Protein AF-A0AA35W2V2-F1 (afdb_monomer)

Mean predicted aligned error: 16.86 Å

Sequence (571 aa):
MLVAKVINKIAVVEIHGGIGGKIKSPDMEKLVNRILEDKRLRAVVLDIDSPGGDAAASDYIYRALKRVARRRPVVASIRGVGASGGYMIACAAHRIVAAPGSIVGSIGVISVRPVLQELLERAGIGVNVNKSGEFKDMGAPWRETTPEEEAKMQELIDDLYSSFVNIVSESRGIEDERVREIATGEVYLATRAVELGLVDELGDLERALDLAAKAAGISKRTVYLRPQRNLMEKLLGPLADSMIQMHYRTLGRTGLRVSLLSQGTGGPSMFGQNSGATQAEQDRLIHSCLDLGINLFDTHEGYRDSEEILGHALSSVPRDRYVLVTKWTYPRDGDPTADPEDLTRSVEGSLRRLNTDHIDVMLLHGLLAEHNDMAVEKYGPVFDRLREQGKIGHRGFSLRYITDPEQNGALAGLKRASEFWDVIMLKFGILNQWVAREVLPLALRHNVGILNMAAVRIRLPKPDLLEETIAEWKSRGLLSRDSIPDRDPLGWLVHDDVDSVISAAYKFAADHPAISSVITARRIWHTWSPTSERWNDPTSPTPTASAWNASSATSRSMRDVAENWTKFVKF

Nearest PDB structures (foldseek):
  3rst-assembly1_C  TM=9.252E-01  e=2.625E-21  Bacillus subtilis
  3rst-assembly1_A  TM=9.337E-01  e=3.460E-21  Bacillus subtilis
  4kwb-assembly1_C  TM=9.318E-01  e=3.274E-21  Bacillus subtilis subsp. subtilis str. 168
  3rst-assembly1_B  TM=9.155E-01  e=4.084E-21  Bacillus subtilis
  3rst-assembly1_H  TM=9.307E-01  e=1.816E-20  Bacillus subtilis

pLDDT: mean 84.63, std 17.86, range [25.94, 98.81]

Radius of gyration: 28.68 Å; Cα contacts (8 Å, |Δi|>4): 1054; chains: 1; bounding box: 78×64×75 Å

Organism: Geodia barretti (NCBI:txid519541)

Foldseek 3Di:
DPPPDLAAAEEEEEAAEEFPPPNALVLLLVLLVVCVPDPSHAFYEYEFHYQYYDLVRLVSSLVSLLVVVVRHAYEYEAEAECEASSLLNRLSHLAYAYAQQHKHALLFDDDDAAACQVVCVVVVHDDDDDDPDDCPCLRPNNDDHDPVSVVVVVVVRVVSSLVSLVSQCVSQVNDSVLSVVRNPSDIDRVVVCCVSSSHVYYDGPVVRLVVRCVRRVHDSHYDYDYRDQDPVCVVCVCVVVLLQAFDWFQQFPLRDTFGQAAAECDDPCNLVVVLVDDLVNSLVQVVVCLVSLGAEYEYEPPSPLSLLSQLVSCVPPPPSSHAAEYEDADDPPLPVPDDLCVLVVRLVSSCVSSVHQEHAEYEHEAADLVNQVVCCVSNVVVVVVCVVVRSYRFYAYEHDCVVCVLPNNLVSCLVPPLVRHQEYEYADWLVRHNCVPRRLVSCVVSRHGYEHECLDDDQQLAQVSVLVVVVVCCVVVQFPPPLADSHPRPCVLPDDLRPGSSLSSSLLQSLRSSHRYYYDHDDDDDDDDDDDPSPDDPRDDHDDSSSSSNVVSVPPSSVCSVVSVVVTGDD

Solvent-accessible surface area (backbone atoms only — not comparable to full-atom values): 30497 Å² total; per-residue (Å²): 132,85,76,78,75,83,73,57,26,31,37,35,36,64,43,63,46,38,30,58,67,77,40,45,53,72,34,49,50,54,48,47,50,52,52,71,68,39,83,43,48,47,18,31,32,38,45,28,35,7,76,9,55,38,64,67,38,22,52,52,47,18,56,53,42,36,62,47,38,78,77,29,43,28,18,15,17,26,62,49,26,20,16,26,31,32,30,53,36,39,44,28,26,83,39,33,24,23,17,66,88,10,39,32,39,21,42,56,66,85,87,89,79,71,72,41,33,72,60,33,56,76,69,72,53,85,86,86,84,90,71,98,49,92,68,74,62,60,87,42,38,69,40,82,79,50,76,68,46,48,52,53,50,48,51,55,39,52,55,54,32,51,54,49,42,49,49,48,17,73,51,56,75,40,58,60,73,62,36,56,74,68,38,74,41,52,72,32,48,26,64,57,26,35,78,72,50,77,27,74,43,78,34,46,62,67,51,25,45,51,52,21,18,61,71,50,74,50,67,87,37,77,45,83,45,64,66,65,67,46,75,65,38,65,67,39,35,60,58,58,47,43,53,74,43,63,52,67,29,56,31,34,71,70,70,47,77,28,19,39,47,22,48,34,33,40,68,93,38,39,60,31,60,75,71,69,56,52,69,70,60,47,29,51,49,52,51,52,37,48,75,58,50,34,25,31,38,38,49,35,70,85,48,66,64,39,39,41,55,49,15,60,48,44,68,87,52,65,72,90,68,49,43,42,32,40,32,41,78,58,67,74,92,59,51,84,83,60,63,59,62,53,58,55,55,45,52,56,51,44,31,60,38,32,68,43,74,62,34,47,32,42,24,40,48,42,48,48,43,88,40,42,66,58,47,50,68,61,40,39,67,52,52,52,52,38,35,77,68,52,41,31,68,41,45,31,35,27,56,41,54,91,86,37,75,68,40,51,26,57,43,38,36,57,74,76,37,42,91,70,41,37,33,43,35,43,69,40,22,84,94,43,57,62,40,64,77,52,39,37,58,45,28,50,76,59,35,28,11,25,40,29,38,61,31,71,52,84,32,73,65,30,65,69,54,36,34,53,48,53,51,51,33,32,75,70,62,32,25,52,82,85,62,52,54,73,68,69,56,56,52,87,58,47,50,94,70,24,86,31,64,62,28,38,18,49,38,52,36,54,47,44,85,43,44,17,24,38,41,43,52,72,72,86,80,82,91,85,81,97,81,64,78,90,74,70,66,95,72,65,85,66,73,55,76,59,47,55,34,64,86,50,47,82,38,70,64,49,55,48,45,62,61,47,47,64,74,32,42,69,125

InterPro domains:
  IPR002142 Peptidase S49 [PF01343] (69-218)
  IPR004635 Peptidase S49, SppA [TIGR00706] (9-216)
  IPR023210 NADP-dependent oxidoreductase domain [PF00248] (266-456)
  IPR029045 ClpP/crotonase-like domain superfamily [SSF52096] (5-205)
  IPR036812 NAD(P)-dependent oxidoreductase domain superfamily [G3DSA:3.20.20.100] (244-524)
  IPR036812 NAD(P)-dependent oxidoreductase domain superfamily [SSF51430] (248-520)
  IPR047272 Signal peptide peptidase A-like, C-terminal [cd07023] (9-213)

Structure (mmCIF, N/CA/C/O backbone):
data_AF-A0AA35W2V2-F1
#
_entry.id   AF-A0AA35W2V2-F1
#
loop_
_atom_site.group_PDB
_atom_site.id
_atom_site.type_symbol
_atom_site.label_atom_id
_atom_site.label_alt_id
_atom_site.label_comp_id
_atom_site.label_asym_id
_atom_site.label_entity_id
_atom_site.label_seq_id
_atom_site.pdbx_PDB_ins_code
_atom_site.Cartn_x
_atom_site.Cartn_y
_atom_site.Cartn_z
_atom_site.occupancy
_atom_site.B_iso_or_equiv
_atom_site.auth_seq_id
_atom_site.auth_comp_id
_atom_site.auth_asym_id
_atom_site.auth_atom_id
_atom_site.pdbx_PDB_model_num
ATOM 1 N N . MET A 1 1 ? -39.192 -28.892 31.840 1.00 36.09 1 MET A N 1
ATOM 2 C CA . MET A 1 1 ? -39.332 -27.730 30.935 1.00 36.09 1 MET A CA 1
ATOM 3 C C . MET A 1 1 ? -38.078 -26.871 31.084 1.00 36.09 1 MET A C 1
ATOM 5 O O . MET A 1 1 ? -37.975 -26.125 32.049 1.00 36.09 1 MET A O 1
ATOM 9 N N . LEU A 1 2 ? -37.062 -27.060 30.232 1.00 40.38 2 LEU A N 1
ATOM 10 C CA . LEU A 1 2 ? -35.851 -26.230 30.272 1.00 40.38 2 LEU A CA 1
ATOM 11 C C . LEU A 1 2 ? -36.208 -24.864 29.669 1.00 40.38 2 LEU A C 1
ATOM 13 O O . LEU A 1 2 ? -36.336 -24.736 28.454 1.00 40.38 2 LEU A O 1
ATOM 17 N N . VAL A 1 3 ? -36.418 -23.850 30.507 1.00 42.00 3 VAL A N 1
ATOM 18 C CA . VAL A 1 3 ? -36.522 -22.467 30.030 1.00 42.00 3 VAL A CA 1
ATOM 19 C C . VAL A 1 3 ? -35.132 -22.078 29.536 1.00 42.00 3 VAL A C 1
ATOM 21 O O . VAL A 1 3 ? -34.207 -21.929 30.334 1.00 42.00 3 VAL A O 1
ATOM 24 N N . ALA A 1 4 ? -34.956 -21.973 28.218 1.00 45.56 4 ALA A N 1
ATOM 25 C CA . ALA A 1 4 ? -33.714 -21.490 27.630 1.00 45.56 4 ALA A CA 1
ATOM 26 C C . ALA A 1 4 ? -33.410 -20.098 28.206 1.00 45.56 4 ALA A C 1
ATOM 28 O O . ALA A 1 4 ? -34.128 -19.132 27.946 1.00 45.56 4 ALA A O 1
ATOM 29 N N . LYS A 1 5 ? -32.369 -20.000 29.040 1.00 58.31 5 LYS A N 1
ATOM 30 C CA . LYS A 1 5 ? -31.945 -18.741 29.659 1.00 58.31 5 LYS A CA 1
ATOM 31 C C . LYS A 1 5 ? -31.580 -17.773 28.533 1.00 58.31 5 LYS A C 1
ATOM 33 O O . LYS A 1 5 ? -30.651 -18.042 27.774 1.00 58.31 5 LYS A O 1
ATOM 38 N N . VAL A 1 6 ? -32.324 -16.677 28.387 1.00 67.50 6 VAL A N 1
ATOM 39 C CA . VAL A 1 6 ? -32.047 -15.665 27.358 1.00 67.50 6 VAL A CA 1
ATOM 40 C C . VAL A 1 6 ? -30.667 -15.065 27.639 1.00 67.50 6 VAL A C 1
ATOM 42 O O . VAL A 1 6 ? -30.454 -14.416 28.660 1.00 67.50 6 VAL A O 1
ATOM 45 N N . ILE A 1 7 ? -29.706 -15.332 26.753 1.00 81.19 7 ILE A N 1
ATOM 46 C CA . ILE A 1 7 ? -28.331 -14.842 26.884 1.00 81.19 7 ILE A CA 1
ATOM 47 C C . ILE A 1 7 ? -28.278 -13.415 26.335 1.00 81.19 7 ILE A C 1
ATOM 49 O O . ILE A 1 7 ? -28.347 -13.218 25.120 1.00 81.19 7 ILE A O 1
ATOM 53 N N . ASN A 1 8 ? -28.131 -12.437 27.230 1.00 92.75 8 ASN A N 1
ATOM 54 C CA . ASN A 1 8 ? -27.897 -11.040 26.866 1.00 92.75 8 ASN A CA 1
ATOM 55 C C . ASN A 1 8 ? -26.474 -10.842 26.328 1.00 92.75 8 ASN A C 1
ATOM 57 O O . ASN A 1 8 ? -25.538 -11.517 26.767 1.00 92.75 8 ASN A O 1
ATOM 61 N N . LYS A 1 9 ? -26.320 -9.918 25.378 1.00 93.44 9 LYS A N 1
ATOM 62 C CA . LYS A 1 9 ? -25.060 -9.640 24.682 1.00 93.44 9 LYS A CA 1
ATOM 63 C C . LYS A 1 9 ? -24.833 -8.141 24.472 1.00 93.44 9 LYS A C 1
ATOM 65 O O . LYS A 1 9 ? -25.769 -7.339 24.523 1.00 93.44 9 LYS A O 1
ATOM 70 N N . ILE A 1 10 ? -23.585 -7.802 24.185 1.00 95.81 10 ILE A N 1
ATOM 71 C CA . ILE A 1 10 ? -23.107 -6.503 23.716 1.00 95.81 10 ILE A CA 1
ATOM 72 C C . ILE A 1 10 ? -22.934 -6.598 22.199 1.00 95.81 10 ILE A C 1
ATOM 74 O O . ILE A 1 10 ? -22.310 -7.541 21.711 1.00 95.81 10 ILE A O 1
ATOM 78 N N . ALA A 1 11 ? -23.497 -5.658 21.447 1.00 96.00 11 ALA A N 1
ATOM 79 C CA . ALA A 1 11 ? -23.237 -5.553 20.016 1.00 96.00 11 ALA A CA 1
ATOM 80 C C . ALA A 1 11 ? -21.952 -4.754 19.786 1.00 96.00 11 ALA A C 1
ATOM 82 O O . ALA A 1 11 ? -21.872 -3.618 20.234 1.00 96.00 11 ALA A O 1
ATOM 83 N N . VAL A 1 12 ? -20.975 -5.323 19.088 1.00 96.00 12 VAL A N 1
ATOM 84 C CA . VAL A 1 12 ? -19.782 -4.591 18.640 1.00 96.00 12 VAL A CA 1
ATOM 85 C C . VAL A 1 12 ? -20.007 -4.187 17.191 1.00 96.00 12 VAL A C 1
ATOM 87 O O . VAL A 1 12 ? -20.168 -5.060 16.340 1.00 96.00 12 VAL A O 1
ATOM 90 N N . VAL A 1 13 ? -20.095 -2.888 16.922 1.00 95.12 13 VAL A N 1
ATOM 91 C CA . VAL A 1 13 ? -20.311 -2.328 15.583 1.00 95.12 13 VAL A CA 1
ATOM 92 C C . VAL A 1 13 ? -18.977 -1.827 15.057 1.00 95.12 13 VAL A C 1
ATOM 94 O O . VAL A 1 13 ? -18.424 -0.878 15.604 1.00 95.12 13 VAL A O 1
ATOM 97 N N . GLU A 1 14 ? -18.471 -2.470 14.009 1.00 92.12 14 GLU A N 1
ATOM 98 C CA . GLU A 1 14 ? -17.208 -2.086 13.369 1.00 92.12 14 GLU A CA 1
ATOM 99 C C . GLU A 1 14 ? -17.425 -0.874 12.447 1.00 92.12 14 GLU A C 1
ATOM 101 O O . GLU A 1 14 ? -18.287 -0.892 11.562 1.00 92.12 14 GLU A O 1
ATOM 106 N N . ILE A 1 15 ? -16.630 0.177 12.657 1.00 92.50 15 ILE A N 1
ATOM 107 C CA . ILE A 1 15 ? -16.646 1.441 11.909 1.00 92.50 15 ILE A CA 1
ATOM 108 C C . ILE A 1 15 ? -15.218 1.703 11.423 1.00 92.50 15 ILE A C 1
ATOM 110 O O . ILE A 1 15 ? -14.500 2.560 11.940 1.00 92.50 15 ILE A O 1
ATOM 114 N N . HIS A 1 16 ? -14.781 0.891 10.457 1.00 90.50 16 HIS A N 1
ATOM 115 C CA . HIS A 1 16 ? -13.410 0.901 9.939 1.00 90.50 16 HIS A CA 1
ATOM 116 C C . HIS A 1 16 ? -13.345 1.452 8.508 1.00 90.50 16 HIS A C 1
ATOM 118 O O . HIS A 1 16 ? -14.051 0.987 7.608 1.00 90.50 16 HIS A O 1
ATOM 124 N N . GLY A 1 17 ? -12.455 2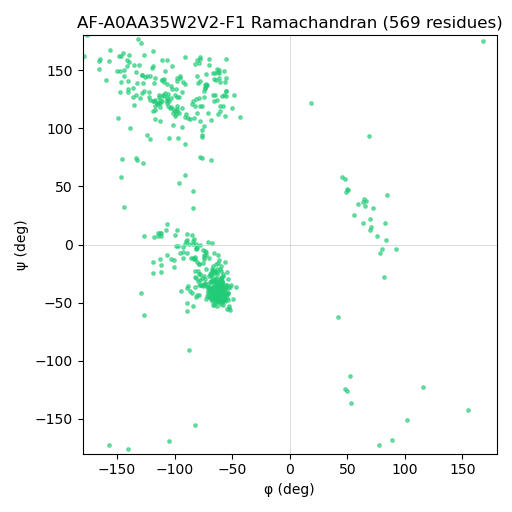.418 8.281 1.00 82.75 17 GLY A N 1
ATOM 125 C CA . GLY A 1 17 ? -12.232 3.053 6.981 1.00 82.75 17 GLY A CA 1
ATOM 126 C C . GLY A 1 17 ? -13.112 4.277 6.702 1.00 82.75 17 GLY A C 1
ATOM 127 O O . GLY A 1 17 ? -13.742 4.837 7.596 1.00 82.75 17 GLY A O 1
ATOM 128 N N . GLY A 1 18 ? -13.104 4.730 5.445 1.00 83.62 18 GLY A N 1
ATOM 129 C CA . GLY A 1 18 ? -13.746 5.983 5.036 1.00 83.62 18 GLY A CA 1
ATOM 130 C C . GLY A 1 18 ? -15.277 5.924 4.992 1.00 83.62 18 GLY A C 1
ATOM 131 O O . GLY A 1 18 ? -15.858 4.992 4.418 1.00 83.62 18 GLY A O 1
ATOM 132 N N . ILE A 1 19 ? -15.923 6.948 5.548 1.00 88.31 19 ILE A N 1
ATOM 133 C CA . ILE A 1 19 ? -17.383 7.117 5.583 1.00 88.31 19 ILE A CA 1
ATOM 134 C C . ILE A 1 19 ? -17.892 7.649 4.236 1.00 88.31 19 ILE A C 1
ATOM 136 O O . ILE A 1 19 ? -17.240 8.467 3.593 1.00 88.31 19 ILE A O 1
ATOM 140 N N . GLY A 1 20 ? -19.022 7.129 3.752 1.00 76.69 20 GLY A N 1
ATOM 141 C CA . GLY A 1 20 ? -19.545 7.397 2.405 1.00 76.69 20 GLY A CA 1
ATOM 142 C C . GLY A 1 20 ? -18.891 6.530 1.321 1.00 76.69 20 GLY A C 1
ATOM 143 O O . GLY A 1 20 ? -19.539 6.165 0.340 1.00 76.69 20 GLY A O 1
ATOM 144 N N . GLY A 1 21 ? -17.642 6.105 1.532 1.00 73.69 21 GLY A N 1
ATOM 145 C CA . GLY A 1 21 ? -16.921 5.122 0.720 1.00 73.69 21 GLY A CA 1
ATOM 146 C C . GLY A 1 21 ? -17.174 3.687 1.183 1.00 73.69 21 GLY A C 1
ATOM 147 O O . GLY A 1 21 ? -18.117 3.047 0.724 1.00 73.69 21 GLY A O 1
ATOM 148 N N . LYS A 1 22 ? -16.327 3.186 2.092 1.00 73.56 22 LYS A N 1
ATOM 149 C CA . LYS A 1 22 ? -16.398 1.814 2.632 1.00 73.56 22 LYS A CA 1
ATOM 150 C C . LYS A 1 22 ? -17.580 1.628 3.585 1.00 73.56 22 LYS A C 1
ATOM 152 O O . LYS A 1 22 ? -18.203 0.571 3.585 1.00 73.56 22 LYS A O 1
ATOM 157 N N . ILE A 1 23 ? -17.894 2.651 4.379 1.00 83.69 23 ILE A N 1
ATOM 158 C CA . ILE A 1 23 ? -19.009 2.634 5.331 1.00 83.69 23 ILE A CA 1
ATOM 159 C C . ILE A 1 23 ? -20.187 3.377 4.705 1.00 83.69 23 ILE A C 1
ATOM 161 O O . ILE A 1 23 ? -20.136 4.594 4.521 1.00 83.69 23 ILE A O 1
ATOM 165 N N . LYS A 1 24 ? -21.248 2.642 4.365 1.00 84.25 24 LYS A N 1
ATOM 166 C CA . LYS A 1 24 ? -22.451 3.186 3.727 1.00 84.25 24 LYS A CA 1
ATOM 167 C C . LYS A 1 24 ? -23.563 3.417 4.751 1.00 84.25 24 LYS A C 1
ATOM 169 O O . LYS A 1 24 ? -23.892 2.528 5.540 1.00 84.25 24 LYS A O 1
ATOM 174 N N . SER A 1 25 ? -24.198 4.587 4.690 1.00 88.12 25 SER A N 1
ATOM 175 C CA . SER A 1 25 ? -25.302 4.968 5.581 1.00 88.12 25 SER A CA 1
ATOM 176 C C . SER A 1 25 ? -26.475 3.971 5.598 1.00 88.12 25 SER A C 1
ATOM 178 O O . SER A 1 25 ? -26.924 3.634 6.693 1.00 88.12 25 SER A O 1
ATOM 180 N N . PRO A 1 26 ? -26.943 3.411 4.457 1.00 85.12 26 PRO A N 1
ATOM 181 C CA . PRO A 1 26 ? -28.039 2.436 4.464 1.00 85.12 26 PRO A CA 1
ATOM 182 C C . PRO A 1 26 ? -27.719 1.136 5.212 1.00 85.12 26 PRO A C 1
ATOM 184 O O . PRO A 1 26 ? -28.600 0.547 5.837 1.00 85.12 26 PRO A O 1
ATOM 187 N N . ASP A 1 27 ? -26.471 0.670 5.174 1.00 85.25 27 ASP A N 1
ATOM 188 C CA . ASP A 1 27 ? -26.096 -0.573 5.855 1.00 85.25 27 ASP A CA 1
ATOM 189 C C . ASP A 1 27 ? -25.942 -0.359 7.352 1.00 85.25 27 ASP A C 1
ATOM 191 O O . ASP A 1 27 ? -26.335 -1.216 8.151 1.00 85.25 27 ASP A O 1
ATOM 195 N N . MET A 1 28 ? -25.447 0.817 7.734 1.00 89.25 28 MET A N 1
ATOM 196 C CA . MET A 1 28 ? -25.439 1.236 9.124 1.00 89.25 28 MET A CA 1
ATOM 197 C C . MET A 1 28 ? -26.866 1.390 9.670 1.00 89.25 28 MET A C 1
ATOM 199 O O . MET A 1 28 ? -27.145 0.933 10.774 1.00 89.25 28 MET A O 1
ATOM 203 N N . GLU A 1 29 ? -27.803 1.920 8.880 1.00 90.25 29 GLU A N 1
ATOM 204 C CA . GLU A 1 29 ? -29.221 2.010 9.255 1.00 90.25 29 GLU A CA 1
ATOM 205 C C . GLU A 1 29 ? -29.843 0.625 9.497 1.00 90.25 29 GLU A C 1
ATOM 207 O O . GLU A 1 29 ? -30.507 0.404 10.513 1.00 90.25 29 GLU A O 1
ATOM 212 N N . LYS A 1 30 ? -29.579 -0.357 8.620 1.00 87.44 30 LYS A N 1
ATOM 213 C CA . LYS A 1 30 ? -30.022 -1.752 8.823 1.00 87.44 30 LYS A CA 1
ATOM 214 C C . LYS A 1 30 ? -29.468 -2.334 10.125 1.00 87.44 30 LYS A C 1
ATOM 216 O O . LYS A 1 30 ? -30.192 -3.017 10.852 1.00 87.44 30 LYS A O 1
ATOM 221 N N . LEU A 1 31 ? -28.192 -2.080 10.426 1.00 89.44 31 LEU A N 1
ATOM 222 C CA . LEU A 1 31 ? -27.577 -2.522 11.677 1.00 89.44 31 LEU A CA 1
ATOM 223 C C . LEU A 1 31 ? -28.209 -1.856 12.894 1.00 89.44 31 LEU A C 1
ATOM 225 O O . LEU A 1 31 ? -28.529 -2.547 13.860 1.00 89.44 31 LEU A O 1
ATOM 229 N N . VAL A 1 32 ? -28.420 -0.543 12.841 1.00 93.06 32 VAL A N 1
ATOM 230 C CA . VAL A 1 32 ? -29.086 0.222 13.897 1.00 93.06 32 VAL A CA 1
ATOM 231 C C . VAL A 1 32 ? -30.480 -0.342 14.162 1.00 93.06 32 VAL A C 1
ATOM 233 O O . VAL A 1 32 ? -30.805 -0.624 15.315 1.00 93.06 32 VAL A O 1
ATOM 236 N N . ASN A 1 33 ? -31.270 -0.605 13.120 1.00 92.12 33 ASN A N 1
ATOM 237 C CA . ASN A 1 33 ? -32.604 -1.191 13.265 1.00 92.12 33 ASN A CA 1
ATOM 238 C C . ASN A 1 33 ? -32.546 -2.595 13.878 1.00 92.12 33 ASN A C 1
ATOM 240 O O . ASN A 1 33 ? -33.241 -2.868 14.856 1.00 92.12 33 ASN A O 1
ATOM 244 N N . ARG A 1 34 ? -31.619 -3.447 13.422 1.00 90.69 34 ARG A N 1
ATOM 245 C CA . ARG A 1 34 ? -31.385 -4.770 14.024 1.00 90.69 34 ARG A CA 1
ATOM 246 C C . ARG A 1 34 ? -31.020 -4.678 15.506 1.00 90.69 34 ARG A C 1
ATOM 248 O O . ARG A 1 34 ? -31.499 -5.476 16.312 1.00 90.69 34 ARG A O 1
ATOM 255 N N . ILE A 1 35 ? -30.167 -3.721 15.873 1.00 93.69 35 ILE A N 1
ATOM 256 C CA . ILE A 1 35 ? -29.803 -3.470 17.268 1.00 93.69 35 ILE A CA 1
ATOM 257 C C . ILE A 1 35 ? -31.038 -3.043 18.053 1.00 93.69 35 ILE A C 1
ATOM 259 O O . ILE A 1 35 ? -31.265 -3.544 19.149 1.00 93.69 35 ILE A O 1
ATOM 263 N N . LEU A 1 36 ? -31.842 -2.119 17.529 1.00 93.56 36 LEU A N 1
ATOM 264 C CA . LEU A 1 36 ? -33.062 -1.629 18.169 1.00 93.56 36 LEU A CA 1
ATOM 265 C C . LEU A 1 36 ? -34.086 -2.748 18.408 1.00 93.56 36 LEU A C 1
ATOM 267 O O . LEU A 1 36 ? -34.630 -2.818 19.511 1.00 93.56 36 LEU A O 1
ATOM 271 N N . GLU A 1 37 ? -34.268 -3.652 17.450 1.00 94.00 37 GLU A N 1
ATOM 272 C CA . GLU A 1 37 ? -35.257 -4.736 17.494 1.00 94.00 37 GLU A CA 1
ATOM 273 C C . GLU A 1 37 ? -34.841 -5.939 18.364 1.00 94.00 37 GLU A C 1
ATOM 275 O O . GLU A 1 37 ? -35.688 -6.536 19.037 1.00 94.00 37 GLU A O 1
ATOM 280 N N . ASP A 1 38 ? -33.552 -6.302 18.413 1.00 92.25 38 ASP A N 1
ATOM 281 C CA . ASP A 1 38 ? -33.100 -7.469 19.184 1.00 92.25 38 ASP A CA 1
ATOM 282 C C . ASP A 1 38 ? -33.022 -7.161 20.692 1.00 92.25 38 ASP A C 1
ATOM 284 O O . ASP A 1 38 ? -32.112 -6.496 21.197 1.00 92.25 38 ASP A O 1
ATOM 288 N N . LYS A 1 39 ? -33.981 -7.705 21.452 1.00 91.75 39 LYS A N 1
ATOM 289 C CA . LYS A 1 39 ? -34.077 -7.548 22.916 1.00 91.75 39 LYS A CA 1
ATOM 290 C C . LYS A 1 39 ? -32.905 -8.170 23.688 1.00 91.75 39 LYS A C 1
ATOM 292 O O . LYS A 1 39 ? -32.718 -7.840 24.860 1.00 91.75 39 LYS A O 1
ATOM 297 N N . ARG A 1 40 ? -32.121 -9.060 23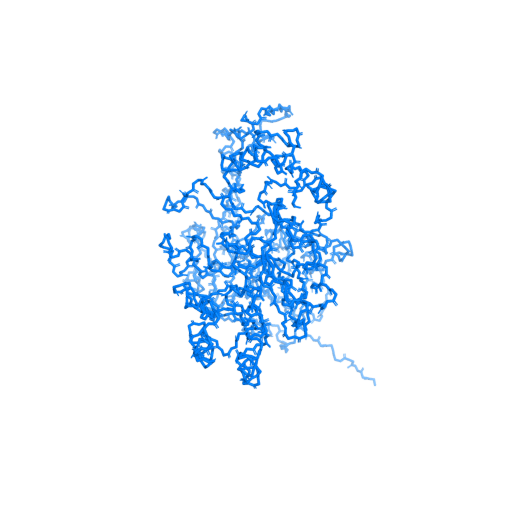.066 1.00 93.06 40 ARG A N 1
ATOM 298 C CA . ARG A 1 40 ? -30.938 -9.689 23.684 1.00 93.06 40 ARG A CA 1
ATOM 299 C C . ARG A 1 40 ? -29.724 -8.769 23.655 1.00 93.06 40 ARG A C 1
ATOM 301 O O . ARG A 1 40 ? -28.814 -8.950 24.460 1.00 93.06 40 ARG A O 1
ATOM 308 N N . LEU A 1 41 ? -29.690 -7.802 22.739 1.00 95.06 41 LEU A N 1
ATOM 309 C CA . LEU A 1 41 ? -28.632 -6.799 22.673 1.00 95.06 41 LEU A CA 1
ATOM 310 C C . LEU A 1 41 ? -28.942 -5.731 23.715 1.00 95.06 41 LEU A C 1
ATOM 312 O O . LEU A 1 41 ? -29.966 -5.056 23.634 1.00 95.06 41 LEU A O 1
ATOM 316 N N . ARG A 1 42 ? -28.106 -5.628 24.749 1.00 96.44 42 ARG A N 1
ATOM 317 C CA . ARG A 1 42 ? -28.355 -4.755 25.910 1.00 96.44 42 ARG A CA 1
ATOM 318 C C . ARG A 1 42 ? -27.397 -3.574 26.004 1.00 96.44 42 ARG A C 1
ATOM 320 O O . ARG A 1 42 ? -27.751 -2.605 26.660 1.00 96.44 42 ARG A O 1
ATOM 327 N N . ALA A 1 43 ? -26.267 -3.628 25.307 1.00 97.69 43 ALA A N 1
ATOM 328 C CA . ALA A 1 43 ? -25.334 -2.520 25.125 1.00 97.69 43 ALA A CA 1
ATOM 329 C C . ALA A 1 43 ? -24.717 -2.569 23.723 1.00 97.69 43 ALA A C 1
ATOM 331 O O . ALA A 1 43 ? -24.784 -3.606 23.052 1.00 97.69 43 ALA A O 1
ATOM 332 N N . VAL A 1 44 ? -24.100 -1.466 23.310 1.00 98.38 44 VAL A N 1
ATOM 333 C CA . VAL A 1 44 ? -23.347 -1.358 22.059 1.00 98.38 44 VAL A CA 1
ATOM 334 C C . VAL A 1 44 ? -21.950 -0.823 22.334 1.00 98.38 44 VAL A C 1
ATOM 336 O O . VAL A 1 44 ? -21.785 0.106 23.123 1.00 98.38 44 VAL A O 1
ATOM 339 N N . VAL A 1 45 ? -20.960 -1.393 21.658 1.00 98.62 45 VAL A N 1
ATOM 340 C CA . VAL A 1 45 ? -19.631 -0.809 21.521 1.00 98.62 45 VAL A CA 1
ATOM 341 C C . VAL A 1 45 ? -19.409 -0.437 20.062 1.00 98.62 45 VAL A C 1
ATOM 343 O O . VAL A 1 45 ? -19.615 -1.271 19.183 1.00 98.62 45 VAL A O 1
ATOM 346 N N . LEU A 1 46 ? -19.038 0.815 19.806 1.00 98.38 46 LEU A N 1
ATOM 347 C CA . LEU A 1 46 ? -18.601 1.278 18.491 1.00 98.38 46 LEU A CA 1
ATOM 348 C C . LEU A 1 46 ? -17.088 1.082 18.427 1.00 98.38 46 LEU A C 1
ATOM 350 O O . LEU A 1 46 ? -16.371 1.735 19.175 1.00 98.38 46 LEU A O 1
ATOM 354 N N . ASP A 1 47 ? -16.618 0.173 17.585 1.00 97.44 47 ASP A N 1
ATOM 355 C CA . ASP A 1 47 ? -15.191 -0.055 17.353 1.00 97.44 47 ASP A CA 1
ATOM 356 C C . ASP A 1 47 ? -14.754 0.793 16.152 1.00 97.44 47 ASP A C 1
ATOM 358 O O . ASP A 1 47 ? -15.082 0.473 15.006 1.00 97.44 47 ASP A O 1
ATOM 362 N N . ILE A 1 48 ? -14.109 1.927 16.430 1.00 97.69 48 ILE A N 1
ATOM 363 C CA . ILE A 1 48 ? -13.849 3.007 15.475 1.00 97.69 48 ILE A CA 1
ATOM 364 C C . ILE A 1 48 ? -12.375 3.013 15.073 1.00 97.69 48 ILE A C 1
ATOM 366 O O . ILE A 1 48 ? -11.474 3.125 15.907 1.00 97.69 48 ILE A O 1
ATOM 370 N N . ASP A 1 49 ? -12.152 2.943 13.762 1.00 95.25 49 ASP A N 1
ATOM 371 C CA . ASP A 1 49 ? -10.848 3.108 13.123 1.00 95.25 49 ASP A CA 1
ATOM 372 C C . ASP A 1 49 ? -11.051 3.799 11.763 1.00 95.25 49 ASP A C 1
ATOM 374 O O . ASP A 1 49 ? -11.083 3.171 10.700 1.00 95.25 49 ASP A O 1
ATOM 378 N N . SER A 1 50 ? -11.349 5.099 11.807 1.00 94.19 50 SER A N 1
ATOM 379 C CA . SER A 1 50 ? -11.808 5.884 10.664 1.00 94.19 50 SER A CA 1
ATOM 380 C C . SER A 1 50 ? -11.188 7.287 10.633 1.00 94.19 50 SER A C 1
ATOM 382 O O . SER A 1 50 ? -11.272 8.017 11.626 1.00 94.19 50 SER A O 1
ATOM 384 N N . PRO A 1 51 ? -10.641 7.713 9.475 1.00 86.31 51 PRO A N 1
ATOM 385 C CA . PRO A 1 51 ? -10.186 9.086 9.267 1.00 86.31 51 PRO A CA 1
ATOM 386 C C . PRO A 1 51 ? -11.338 10.067 8.982 1.00 86.31 51 PRO A C 1
ATOM 388 O O . PRO A 1 51 ? -11.083 11.244 8.748 1.00 86.31 51 PRO A O 1
ATOM 391 N N . GLY A 1 52 ? -12.590 9.595 8.944 1.00 89.94 52 GLY A N 1
ATOM 392 C CA . GLY A 1 52 ? -13.747 10.374 8.511 1.00 89.94 52 GLY A CA 1
ATOM 393 C C . GLY A 1 52 ? -14.183 10.042 7.086 1.00 89.94 52 GLY A C 1
ATOM 394 O O . GLY A 1 52 ? -14.045 8.905 6.626 1.00 89.94 52 GLY A O 1
ATOM 395 N N . GLY A 1 53 ? -14.770 11.017 6.395 1.00 88.94 53 GLY A N 1
ATOM 396 C CA . GLY A 1 53 ? -15.288 10.850 5.041 1.00 88.94 53 GLY A CA 1
ATOM 397 C C . GLY A 1 53 ? -16.393 11.850 4.729 1.00 88.94 53 GLY A C 1
ATOM 398 O O . GLY A 1 53 ? -16.332 12.996 5.162 1.00 88.94 53 GLY A O 1
ATOM 399 N N . ASP A 1 54 ? -17.402 11.405 3.985 1.00 91.81 54 ASP A N 1
ATOM 400 C CA . ASP A 1 54 ? -18.530 12.248 3.588 1.00 91.81 54 ASP A CA 1
ATOM 401 C C . ASP A 1 54 ? -19.275 12.827 4.809 1.00 91.81 54 ASP A C 1
ATOM 403 O O . ASP A 1 54 ? -19.669 12.095 5.728 1.00 91.81 54 ASP A O 1
ATOM 407 N N . ALA A 1 55 ? -19.453 14.152 4.823 1.00 88.38 55 ALA A N 1
ATOM 408 C CA . ALA A 1 55 ? -20.007 14.879 5.965 1.00 88.38 55 ALA A CA 1
ATOM 409 C C . ALA A 1 55 ? -21.476 14.505 6.225 1.00 88.38 55 ALA A C 1
ATOM 411 O O . ALA A 1 55 ? -21.857 14.232 7.364 1.00 88.38 55 ALA A O 1
ATOM 412 N N . ALA A 1 56 ? -22.286 14.405 5.166 1.00 87.75 56 ALA A N 1
ATOM 413 C CA . ALA A 1 56 ? -23.701 14.062 5.272 1.00 87.75 56 ALA A CA 1
ATOM 414 C C . ALA A 1 56 ? -23.904 12.611 5.735 1.00 87.75 56 ALA A C 1
ATOM 416 O O . ALA A 1 56 ? -24.758 12.326 6.576 1.00 87.75 56 ALA A O 1
ATOM 417 N N . ALA A 1 57 ? -23.094 11.680 5.230 1.00 93.19 57 ALA A N 1
ATOM 418 C CA . ALA A 1 57 ? -23.111 10.292 5.667 1.00 93.19 57 ALA A CA 1
ATOM 419 C C . ALA A 1 57 ? -22.699 10.150 7.141 1.00 93.19 57 ALA A C 1
ATOM 421 O O . ALA A 1 57 ? -23.311 9.366 7.869 1.00 93.19 57 ALA A O 1
ATOM 422 N N . SER A 1 58 ? -21.706 10.923 7.586 1.00 96.38 58 SER A N 1
ATOM 423 C CA . SER A 1 58 ? -21.251 10.941 8.982 1.00 96.38 58 SER A CA 1
ATOM 424 C C . SER A 1 58 ? -22.343 11.452 9.924 1.00 96.38 58 SER A C 1
ATOM 426 O O . SER A 1 58 ? -22.661 10.771 10.902 1.00 96.38 58 SER A O 1
ATOM 428 N N . ASP A 1 59 ? -22.986 12.577 9.588 1.00 95.44 59 ASP A N 1
ATOM 429 C CA . ASP A 1 59 ? -24.118 13.129 10.347 1.00 95.44 59 ASP A CA 1
ATOM 430 C C . ASP A 1 59 ? -25.295 12.143 10.402 1.00 95.44 59 ASP A C 1
ATOM 432 O O . ASP A 1 59 ? -25.838 11.864 11.476 1.00 95.44 59 ASP A O 1
ATOM 436 N N . TYR A 1 60 ? -25.638 11.524 9.269 1.00 95.75 60 TYR A N 1
ATOM 437 C CA . TYR A 1 60 ? -26.696 10.518 9.215 1.00 95.75 60 TYR A CA 1
ATOM 438 C C . TYR A 1 60 ? -26.418 9.349 10.171 1.00 95.75 60 TYR A C 1
ATOM 440 O O . TYR A 1 60 ? -27.292 8.951 10.949 1.00 95.75 60 TYR A O 1
ATOM 448 N N . ILE A 1 61 ? -25.199 8.800 10.142 1.00 96.56 61 ILE A N 1
ATOM 449 C CA . ILE A 1 61 ? -24.809 7.677 11.002 1.00 96.56 61 ILE A CA 1
ATOM 450 C C . ILE A 1 61 ? -24.795 8.099 12.474 1.00 96.56 61 ILE A C 1
ATOM 452 O O . ILE A 1 61 ? -25.330 7.370 13.315 1.00 96.56 61 ILE A O 1
ATOM 456 N N . TYR A 1 62 ? -24.253 9.279 12.787 1.00 98.00 62 TYR A N 1
ATOM 457 C CA . TYR A 1 62 ? -24.302 9.862 14.128 1.00 98.00 62 TYR A CA 1
ATOM 458 C C . TYR A 1 62 ? -25.747 9.905 14.650 1.00 98.00 62 TYR A C 1
ATOM 460 O O . TYR A 1 62 ? -26.049 9.334 15.704 1.00 98.00 62 TYR A O 1
ATOM 468 N N . ARG A 1 63 ? -26.681 10.485 13.884 1.00 96.69 63 ARG A N 1
ATOM 469 C CA . ARG A 1 63 ? -28.101 10.579 14.269 1.00 96.69 63 ARG A CA 1
ATOM 470 C C . ARG A 1 63 ? -28.749 9.206 14.432 1.00 96.69 63 ARG A C 1
ATOM 472 O O . ARG A 1 63 ? -29.522 8.998 15.375 1.00 96.69 63 ARG A O 1
ATOM 479 N N . ALA A 1 64 ? -28.430 8.252 13.558 1.00 96.00 64 ALA A N 1
ATOM 480 C CA . ALA A 1 64 ? -28.930 6.886 13.660 1.00 96.00 64 ALA A CA 1
ATOM 481 C C . ALA A 1 64 ? -28.466 6.219 14.968 1.00 96.00 64 ALA A C 1
ATOM 483 O O . ALA A 1 64 ? -29.288 5.653 15.697 1.00 96.00 64 ALA A O 1
ATOM 484 N N . LEU A 1 65 ? -27.187 6.359 15.319 1.00 97.44 65 LEU A N 1
ATOM 485 C CA . LEU A 1 65 ? -26.604 5.821 16.549 1.00 97.44 65 LEU A CA 1
ATOM 486 C C . LEU A 1 65 ? -27.101 6.543 17.808 1.00 97.44 65 LEU A C 1
ATOM 488 O O . LEU A 1 65 ? -27.338 5.885 18.823 1.00 97.44 65 LEU A O 1
ATOM 492 N N . LYS A 1 66 ? -27.403 7.848 17.748 1.00 97.50 66 LYS A N 1
ATOM 493 C CA . LYS A 1 66 ? -28.065 8.561 18.859 1.00 97.50 66 LYS A CA 1
ATOM 494 C C . LYS A 1 66 ? -29.423 7.951 19.213 1.00 97.50 66 LYS A C 1
ATOM 496 O O . LYS A 1 66 ? -29.789 7.928 20.389 1.00 97.50 66 LYS A O 1
ATOM 501 N N . ARG A 1 67 ? -30.173 7.396 18.249 1.00 96.81 67 ARG A N 1
ATOM 502 C CA . ARG A 1 67 ? -31.422 6.662 18.554 1.00 96.81 67 ARG A CA 1
ATOM 503 C C . ARG A 1 67 ? -31.164 5.401 19.378 1.00 96.81 67 ARG A C 1
ATOM 505 O O . ARG A 1 67 ? -31.981 5.064 20.234 1.00 96.81 67 ARG A O 1
ATOM 512 N N . VAL A 1 68 ? -30.038 4.725 19.144 1.00 97.00 68 VAL A N 1
ATOM 513 C CA . VAL A 1 68 ? -29.601 3.583 19.958 1.00 97.00 68 VAL A CA 1
ATOM 514 C C . VAL A 1 68 ? -29.201 4.051 21.351 1.00 97.00 68 VAL A C 1
ATOM 516 O O . VAL A 1 68 ? -29.673 3.478 22.334 1.00 97.00 68 VAL A O 1
ATOM 519 N N . ALA A 1 69 ? -28.410 5.124 21.434 1.00 97.50 69 ALA A N 1
ATOM 520 C CA . ALA A 1 69 ? -27.938 5.686 22.694 1.00 97.50 69 ALA A CA 1
ATOM 521 C C . ALA A 1 69 ? -29.090 6.096 23.627 1.00 97.50 69 ALA A C 1
ATOM 523 O O . ALA A 1 69 ? -29.058 5.806 24.815 1.00 97.50 69 ALA A O 1
ATOM 524 N N . ARG A 1 70 ? -30.192 6.630 23.085 1.00 96.94 70 ARG A N 1
ATOM 525 C CA . ARG A 1 70 ? -31.408 6.943 23.866 1.00 96.94 70 ARG A CA 1
ATOM 526 C C . ARG A 1 70 ? -32.051 5.737 24.564 1.00 96.94 70 ARG A C 1
ATOM 528 O O . ARG A 1 70 ? -32.891 5.927 25.437 1.00 96.94 70 ARG A O 1
ATOM 535 N N . ARG A 1 71 ? -31.741 4.504 24.150 1.00 95.94 71 ARG A N 1
ATOM 536 C CA . ARG A 1 71 ? -32.388 3.277 24.654 1.00 95.94 71 ARG A CA 1
ATOM 537 C C . ARG A 1 71 ? -31.436 2.314 25.347 1.00 95.94 71 ARG A C 1
ATOM 539 O O . ARG A 1 71 ? -31.894 1.473 26.117 1.00 95.94 71 ARG A O 1
ATOM 546 N N . ARG A 1 72 ? -30.144 2.361 25.024 1.00 95.44 72 ARG A N 1
ATOM 547 C CA . ARG A 1 72 ? -29.142 1.407 25.507 1.00 95.44 72 ARG A CA 1
ATOM 548 C C . ARG A 1 72 ? -27.809 2.105 25.749 1.00 95.44 72 ARG A C 1
ATOM 550 O O . ARG A 1 72 ? -27.488 3.019 24.997 1.00 95.44 72 ARG A O 1
ATOM 557 N N . PRO A 1 73 ? -26.992 1.624 26.701 1.00 98.12 73 PRO A N 1
ATOM 558 C CA . PRO A 1 73 ? -25.610 2.061 26.825 1.00 98.12 73 PRO A CA 1
ATOM 559 C C . PRO A 1 73 ? -24.845 1.868 25.514 1.00 98.12 73 PRO A C 1
ATOM 561 O O . PRO A 1 73 ? -24.901 0.798 24.901 1.00 98.12 73 PRO A O 1
ATOM 564 N N . VAL A 1 74 ? -24.130 2.913 25.111 1.00 98.69 74 VAL A N 1
ATOM 565 C CA . VAL A 1 74 ? -23.258 2.945 23.930 1.00 98.69 74 VAL A CA 1
ATOM 566 C C . VAL A 1 74 ? -21.910 3.488 24.374 1.00 98.69 74 VAL A C 1
ATOM 568 O O . VAL A 1 74 ? -21.874 4.567 24.967 1.00 98.69 74 VAL A O 1
ATOM 571 N N . VAL A 1 75 ? -20.839 2.755 24.089 1.00 98.75 75 VAL A N 1
ATOM 572 C CA . VAL A 1 75 ? -19.453 3.164 24.349 1.00 98.75 75 VAL A CA 1
ATOM 573 C C . VAL A 1 75 ? -18.694 3.144 23.025 1.00 98.75 75 VAL A C 1
ATOM 575 O O . VAL A 1 75 ? -18.796 2.172 22.286 1.00 98.75 75 VAL A O 1
ATOM 578 N N . ALA A 1 76 ? -17.958 4.195 22.696 1.00 98.75 76 ALA A N 1
ATOM 579 C CA . ALA A 1 76 ? -17.048 4.206 21.558 1.00 98.75 76 ALA A CA 1
ATOM 580 C C . ALA A 1 76 ? -15.645 3.786 22.009 1.00 98.75 76 ALA A C 1
ATOM 582 O O . ALA A 1 76 ? -15.196 4.182 23.082 1.00 98.75 76 ALA A O 1
ATOM 583 N N . SER A 1 77 ? -14.967 2.993 21.188 1.00 98.44 77 SER A N 1
ATOM 584 C CA . SER A 1 77 ? -13.557 2.642 21.309 1.00 98.44 77 SER A CA 1
ATOM 585 C C . SER A 1 77 ? -12.843 3.136 20.058 1.00 98.44 77 SER A C 1
ATOM 587 O O . SER A 1 77 ? -13.145 2.672 18.962 1.00 98.44 77 SER A O 1
ATOM 589 N N . ILE A 1 78 ? -11.938 4.099 20.206 1.00 98.38 78 ILE A N 1
ATOM 590 C CA . ILE A 1 78 ? -11.084 4.577 19.119 1.00 98.38 78 ILE A CA 1
ATOM 591 C C . ILE A 1 78 ? -9.800 3.750 19.147 1.00 98.38 78 ILE A C 1
ATOM 593 O O . ILE A 1 78 ? -8.995 3.865 20.074 1.00 98.38 78 ILE A O 1
ATOM 597 N N . ARG A 1 79 ? -9.633 2.891 18.140 1.00 89.00 79 ARG A N 1
ATOM 598 C CA . ARG A 1 79 ? -8.550 1.903 18.083 1.00 89.00 79 ARG A CA 1
ATOM 599 C C . ARG A 1 79 ? -7.256 2.494 17.530 1.00 89.00 79 ARG A C 1
ATOM 601 O O . ARG A 1 79 ? -6.209 2.368 18.157 1.00 89.00 79 ARG A O 1
ATOM 608 N N . GLY A 1 80 ? -7.343 3.121 16.359 1.00 88.38 80 GLY A N 1
ATOM 609 C CA . GLY A 1 80 ? -6.219 3.736 15.652 1.00 88.38 80 GLY A CA 1
ATOM 610 C C . GLY A 1 80 ? -6.516 5.189 15.315 1.00 88.38 80 GLY A C 1
ATOM 611 O O . GLY A 1 80 ? -5.844 6.092 15.809 1.00 88.38 80 GLY A O 1
ATOM 612 N N . VAL A 1 81 ? -7.563 5.422 14.525 1.00 92.62 81 VAL A N 1
ATOM 613 C CA . VAL A 1 81 ? -7.986 6.774 14.140 1.00 92.62 81 VAL A CA 1
ATOM 614 C C . VAL A 1 81 ? -9.461 6.998 14.463 1.00 92.62 81 VAL A C 1
ATOM 616 O O . VAL A 1 81 ? -10.321 6.190 14.128 1.00 92.62 81 VAL A O 1
ATOM 619 N N . GLY A 1 82 ? -9.770 8.117 15.103 1.00 95.81 82 GLY A N 1
ATOM 620 C CA . GLY A 1 82 ? -11.121 8.626 15.301 1.00 95.81 82 GLY A CA 1
ATOM 621 C C . GLY A 1 82 ? -11.122 10.102 14.957 1.00 95.81 82 GLY A C 1
ATOM 622 O O . GLY A 1 82 ? -11.116 10.941 15.854 1.00 95.81 82 GLY A O 1
ATOM 623 N N . ALA A 1 83 ? -11.059 10.401 13.659 1.00 92.81 83 ALA A N 1
ATOM 624 C CA . ALA A 1 83 ? -10.903 11.756 13.143 1.00 92.81 83 ALA A CA 1
ATOM 625 C C . ALA A 1 83 ? -12.085 12.162 12.249 1.00 92.81 83 ALA A C 1
ATOM 627 O O . ALA A 1 83 ? -12.729 11.306 11.638 1.00 92.81 83 ALA A O 1
ATOM 628 N N . SER A 1 84 ? -12.380 13.463 12.180 1.00 94.19 84 SER A N 1
ATOM 629 C CA . SER A 1 84 ? -13.432 14.054 11.345 1.00 94.19 84 SER A CA 1
ATOM 630 C C . SER A 1 84 ? -14.770 13.321 11.532 1.00 94.19 84 SER A C 1
ATOM 632 O O . SER A 1 84 ? -15.216 13.137 12.667 1.00 94.19 84 SER A O 1
ATOM 634 N N . GLY A 1 85 ? -15.407 12.840 10.464 1.00 95.25 85 GLY A N 1
ATOM 635 C CA . GLY A 1 85 ? -16.647 12.061 10.541 1.00 95.25 85 GLY A CA 1
ATOM 636 C C . GLY A 1 85 ? -16.583 10.838 11.473 1.00 95.25 85 GLY A C 1
ATOM 637 O O . GLY A 1 85 ? -17.585 10.480 12.088 1.00 95.25 85 GLY A O 1
ATOM 638 N N . GLY A 1 86 ? -15.409 10.220 11.648 1.00 96.88 86 GLY A N 1
ATOM 639 C CA . GLY A 1 86 ? -15.212 9.120 12.597 1.00 96.88 86 GLY A CA 1
ATOM 640 C C . GLY A 1 86 ? -15.345 9.581 14.049 1.00 96.88 86 GLY A C 1
ATOM 641 O O . GLY A 1 86 ? -15.982 8.906 14.860 1.00 96.88 86 GLY A O 1
ATOM 642 N N . TYR A 1 87 ? -14.822 10.771 14.363 1.00 98.31 87 TYR A N 1
ATOM 643 C CA . TYR A 1 87 ? -15.008 11.401 15.669 1.00 98.31 87 TYR A CA 1
ATOM 644 C C . TYR A 1 87 ? -16.457 11.859 15.880 1.00 98.31 87 TYR A C 1
ATOM 646 O O . TYR A 1 87 ? -17.029 11.610 16.939 1.00 98.31 87 TYR A O 1
ATOM 654 N N . MET A 1 88 ? -17.096 12.430 14.851 1.00 98.19 88 MET A N 1
ATOM 655 C CA . MET A 1 88 ? -18.523 12.783 14.890 1.00 98.19 88 MET A CA 1
ATOM 656 C C . MET A 1 88 ? -19.392 11.576 15.264 1.00 98.19 88 MET A C 1
ATOM 658 O O . MET A 1 88 ? -20.294 11.680 16.090 1.00 98.19 88 MET A O 1
ATOM 662 N N . ILE A 1 89 ? -19.096 10.402 14.705 1.00 98.25 89 ILE A N 1
ATOM 663 C CA . ILE A 1 89 ? -19.783 9.158 15.058 1.00 98.25 89 ILE A CA 1
ATOM 664 C C . ILE A 1 89 ? -19.485 8.735 16.503 1.00 98.25 89 ILE A C 1
ATOM 666 O O . ILE A 1 89 ? -20.399 8.291 17.203 1.00 98.25 89 ILE A O 1
ATOM 670 N N . ALA A 1 90 ? -18.243 8.887 16.976 1.00 98.44 90 ALA A N 1
ATOM 671 C CA . ALA A 1 90 ? -17.881 8.601 18.365 1.00 98.44 90 ALA A CA 1
ATOM 672 C C . ALA A 1 90 ? -18.711 9.436 19.358 1.00 98.44 90 ALA A C 1
ATOM 674 O O . ALA A 1 90 ? -19.155 8.902 20.376 1.00 98.44 90 ALA A O 1
ATOM 675 N N . CYS A 1 91 ? -19.027 10.692 19.018 1.00 98.50 91 CYS A N 1
ATOM 676 C CA . CYS A 1 91 ? -19.912 11.574 19.790 1.00 98.50 91 CYS A CA 1
ATOM 677 C C . CYS A 1 91 ? -21.364 11.060 19.922 1.00 98.50 91 CYS A C 1
ATOM 679 O O . CYS A 1 91 ? -22.160 11.594 20.697 1.00 98.50 91 CYS A O 1
ATOM 681 N N . ALA A 1 92 ? -21.757 10.002 19.202 1.00 98.12 92 ALA A N 1
ATOM 682 C CA . ALA A 1 92 ? -23.037 9.341 19.451 1.00 98.12 92 ALA A CA 1
ATOM 683 C C . ALA A 1 92 ? -23.045 8.517 20.754 1.00 98.12 92 ALA A C 1
ATOM 685 O O . ALA A 1 92 ? -24.122 8.204 21.273 1.00 98.12 92 ALA A O 1
ATOM 686 N N . ALA A 1 93 ? -21.870 8.132 21.259 1.00 98.50 93 ALA A N 1
ATOM 687 C CA . ALA A 1 93 ? -21.717 7.304 22.446 1.00 98.50 93 ALA A CA 1
ATOM 688 C C . ALA A 1 93 ? -21.857 8.104 23.752 1.00 98.50 93 ALA A C 1
ATOM 690 O O . ALA A 1 93 ? -21.653 9.311 23.798 1.00 98.50 93 ALA A O 1
ATOM 691 N N . HIS A 1 94 ? -22.173 7.406 24.846 1.00 98.31 94 HIS A N 1
ATOM 692 C CA . HIS A 1 94 ? -22.196 7.996 26.192 1.00 98.31 94 HIS A CA 1
ATOM 693 C C . HIS A 1 94 ? -20.793 8.141 26.782 1.00 98.31 94 HIS A C 1
ATOM 695 O O . HIS A 1 94 ? -20.583 8.930 27.698 1.00 98.31 94 HIS A O 1
ATOM 701 N N . ARG A 1 95 ? -19.866 7.296 26.319 1.00 98.25 95 ARG A N 1
ATOM 702 C CA . ARG A 1 95 ? -18.459 7.282 26.710 1.00 98.25 95 ARG A CA 1
ATOM 703 C C . ARG A 1 95 ? -17.600 7.013 25.487 1.00 98.25 95 ARG A C 1
ATOM 705 O O . ARG A 1 95 ? -17.962 6.158 24.681 1.00 98.25 95 ARG A O 1
ATOM 712 N N . ILE A 1 96 ? -16.471 7.694 25.389 1.00 98.75 96 ILE A N 1
ATOM 713 C CA . ILE A 1 96 ? -15.444 7.511 24.371 1.00 98.75 96 ILE A CA 1
ATOM 714 C C . ILE A 1 96 ? -14.170 7.074 25.087 1.00 98.75 96 ILE A C 1
ATOM 716 O O . ILE A 1 96 ? -13.640 7.794 25.930 1.00 98.75 96 ILE A O 1
ATOM 720 N N . VAL A 1 97 ? -13.698 5.885 24.740 1.00 98.56 97 VAL A N 1
ATOM 721 C CA . VAL A 1 97 ? -12.410 5.333 25.154 1.00 98.56 97 VAL A CA 1
ATOM 722 C C . VAL A 1 97 ? -11.485 5.378 23.946 1.00 98.56 97 VAL A C 1
ATOM 724 O O . VAL A 1 97 ? -11.922 5.056 22.841 1.00 98.56 97 VAL A O 1
ATOM 727 N N . ALA A 1 98 ? -10.226 5.760 24.125 1.00 98.31 98 ALA A N 1
ATOM 728 C CA . ALA A 1 98 ? -9.267 5.803 23.023 1.00 98.31 98 ALA A CA 1
ATOM 729 C C . ALA A 1 98 ? -7.942 5.136 23.396 1.00 98.31 98 ALA A C 1
ATOM 731 O O . ALA A 1 98 ? -7.424 5.331 24.501 1.00 98.31 98 ALA A O 1
ATOM 732 N N . ALA A 1 99 ? -7.372 4.367 22.464 1.00 96.25 99 ALA A N 1
ATOM 733 C CA . ALA A 1 99 ? -6.072 3.745 22.670 1.00 96.25 99 ALA A CA 1
ATOM 734 C C . ALA A 1 99 ? -4.991 4.836 22.813 1.00 96.25 99 ALA A C 1
ATOM 736 O O . ALA A 1 99 ? -5.048 5.823 22.078 1.00 96.25 99 ALA A O 1
ATOM 737 N N . PRO A 1 100 ? -3.981 4.691 23.693 1.00 90.88 100 PRO A N 1
ATOM 738 C CA . PRO A 1 100 ? -3.016 5.764 23.969 1.00 90.88 100 PRO A CA 1
ATOM 739 C C . PRO A 1 100 ? -2.291 6.328 22.738 1.00 90.88 100 PRO A C 1
ATOM 741 O O . PRO A 1 100 ? -2.023 7.525 22.684 1.00 90.88 100 PRO A O 1
ATOM 744 N N . GLY A 1 101 ? -1.998 5.476 21.749 1.00 88.31 101 GLY A N 1
ATOM 745 C CA . GLY A 1 101 ? -1.351 5.862 20.489 1.00 88.31 101 GLY A CA 1
ATOM 746 C C . GLY A 1 101 ? -2.312 6.284 19.375 1.00 88.31 101 GLY A C 1
ATOM 747 O O . GLY A 1 101 ? -1.865 6.510 18.254 1.00 88.31 101 GLY A O 1
ATOM 748 N N . SER A 1 102 ? -3.618 6.345 19.646 1.00 90.62 102 SER A N 1
ATOM 749 C CA . SER A 1 102 ? -4.613 6.703 18.637 1.00 90.62 102 SER A CA 1
ATOM 750 C C . SER A 1 102 ? -4.681 8.208 18.397 1.00 90.62 102 SER A C 1
ATOM 752 O O . SER A 1 102 ? -4.326 9.026 19.253 1.00 90.62 102 SER A O 1
ATOM 754 N N . ILE A 1 103 ? -5.155 8.553 17.204 1.00 92.62 103 ILE A N 1
ATOM 755 C CA . ILE A 1 103 ? -5.332 9.920 16.735 1.00 92.62 103 ILE A CA 1
ATOM 756 C C . ILE A 1 103 ? -6.817 10.275 16.821 1.00 92.62 103 ILE A C 1
ATOM 758 O O . ILE A 1 103 ? -7.659 9.567 16.268 1.00 92.62 103 ILE A O 1
ATOM 762 N N . VAL A 1 104 ? -7.134 11.379 17.493 1.00 95.31 104 VAL A N 1
ATOM 763 C CA . VAL A 1 104 ? -8.501 11.843 17.760 1.00 95.31 104 VAL A CA 1
ATOM 764 C C . VAL A 1 104 ? -8.660 13.298 17.328 1.00 95.31 104 VAL A C 1
ATOM 766 O O . VAL A 1 104 ? -7.732 14.090 17.462 1.00 95.31 104 VAL A O 1
ATOM 769 N N . GLY A 1 105 ? -9.838 13.675 16.836 1.00 93.06 105 GLY A N 1
ATOM 770 C CA . GLY A 1 105 ? -10.162 15.068 16.526 1.00 93.06 105 GLY A CA 1
ATOM 771 C C . GLY A 1 105 ? -10.397 15.280 15.040 1.00 93.06 105 GLY A C 1
ATOM 772 O O . GLY A 1 105 ? -11.293 14.662 14.475 1.00 93.06 105 GLY A O 1
ATOM 773 N N . SER A 1 106 ? -9.637 16.175 14.409 1.00 92.38 106 SER A N 1
ATOM 774 C CA . SER A 1 106 ? -9.923 16.708 13.071 1.00 92.38 106 SER A CA 1
ATOM 775 C C . SER A 1 106 ? -11.362 17.216 12.963 1.00 92.38 106 SER A C 1
ATOM 777 O O . SER A 1 106 ? -12.117 16.870 12.056 1.00 92.38 106 SER A O 1
ATOM 779 N N . ILE A 1 107 ? -11.771 17.996 13.964 1.00 93.69 107 ILE A N 1
ATOM 780 C CA . ILE A 1 107 ? -13.093 18.614 13.991 1.00 93.69 107 ILE A CA 1
ATOM 781 C C . ILE A 1 107 ? -13.031 19.790 13.022 1.00 93.69 107 ILE A C 1
ATOM 783 O O . ILE A 1 107 ? -12.463 20.832 13.333 1.00 93.69 107 ILE A O 1
ATOM 787 N N . GLY A 1 108 ? -13.532 19.566 11.815 1.00 89.56 108 GLY A N 1
ATOM 788 C CA . GLY A 1 108 ? -13.404 20.476 10.690 1.00 89.56 108 GLY A CA 1
ATOM 789 C C . GLY A 1 108 ? -14.115 19.916 9.465 1.00 89.56 108 GLY A C 1
ATOM 790 O O . GLY A 1 108 ? -14.415 18.720 9.397 1.00 89.56 108 GLY A O 1
ATOM 791 N N . VAL A 1 109 ? -14.382 20.790 8.500 1.00 89.19 109 VAL A N 1
ATOM 792 C CA . VAL A 1 109 ? -14.984 20.439 7.212 1.00 89.19 109 VAL A CA 1
ATOM 793 C C . VAL A 1 109 ? -14.102 21.026 6.125 1.00 89.19 109 VAL A C 1
ATOM 795 O O . VAL A 1 109 ? -13.735 22.195 6.185 1.00 89.19 109 VAL A O 1
ATOM 798 N N . ILE A 1 110 ? -13.740 20.201 5.147 1.00 85.88 110 ILE A N 1
ATOM 799 C CA . ILE A 1 110 ? -12.960 20.634 3.992 1.00 85.88 110 ILE A CA 1
ATOM 800 C C . ILE A 1 110 ? -13.658 20.190 2.715 1.00 85.88 110 ILE A C 1
ATOM 802 O O . ILE A 1 110 ? -14.253 19.112 2.659 1.00 85.88 110 ILE A O 1
ATOM 806 N N . SER A 1 111 ? -13.538 21.011 1.679 1.00 79.25 111 SER A N 1
ATOM 807 C CA . SER A 1 111 ? -13.920 20.668 0.316 1.00 79.25 111 SER A CA 1
ATOM 808 C C . SER A 1 111 ? -12.665 20.717 -0.544 1.00 79.25 111 SER A C 1
ATOM 810 O O . SER A 1 111 ? -11.962 21.723 -0.565 1.00 79.25 111 SER A O 1
ATOM 812 N N . VAL A 1 112 ? -12.346 19.610 -1.213 1.00 80.06 112 VAL A N 1
ATOM 813 C CA . VAL A 1 112 ? -11.184 19.524 -2.103 1.00 80.06 112 VAL A CA 1
ATOM 814 C C . VAL A 1 112 ? -11.684 19.255 -3.507 1.00 80.06 112 VAL A C 1
ATOM 816 O O . VAL A 1 112 ? -12.377 18.266 -3.751 1.00 80.06 112 VAL A O 1
ATOM 819 N N . ARG A 1 113 ? -11.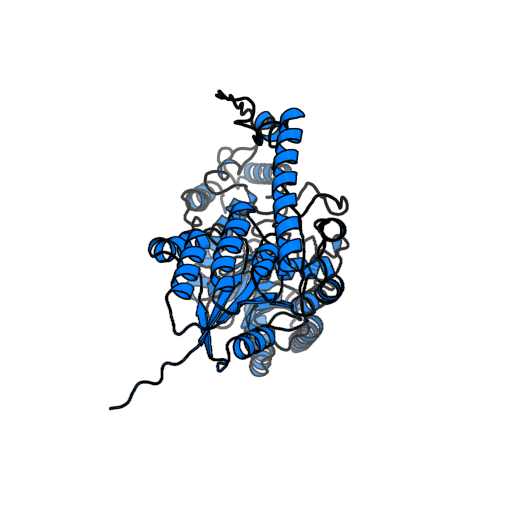301 20.125 -4.439 1.00 77.38 113 ARG A N 1
ATOM 820 C CA . ARG A 1 113 ? -11.715 20.043 -5.833 1.00 77.38 113 ARG A CA 1
ATOM 821 C C . ARG A 1 113 ? -10.521 20.221 -6.772 1.00 77.38 113 ARG A C 1
ATOM 823 O O . ARG A 1 113 ? -9.816 21.219 -6.651 1.00 77.38 113 ARG A O 1
ATOM 830 N N . PRO A 1 114 ? -10.310 19.316 -7.741 1.00 77.69 114 PRO A N 1
ATOM 831 C CA . PRO A 1 114 ? -9.322 19.536 -8.788 1.00 77.69 114 PRO A CA 1
ATOM 832 C C . PRO A 1 114 ? -9.818 20.579 -9.802 1.00 77.69 114 PRO A C 1
ATOM 834 O O . PRO A 1 114 ? -10.972 20.534 -10.238 1.00 77.69 114 PRO A O 1
ATOM 837 N N . VAL A 1 115 ? -8.929 21.487 -10.207 1.00 85.81 115 VAL A N 1
ATOM 838 C CA . VAL A 1 115 ? -9.135 22.410 -11.332 1.00 85.81 115 VAL A CA 1
ATOM 839 C C . VAL A 1 115 ? -8.319 21.890 -12.514 1.00 85.81 115 VAL A C 1
ATOM 841 O O . VAL A 1 115 ? -7.103 21.754 -12.435 1.00 85.81 115 VAL A O 1
ATOM 844 N N . LEU A 1 116 ? -9.008 21.540 -13.594 1.00 90.75 116 LEU A N 1
ATOM 845 C CA . LEU A 1 116 ? -8.489 20.890 -14.799 1.00 90.75 116 LEU A CA 1
ATOM 846 C C . LEU A 1 116 ? -8.556 21.804 -16.029 1.00 90.75 116 LEU A C 1
ATOM 848 O O . LEU A 1 116 ? -8.357 21.324 -17.140 1.00 90.75 116 LEU A O 1
ATOM 852 N N . GLN A 1 117 ? -8.859 23.092 -15.852 1.00 87.75 117 GLN A N 1
ATOM 853 C CA . GLN A 1 117 ? -9.059 24.036 -16.953 1.00 87.75 117 GLN A CA 1
ATOM 854 C C . GLN A 1 117 ? -7.883 24.029 -17.942 1.00 87.75 117 GLN A C 1
ATOM 856 O O . GLN A 1 117 ? -8.065 23.689 -19.108 1.00 87.75 117 GLN A O 1
ATOM 861 N N . GLU A 1 118 ? -6.664 24.281 -17.460 1.00 87.88 118 GLU A N 1
ATOM 862 C CA . GLU A 1 118 ? -5.460 24.302 -18.302 1.00 87.88 118 GLU A CA 1
ATOM 863 C C . GLU A 1 118 ? -5.180 22.949 -18.976 1.00 87.88 118 GLU A C 1
ATOM 865 O O . GLU A 1 118 ? -4.680 22.887 -20.100 1.00 87.88 118 GLU A O 1
ATOM 870 N N . LEU A 1 119 ? -5.507 21.839 -18.303 1.00 88.69 119 LEU A N 1
ATOM 871 C CA . LEU A 1 119 ? -5.341 20.497 -18.861 1.00 88.69 119 LEU A CA 1
ATOM 872 C C . LEU A 1 119 ? -6.290 20.274 -20.045 1.00 88.69 119 LEU A C 1
ATOM 874 O O . LEU A 1 119 ? -5.867 19.755 -21.077 1.00 88.69 119 LEU A O 1
ATOM 878 N N . LEU A 1 120 ? -7.556 20.669 -19.900 1.00 88.00 120 LEU A N 1
ATOM 879 C CA . LEU A 1 120 ? -8.565 20.546 -20.951 1.00 88.00 120 LEU A CA 1
ATOM 880 C C . LEU A 1 120 ? -8.251 21.464 -22.134 1.00 88.00 120 LEU A C 1
ATOM 882 O O . LEU A 1 120 ? -8.337 21.023 -23.279 1.00 88.00 120 LEU A O 1
ATOM 886 N N . GLU A 1 121 ? -7.803 22.692 -21.865 1.00 88.38 121 GLU A N 1
ATOM 887 C CA . GLU A 1 121 ? -7.351 23.633 -22.894 1.00 88.38 121 GLU A CA 1
ATOM 888 C C . GLU A 1 121 ? -6.172 23.063 -23.695 1.00 88.38 121 GLU A C 1
ATOM 890 O O . GLU A 1 121 ? -6.213 23.034 -24.926 1.00 88.38 121 GLU A O 1
ATOM 895 N N . ARG A 1 122 ? -5.155 22.511 -23.018 1.00 88.00 122 ARG A N 1
ATOM 896 C CA . ARG A 1 122 ? -4.013 21.849 -23.676 1.00 88.00 122 ARG A CA 1
ATOM 897 C C . ARG A 1 122 ? -4.410 20.603 -24.466 1.00 88.00 122 ARG A C 1
ATOM 899 O O . ARG A 1 122 ? -3.746 20.279 -25.447 1.00 88.00 122 ARG A O 1
ATOM 906 N N . ALA A 1 123 ? -5.470 19.916 -24.051 1.00 88.50 123 ALA A N 1
ATOM 907 C CA . ALA A 1 123 ? -6.035 18.774 -24.763 1.00 88.50 123 ALA A CA 1
ATOM 908 C C . ALA A 1 123 ? -6.964 19.181 -25.927 1.00 88.50 123 ALA A C 1
ATOM 910 O O . ALA A 1 123 ? -7.461 18.308 -26.637 1.00 88.50 123 ALA A O 1
ATOM 911 N N . GLY A 1 124 ? -7.216 20.480 -26.131 1.00 87.00 124 GLY A N 1
ATOM 912 C CA . GLY A 1 124 ? -8.134 20.981 -27.157 1.00 87.00 124 GLY A CA 1
ATOM 913 C C . GLY A 1 124 ? -9.611 20.686 -26.866 1.00 87.00 124 GLY A C 1
ATOM 914 O O . GLY A 1 124 ? -10.424 20.661 -27.790 1.00 87.00 124 GLY A O 1
ATOM 915 N N . ILE A 1 125 ? -9.970 20.440 -25.601 1.00 91.94 125 ILE A N 1
ATOM 916 C CA . ILE A 1 125 ? -11.328 20.084 -25.174 1.00 91.94 125 ILE A CA 1
ATOM 917 C C . ILE A 1 125 ? -12.033 21.327 -24.625 1.00 91.94 125 ILE A C 1
ATOM 919 O O . ILE A 1 125 ? -11.699 21.821 -23.551 1.00 91.94 125 ILE A O 1
ATOM 923 N N . GLY A 1 126 ? -13.055 21.805 -25.338 1.00 86.44 126 GLY A N 1
ATOM 924 C CA . GLY A 1 126 ? -13.947 22.867 -24.861 1.00 86.44 126 GLY A CA 1
ATOM 925 C C . GLY A 1 126 ? -15.167 22.311 -24.123 1.00 86.44 126 GLY A C 1
ATOM 926 O O . GLY A 1 126 ? -15.782 21.345 -24.577 1.00 86.44 126 GLY A O 1
ATOM 927 N N . VAL A 1 127 ? -15.552 22.942 -23.010 1.00 89.69 127 VAL A N 1
ATOM 928 C CA . VAL A 1 127 ? -16.761 22.589 -22.249 1.00 89.69 127 VAL A CA 1
ATOM 929 C C . VAL A 1 127 ? -17.782 23.721 -22.348 1.00 89.69 127 VAL A C 1
ATOM 931 O O . VAL A 1 127 ? -17.532 24.828 -21.885 1.00 89.69 127 VAL A O 1
ATOM 934 N N . ASN A 1 128 ? -18.950 23.430 -22.925 1.00 87.19 128 ASN A N 1
ATOM 935 C CA . ASN A 1 128 ? -20.087 24.351 -22.976 1.00 87.19 128 ASN A CA 1
ATOM 936 C C . ASN A 1 128 ? -21.172 23.900 -21.995 1.00 87.19 128 ASN A C 1
ATOM 938 O O . ASN A 1 128 ? -21.594 22.744 -22.025 1.00 87.19 128 ASN A O 1
ATOM 942 N N . VAL A 1 129 ? -21.655 24.818 -21.154 1.00 87.31 129 VAL A N 1
ATOM 943 C CA . VAL A 1 129 ? -22.651 24.528 -20.112 1.00 87.31 129 VAL A CA 1
ATOM 944 C C . VAL A 1 129 ? -2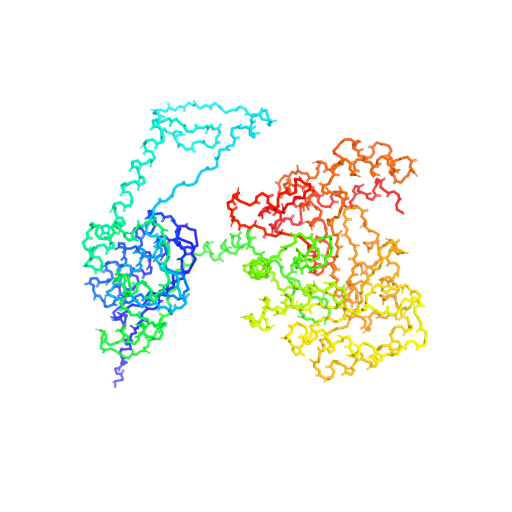3.892 25.391 -20.313 1.00 87.31 129 VAL A C 1
ATOM 946 O O . VAL A 1 129 ? -23.818 26.615 -20.292 1.00 87.31 129 VAL A O 1
ATOM 949 N N . ASN A 1 130 ? -25.053 24.742 -20.425 1.00 89.69 130 ASN A N 1
ATOM 950 C CA . ASN A 1 130 ? -26.357 25.389 -20.303 1.00 89.69 130 ASN A CA 1
ATOM 951 C C . ASN A 1 130 ? -26.923 25.064 -18.920 1.00 89.69 130 ASN A C 1
ATOM 953 O O . ASN A 1 130 ? -27.146 23.894 -18.602 1.00 89.69 130 ASN A O 1
ATOM 957 N N . LYS A 1 131 ? -27.153 26.085 -18.091 1.00 86.19 131 LYS A N 1
ATOM 958 C CA . LYS A 1 131 ? -27.579 25.912 -16.697 1.00 86.19 131 LYS A CA 1
ATOM 959 C C . LYS A 1 131 ? -28.847 26.694 -16.387 1.00 86.19 131 LYS A C 1
ATOM 961 O O . LYS A 1 131 ? -29.057 27.792 -16.882 1.00 86.19 131 LYS A O 1
ATOM 966 N N . SER A 1 132 ? -29.691 26.108 -15.538 1.00 86.56 132 SER A N 1
ATOM 967 C CA . SER A 1 132 ? -30.956 26.718 -15.106 1.00 86.56 132 SER A CA 1
ATOM 968 C C . SER A 1 132 ? -30.811 27.632 -13.882 1.00 86.56 132 SER A C 1
ATOM 970 O O . SER A 1 132 ? -31.815 28.098 -13.360 1.00 86.56 132 SER A O 1
ATOM 972 N N . GLY A 1 133 ? -29.599 27.795 -13.352 1.00 88.56 133 GLY A N 1
ATOM 973 C CA . GLY A 1 133 ? -29.319 28.580 -12.155 1.00 88.56 133 GLY A CA 1
ATOM 974 C C . GLY A 1 133 ? -27.826 28.853 -12.040 1.00 88.56 133 GLY A C 1
ATOM 975 O O . GLY A 1 133 ? -27.020 28.060 -12.526 1.00 88.56 133 GLY A O 1
ATOM 976 N N . GLU A 1 134 ? -27.480 29.975 -11.418 1.00 88.06 134 GLU A N 1
ATOM 977 C CA . GLU A 1 134 ? -26.122 30.524 -11.387 1.00 88.06 134 GLU A CA 1
ATOM 978 C C . GLU A 1 134 ? -25.094 29.555 -10.788 1.00 88.06 134 GLU A C 1
ATOM 980 O O . GLU A 1 134 ? -24.099 29.262 -11.441 1.00 88.06 134 GLU A O 1
ATOM 985 N N . PHE A 1 135 ? -25.398 28.953 -9.635 1.00 89.62 135 PHE A N 1
ATOM 986 C CA . PHE A 1 135 ? -24.496 28.059 -8.894 1.00 89.62 135 PHE A CA 1
ATOM 987 C C . PHE A 1 135 ? -24.585 26.572 -9.293 1.00 89.62 135 PHE A C 1
ATOM 989 O O . PHE A 1 135 ? -24.052 25.713 -8.596 1.00 89.62 135 PHE A O 1
ATOM 996 N N . LYS A 1 136 ? -25.298 26.201 -10.370 1.00 88.44 136 LYS A N 1
ATOM 997 C CA . LYS A 1 136 ? -25.548 24.773 -10.688 1.00 88.44 136 LYS A CA 1
ATOM 998 C C . LYS A 1 136 ? -24.313 23.990 -11.124 1.00 88.44 136 LYS A C 1
ATOM 1000 O O . LYS A 1 136 ? -24.291 22.770 -10.994 1.00 88.44 136 LYS A O 1
ATOM 1005 N N . ASP A 1 137 ? -23.339 24.681 -11.687 1.00 88.38 137 ASP A N 1
ATOM 1006 C CA . ASP A 1 137 ? -22.028 24.157 -12.051 1.00 88.38 137 ASP A CA 1
ATOM 1007 C C . ASP A 1 137 ? -20.943 24.674 -11.093 1.00 88.38 137 ASP A C 1
ATOM 1009 O O . ASP A 1 137 ? -19.759 24.594 -11.412 1.00 88.38 137 ASP A O 1
ATOM 1013 N N . MET A 1 138 ? -21.333 25.188 -9.920 1.00 87.00 138 MET A N 1
ATOM 1014 C CA . MET A 1 138 ? -20.393 25.497 -8.850 1.00 87.00 138 MET A CA 1
ATOM 1015 C C . MET A 1 138 ? -19.616 24.228 -8.503 1.00 87.00 138 MET A C 1
ATOM 1017 O O . MET A 1 138 ? -20.193 23.161 -8.284 1.00 87.00 138 MET A O 1
ATOM 1021 N N . GLY A 1 139 ? -18.292 24.339 -8.480 1.00 81.31 139 GLY A N 1
ATOM 1022 C CA . GLY A 1 139 ? -17.419 23.179 -8.337 1.00 81.31 139 GLY A CA 1
ATOM 1023 C C . GLY A 1 139 ? -17.153 22.421 -9.647 1.00 81.31 139 GLY A C 1
ATOM 1024 O O . GLY A 1 139 ? -16.705 21.275 -9.616 1.00 81.31 139 GLY A O 1
ATOM 1025 N N . ALA A 1 140 ? -17.388 23.041 -10.802 1.00 87.88 140 ALA A N 1
ATOM 1026 C CA . ALA A 1 140 ? -16.986 22.524 -12.104 1.00 87.88 140 ALA A CA 1
ATOM 1027 C C . ALA A 1 140 ? -15.457 22.356 -12.210 1.00 87.88 140 ALA A C 1
ATOM 1029 O O . ALA A 1 140 ? -14.739 23.354 -12.164 1.00 87.88 140 ALA A O 1
ATOM 1030 N N . PRO A 1 141 ? -14.915 21.142 -12.434 1.00 88.00 141 PRO A N 1
ATOM 1031 C CA . PRO A 1 141 ? -13.471 20.944 -12.564 1.00 88.00 141 PRO A CA 1
ATOM 1032 C C . PRO A 1 141 ? -12.883 21.603 -13.816 1.00 88.00 141 PRO A C 1
ATOM 1034 O O . PRO A 1 141 ? -11.683 21.812 -13.870 1.00 88.00 141 PRO A O 1
ATOM 1037 N N . TRP A 1 142 ? -13.686 21.948 -14.822 1.00 88.44 142 TRP A N 1
ATOM 1038 C CA . TRP A 1 142 ? -13.212 22.521 -16.088 1.00 88.44 142 TRP A CA 1
ATOM 1039 C C . TRP A 1 142 ? -12.991 24.038 -16.068 1.00 88.44 142 TRP A C 1
ATOM 1041 O O . TRP A 1 142 ? -12.608 24.594 -17.093 1.00 88.44 142 TRP A O 1
ATOM 1051 N N . ARG A 1 143 ? -13.233 24.711 -14.938 1.00 89.25 143 ARG A N 1
ATOM 1052 C CA . ARG A 1 143 ? -12.950 26.140 -14.774 1.00 89.25 143 ARG A CA 1
ATOM 1053 C C . ARG A 1 143 ? -12.576 26.504 -13.341 1.00 89.25 143 ARG A C 1
ATOM 1055 O O . ARG A 1 143 ? -12.863 25.762 -12.391 1.00 89.25 143 ARG A O 1
ATOM 1062 N N . GLU A 1 144 ? -11.959 27.666 -13.192 1.00 88.62 144 GLU A N 1
ATOM 1063 C CA . GLU A 1 144 ? -11.766 28.295 -11.887 1.00 88.62 144 GLU A CA 1
ATOM 1064 C C . GLU A 1 144 ? -13.105 28.651 -11.213 1.00 88.62 144 GLU A C 1
ATOM 1066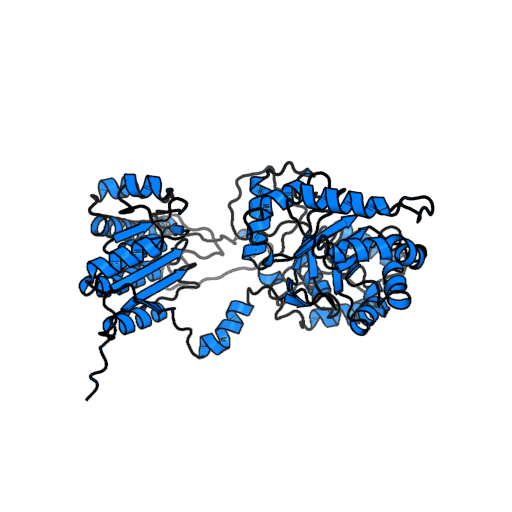 O O . GLU A 1 144 ? -14.134 28.863 -11.870 1.00 88.62 144 GLU A O 1
ATOM 1071 N N . THR A 1 145 ? -13.092 28.650 -9.875 1.00 88.50 145 THR A N 1
ATOM 1072 C CA . THR A 1 145 ? -14.233 29.082 -9.053 1.00 88.50 145 THR A CA 1
ATOM 1073 C C . THR A 1 145 ? -14.373 30.600 -9.160 1.00 88.50 145 THR A C 1
ATOM 1075 O O . THR A 1 145 ? -13.369 31.307 -9.090 1.00 88.50 145 THR A O 1
ATOM 1078 N N . THR A 1 146 ? -15.594 31.121 -9.298 1.00 90.88 146 THR A N 1
ATOM 1079 C CA . THR A 1 146 ? -15.804 32.577 -9.194 1.00 90.88 146 THR A CA 1
ATOM 1080 C C . THR A 1 146 ? -15.798 33.032 -7.726 1.00 90.88 146 THR A C 1
ATOM 1082 O O . THR A 1 146 ? -16.051 32.216 -6.838 1.00 90.88 146 THR A O 1
ATOM 1085 N N . PRO A 1 147 ? -15.556 34.320 -7.422 1.00 93.69 147 PRO A N 1
ATOM 1086 C CA . PRO A 1 147 ? -15.623 34.822 -6.046 1.00 93.69 147 PRO A CA 1
ATOM 1087 C C . PRO A 1 147 ? -16.967 34.548 -5.350 1.00 93.69 147 PRO A C 1
ATOM 1089 O O . PRO A 1 147 ? -17.002 34.243 -4.160 1.00 93.69 147 PRO A O 1
ATOM 1092 N N . GLU A 1 148 ? -18.076 34.618 -6.086 1.00 91.94 148 GLU A N 1
ATOM 1093 C CA . GLU A 1 148 ? -19.425 34.355 -5.574 1.00 91.94 148 GLU A CA 1
ATOM 1094 C C . GLU A 1 148 ? -19.629 32.871 -5.252 1.00 91.94 148 GLU A C 1
ATOM 1096 O O . GLU A 1 148 ? -20.252 32.522 -4.250 1.00 91.94 148 GLU A O 1
ATOM 1101 N N . GLU A 1 149 ? -19.092 31.985 -6.090 1.00 91.94 149 GLU A N 1
ATOM 1102 C CA . GLU A 1 149 ? -19.107 30.539 -5.868 1.00 91.94 149 GLU A CA 1
ATOM 1103 C C . GLU A 1 149 ? -18.230 30.125 -4.691 1.00 91.94 149 GLU A C 1
ATOM 1105 O O . GLU A 1 149 ? -18.619 29.251 -3.919 1.00 91.94 149 GLU A O 1
ATOM 1110 N N . GLU A 1 150 ? -17.073 30.765 -4.531 1.00 90.31 150 GLU A N 1
ATOM 1111 C CA . GLU A 1 150 ? -16.183 30.540 -3.395 1.00 90.31 150 GLU A CA 1
ATOM 1112 C C . GLU A 1 150 ? -16.869 30.964 -2.093 1.00 90.31 150 GLU A C 1
ATOM 1114 O O . GLU A 1 150 ? -16.929 30.186 -1.143 1.00 90.31 150 GLU A O 1
ATOM 1119 N N . ALA A 1 151 ? -17.489 32.151 -2.077 1.00 93.00 151 ALA A N 1
ATOM 1120 C CA . ALA A 1 151 ? -18.275 32.618 -0.938 1.00 93.00 151 ALA A CA 1
ATOM 1121 C C . ALA A 1 151 ? -19.435 31.664 -0.618 1.00 93.00 151 ALA A C 1
ATOM 1123 O O . ALA A 1 151 ? -19.668 31.343 0.549 1.00 93.00 151 ALA A O 1
ATOM 1124 N N . LYS A 1 152 ? -20.134 31.156 -1.644 1.00 92.81 152 LYS A N 1
ATOM 1125 C CA . LYS A 1 152 ? -21.231 30.206 -1.440 1.00 92.81 152 LYS A CA 1
ATOM 1126 C C . LYS A 1 152 ? -20.747 28.852 -0.921 1.00 92.81 152 LYS A C 1
ATOM 1128 O O . LYS A 1 152 ? -21.418 28.242 -0.091 1.00 92.81 152 LYS A O 1
ATOM 1133 N N . MET A 1 153 ? -19.605 28.369 -1.402 1.00 91.25 153 MET A N 1
ATOM 1134 C CA . MET A 1 153 ? -18.994 27.135 -0.911 1.00 91.25 153 MET A CA 1
ATOM 1135 C C . MET A 1 153 ? -18.534 27.290 0.541 1.00 91.25 153 MET A C 1
ATOM 1137 O O . MET A 1 153 ? -18.764 26.387 1.344 1.00 91.25 153 MET A O 1
ATOM 1141 N N . GLN A 1 154 ? -17.945 28.435 0.891 1.00 92.50 154 GLN A N 1
ATOM 1142 C CA . GLN A 1 154 ? -17.526 28.725 2.258 1.00 92.50 154 GLN A CA 1
ATOM 1143 C C . GLN A 1 154 ? -18.721 28.778 3.217 1.00 92.50 154 GLN A C 1
ATOM 1145 O O . GLN A 1 154 ? -18.655 28.167 4.276 1.00 92.50 154 GLN A O 1
ATOM 1150 N N . GLU A 1 155 ? -19.845 29.387 2.819 1.00 95.06 155 GLU A N 1
ATOM 1151 C CA . GLU A 1 155 ? -21.096 29.364 3.599 1.00 95.06 155 GLU A CA 1
ATOM 1152 C C . GLU A 1 155 ? -21.539 27.922 3.917 1.00 95.06 155 GLU A C 1
ATOM 1154 O O . GLU A 1 155 ? -21.843 27.593 5.062 1.00 95.06 155 GLU A O 1
ATOM 1159 N N . LEU A 1 156 ? -21.504 27.023 2.924 1.00 92.44 156 LEU A N 1
ATOM 1160 C CA . LEU A 1 156 ? -21.854 25.610 3.124 1.00 92.44 156 LEU A CA 1
ATOM 1161 C C . LEU A 1 156 ? -20.868 24.883 4.053 1.00 92.44 156 LEU A C 1
ATOM 1163 O O . LEU A 1 156 ? -21.275 24.018 4.834 1.00 92.44 156 LEU A O 1
ATOM 1167 N N . ILE A 1 157 ? -19.576 25.206 3.961 1.00 92.88 157 ILE A N 1
ATOM 1168 C CA . ILE A 1 157 ? -18.540 24.668 4.851 1.00 92.88 157 ILE A CA 1
ATOM 1169 C C . ILE A 1 157 ? -18.781 25.144 6.288 1.00 92.88 157 ILE A C 1
ATOM 1171 O O . ILE A 1 157 ? -18.736 24.323 7.206 1.00 92.88 157 ILE A O 1
ATOM 1175 N N . ASP A 1 158 ? -19.092 26.425 6.478 1.00 93.62 158 ASP A N 1
ATOM 1176 C CA . ASP A 1 158 ? -19.332 27.043 7.784 1.00 93.62 158 ASP A CA 1
ATOM 1177 C C . ASP A 1 158 ? -20.596 26.488 8.460 1.00 93.62 158 ASP A C 1
ATOM 1179 O O . ASP A 1 158 ? -20.589 26.228 9.669 1.00 93.62 158 ASP A O 1
ATOM 1183 N N . ASP A 1 159 ? -21.655 26.225 7.689 1.00 93.56 159 ASP A N 1
ATOM 1184 C CA . ASP A 1 159 ? -22.884 25.583 8.168 1.00 93.56 159 ASP A CA 1
ATOM 1185 C C . ASP A 1 159 ? -22.614 24.154 8.667 1.00 93.56 159 ASP A C 1
ATOM 1187 O O . ASP A 1 159 ? -23.025 23.763 9.769 1.00 93.56 159 ASP A O 1
ATOM 1191 N N . LEU A 1 160 ? -21.882 23.359 7.877 1.00 93.31 160 LEU A N 1
ATOM 1192 C CA . LEU A 1 160 ? -21.511 21.990 8.247 1.00 93.31 160 LEU A CA 1
ATOM 1193 C C . LEU A 1 160 ? -20.559 21.965 9.449 1.00 93.31 160 LEU A C 1
ATOM 1195 O O . LEU A 1 160 ? -20.718 21.131 10.346 1.00 93.31 160 LEU A O 1
ATOM 1199 N N . TYR A 1 161 ? -19.591 22.881 9.490 1.00 94.81 161 TYR A N 1
ATOM 1200 C CA . TYR A 1 161 ? -18.673 23.037 10.612 1.00 94.81 161 TYR A CA 1
ATOM 1201 C C . TYR A 1 161 ? -19.423 23.409 11.891 1.00 94.81 161 TYR A C 1
ATOM 1203 O O . TYR A 1 161 ? -19.225 22.762 12.920 1.00 94.81 161 TYR A O 1
ATOM 1211 N N . SER A 1 162 ? -20.346 24.373 11.820 1.00 94.94 162 SER A N 1
ATOM 1212 C CA . SER A 1 162 ? -21.194 24.764 12.951 1.00 94.94 162 SER A CA 1
ATOM 1213 C C . SER A 1 162 ? -22.019 23.587 13.467 1.00 94.94 162 SER A C 1
ATOM 1215 O O . SER A 1 162 ? -22.066 23.343 14.672 1.00 94.94 162 SER A O 1
ATOM 1217 N N . SER A 1 163 ? -22.595 22.781 12.567 1.00 94.88 163 SER A N 1
ATOM 1218 C CA . SER A 1 163 ? -23.290 21.553 12.969 1.00 94.88 163 SER A CA 1
ATOM 1219 C C . SER A 1 163 ? -22.359 20.570 13.688 1.00 94.88 163 SER A C 1
ATOM 1221 O O . SER A 1 163 ? -22.782 19.917 14.643 1.00 94.88 163 SER A O 1
ATOM 1223 N N . PHE A 1 164 ? -21.102 20.438 13.259 1.00 96.38 164 PHE A N 1
ATOM 1224 C CA . PHE A 1 164 ? -20.147 19.538 13.904 1.00 96.38 164 PHE A CA 1
ATOM 1225 C C . PHE A 1 164 ? -19.728 20.054 15.289 1.00 96.38 164 PHE A C 1
ATOM 1227 O O . PHE A 1 164 ? -19.744 19.290 16.255 1.00 96.38 164 PHE A O 1
ATOM 1234 N N . VAL A 1 165 ? -19.441 21.351 15.420 1.00 96.88 165 VAL A N 1
ATOM 1235 C CA . VAL A 1 165 ? -19.171 22.001 16.713 1.00 96.88 165 VAL A CA 1
ATOM 1236 C C . VAL A 1 165 ? -20.308 21.728 17.699 1.00 96.88 165 VAL A C 1
ATOM 1238 O O . VAL A 1 165 ? -20.045 21.248 18.801 1.00 96.88 165 VAL A O 1
ATOM 1241 N N . ASN A 1 166 ? -21.562 21.906 17.274 1.00 96.50 166 ASN A N 1
ATOM 1242 C CA . ASN A 1 166 ? -22.734 21.650 18.114 1.00 96.50 166 ASN A CA 1
ATOM 1243 C C . ASN A 1 166 ? -22.819 20.180 18.560 1.00 96.50 166 ASN A C 1
ATOM 1245 O O . ASN A 1 166 ? -23.095 19.897 19.723 1.00 96.50 166 ASN A O 1
ATOM 1249 N N . ILE A 1 167 ? -22.532 19.225 17.666 1.00 97.56 167 ILE A N 1
ATOM 1250 C CA . ILE A 1 167 ? -22.502 17.793 18.014 1.00 97.56 167 ILE A CA 1
ATOM 1251 C C . ILE A 1 167 ? -21.458 17.507 19.100 1.00 97.56 167 ILE A C 1
ATOM 1253 O O . ILE A 1 167 ? -21.731 16.749 20.036 1.00 97.56 167 ILE A O 1
ATOM 1257 N N . VAL A 1 168 ? -20.264 18.089 18.979 1.00 97.56 168 VAL A N 1
ATOM 1258 C CA . VAL A 1 168 ? -19.184 17.898 19.955 1.00 97.56 168 VAL A CA 1
ATOM 1259 C C . VAL A 1 168 ? -19.547 18.554 21.285 1.00 97.56 168 VAL A C 1
ATOM 1261 O O . VAL A 1 168 ? -19.416 17.903 22.321 1.00 97.56 168 VAL A O 1
ATOM 1264 N N . SER A 1 169 ? -20.053 19.786 21.250 1.00 97.38 169 SER A N 1
ATOM 1265 C CA . SER A 1 169 ? -20.525 20.537 22.417 1.00 97.38 169 SER A CA 1
ATOM 1266 C C . SER A 1 169 ? -21.568 19.747 23.207 1.00 97.38 169 SER A C 1
ATOM 1268 O O . SER A 1 169 ? -21.334 19.385 24.364 1.00 97.38 169 SER A O 1
ATOM 1270 N N . GLU A 1 170 ? -22.649 19.319 22.546 1.00 95.94 170 GLU A N 1
ATOM 1271 C CA . GLU A 1 170 ? -23.712 18.516 23.158 1.00 95.94 170 GLU A CA 1
ATOM 1272 C C . GLU A 1 170 ? -23.205 17.175 23.703 1.00 95.94 170 GLU A C 1
ATOM 1274 O O . GLU A 1 170 ? -23.659 16.699 24.746 1.00 95.94 170 GLU A O 1
ATOM 1279 N N . SER A 1 171 ? -22.299 16.513 22.978 1.00 96.62 171 SER A N 1
ATOM 1280 C CA . SER A 1 171 ? -21.804 15.191 23.363 1.00 96.62 171 SER A CA 1
ATOM 1281 C C . SER A 1 171 ? -20.816 15.238 24.520 1.00 96.62 171 SER A C 1
ATOM 1283 O O . SER A 1 171 ? -20.762 14.276 25.291 1.00 96.62 171 SER A O 1
ATOM 1285 N N . ARG A 1 172 ? -19.977 16.272 24.585 1.00 95.81 172 ARG A N 1
ATOM 1286 C CA . ARG A 1 172 ? -18.859 16.360 25.532 1.00 95.81 172 ARG A CA 1
ATOM 1287 C C . ARG A 1 172 ? -19.148 17.296 26.703 1.00 95.81 172 ARG A C 1
ATOM 1289 O O . ARG A 1 172 ? -18.416 17.243 27.686 1.00 95.81 172 ARG A O 1
ATOM 1296 N N . GLY A 1 173 ? -20.212 18.099 26.626 1.00 94.88 173 GLY A N 1
ATOM 1297 C CA . GLY A 1 173 ? -20.534 19.117 27.627 1.00 94.88 173 GLY A CA 1
ATOM 1298 C C . GLY A 1 173 ? -19.491 20.234 27.659 1.00 94.88 173 GLY A C 1
ATOM 1299 O O . GLY A 1 173 ? -19.104 20.677 28.737 1.00 94.88 173 GLY A O 1
ATOM 1300 N N . ILE A 1 174 ? -18.981 20.616 26.486 1.00 94.81 174 ILE A N 1
ATOM 1301 C CA . ILE A 1 174 ? -17.987 21.679 26.310 1.00 94.81 174 ILE A CA 1
ATOM 1302 C C . ILE A 1 174 ? -18.703 22.842 25.629 1.00 94.81 174 ILE A C 1
ATOM 1304 O O . ILE A 1 174 ? -19.305 22.625 24.588 1.00 94.81 174 ILE A O 1
ATOM 1308 N N . GLU A 1 175 ? -18.616 24.050 26.186 1.00 93.62 175 GLU A N 1
ATOM 1309 C CA . GLU A 1 175 ? -19.220 25.251 25.587 1.00 93.62 175 GLU A CA 1
ATOM 1310 C C . GLU A 1 175 ? -18.743 25.468 24.143 1.00 93.62 175 GLU A C 1
ATOM 1312 O O . GLU A 1 175 ? -17.569 25.240 23.831 1.00 93.62 175 GLU A O 1
ATOM 1317 N N . ASP A 1 176 ? -19.632 25.941 23.269 1.00 89.62 176 ASP A N 1
ATOM 1318 C CA . ASP A 1 176 ? -19.364 26.070 21.834 1.00 89.62 176 ASP A CA 1
ATOM 1319 C C . ASP A 1 176 ? -18.123 26.924 21.539 1.00 89.62 176 ASP A C 1
ATOM 1321 O O . ASP A 1 176 ? -17.340 26.586 20.651 1.00 89.62 176 ASP A O 1
ATOM 1325 N N . GLU A 1 177 ? -17.905 28.018 22.279 1.00 91.31 177 GLU A N 1
ATOM 1326 C CA . GLU A 1 177 ? -16.706 28.855 22.150 1.00 91.31 177 GLU A CA 1
ATOM 1327 C C . GLU A 1 177 ? -15.438 28.038 22.400 1.00 91.31 177 GLU A C 1
ATOM 1329 O O . GLU A 1 177 ? -14.487 28.097 21.621 1.00 91.31 177 GLU A O 1
ATOM 1334 N N . ARG A 1 178 ? -15.450 27.207 23.445 1.00 91.25 178 ARG A N 1
ATOM 1335 C CA . ARG A 1 178 ? -14.315 26.353 23.788 1.00 91.25 178 ARG A CA 1
ATOM 1336 C C . ARG A 1 178 ? -14.142 25.214 22.789 1.00 91.25 178 ARG A C 1
ATOM 1338 O O . ARG A 1 178 ? -13.007 24.837 22.507 1.00 91.25 178 ARG A O 1
ATOM 1345 N N . VAL A 1 179 ? -15.231 24.679 22.234 1.00 91.62 179 VAL A N 1
ATOM 1346 C CA . VAL A 1 179 ? -15.148 23.708 21.136 1.00 91.62 179 VAL A CA 1
ATOM 1347 C C . VAL A 1 179 ? -14.487 24.352 19.922 1.00 91.62 179 VAL A C 1
ATOM 1349 O O . VAL A 1 179 ? -13.572 23.751 19.376 1.00 91.62 179 VAL A O 1
ATOM 1352 N N . ARG A 1 180 ? -14.866 25.575 19.531 1.00 92.19 180 ARG A N 1
ATOM 1353 C CA . ARG A 1 180 ? -14.243 26.286 18.396 1.00 92.19 180 ARG A CA 1
ATOM 1354 C C . ARG A 1 180 ? -12.743 26.513 18.591 1.00 92.19 180 ARG A C 1
ATOM 1356 O O . ARG A 1 180 ? -11.992 26.385 17.631 1.00 92.19 180 ARG A O 1
ATOM 1363 N N . GLU A 1 181 ? -12.287 26.763 19.819 1.00 89.94 181 GLU A N 1
ATOM 1364 C CA . GLU A 1 181 ? -10.852 26.891 20.128 1.00 89.94 181 GLU A CA 1
ATOM 1365 C C . GLU A 1 181 ? -10.052 25.597 19.892 1.00 89.94 181 GLU A C 1
ATOM 1367 O O . GLU A 1 181 ? -8.863 25.664 19.587 1.00 89.94 181 GLU A O 1
ATOM 1372 N N . ILE A 1 182 ? -10.680 24.425 20.047 1.00 89.62 182 ILE A N 1
ATOM 1373 C CA . ILE A 1 182 ? -10.029 23.108 19.887 1.00 89.62 182 ILE A CA 1
ATOM 1374 C C . ILE A 1 182 ? -10.434 22.392 18.588 1.00 89.62 182 ILE A C 1
ATOM 1376 O O . ILE A 1 182 ? -9.865 21.362 18.236 1.00 89.62 182 ILE A O 1
ATOM 1380 N N . ALA A 1 183 ? -11.423 22.921 17.869 1.00 84.81 183 ALA A N 1
ATOM 1381 C CA . ALA A 1 183 ? -11.939 22.412 16.605 1.00 84.81 183 ALA A CA 1
ATOM 1382 C C . ALA A 1 183 ? -11.295 23.140 15.420 1.00 84.81 183 ALA A C 1
ATOM 1384 O O . ALA A 1 183 ? -11.974 23.676 14.549 1.00 84.81 183 ALA A O 1
ATOM 1385 N N . THR A 1 184 ? -9.966 23.163 15.393 1.00 80.12 184 THR A N 1
ATOM 1386 C CA . THR A 1 184 ? -9.156 23.818 14.352 1.00 80.12 184 THR A CA 1
ATOM 1387 C C . THR A 1 184 ? -8.948 22.941 13.110 1.00 80.12 184 THR A C 1
ATOM 1389 O O . THR A 1 184 ? -8.220 23.318 12.196 1.00 80.12 184 THR A O 1
ATOM 1392 N N . GLY A 1 185 ? -9.541 21.743 13.070 1.00 77.19 185 GLY A N 1
ATOM 1393 C CA . GLY A 1 185 ? -9.238 20.707 12.077 1.00 77.19 185 GLY A CA 1
ATOM 1394 C C . GLY A 1 185 ? -7.971 19.892 12.378 1.00 77.19 185 GLY A C 1
ATOM 1395 O O . GLY A 1 185 ? -7.707 18.907 11.684 1.00 77.19 185 GLY A O 1
ATOM 1396 N N . GLU A 1 186 ? -7.228 20.238 13.433 1.00 85.12 186 GLU A N 1
ATOM 1397 C CA . GLU A 1 186 ? -6.064 19.489 13.907 1.00 85.12 186 GLU A CA 1
ATOM 1398 C C . GLU A 1 186 ? -6.448 18.151 14.542 1.00 85.12 186 GLU A C 1
ATOM 1400 O O . GLU A 1 186 ? -7.573 17.930 14.999 1.00 85.12 186 GLU A O 1
ATOM 1405 N N . VAL A 1 187 ? -5.472 17.249 14.599 1.00 90.00 187 VAL A N 1
ATOM 1406 C CA . VAL A 1 187 ? -5.589 15.993 15.331 1.00 90.00 187 VAL A CA 1
ATOM 1407 C C . VAL A 1 187 ? -4.737 16.008 16.592 1.00 90.00 187 VAL A C 1
ATOM 1409 O O . VAL A 1 187 ? -3.660 16.598 16.632 1.00 90.00 187 VAL A O 1
ATOM 1412 N N . TYR A 1 188 ? -5.198 15.285 17.604 1.00 90.88 188 TYR A N 1
ATOM 1413 C CA . TYR A 1 188 ? -4.537 15.133 18.890 1.00 90.88 188 TYR A CA 1
ATOM 1414 C C . TYR A 1 188 ? -4.259 13.656 19.159 1.00 90.88 188 TYR A C 1
ATOM 1416 O O . TYR A 1 188 ? -5.065 12.788 18.824 1.00 90.88 188 TYR A O 1
ATOM 1424 N N . LEU A 1 189 ? -3.137 13.360 19.817 1.00 93.81 189 LEU A N 1
ATOM 1425 C CA . LEU A 1 189 ? -2.974 12.055 20.456 1.00 93.81 189 LEU A CA 1
ATOM 1426 C C . LEU A 1 189 ? -4.056 11.874 21.525 1.00 93.81 189 LEU A C 1
ATOM 1428 O O . LEU A 1 189 ? -4.443 12.840 22.187 1.00 93.81 189 LEU A O 1
ATOM 1432 N N . ALA A 1 190 ? -4.507 10.638 21.734 1.00 94.69 190 ALA A N 1
ATOM 1433 C CA . ALA A 1 190 ? -5.547 10.318 22.711 1.00 94.69 190 ALA A CA 1
ATOM 1434 C C . ALA A 1 190 ? -5.262 10.871 24.117 1.00 94.69 190 ALA A C 1
ATOM 1436 O O . ALA A 1 190 ? -6.180 11.334 24.790 1.00 94.69 190 ALA A O 1
ATOM 1437 N N . THR A 1 191 ? -3.995 10.882 24.545 1.00 93.81 191 THR A N 1
ATOM 1438 C CA . THR A 1 191 ? -3.565 11.473 25.825 1.00 93.81 191 THR A CA 1
ATOM 1439 C C . THR A 1 191 ? -3.975 12.940 25.934 1.00 93.81 191 THR A C 1
ATOM 1441 O O . THR A 1 191 ? -4.619 13.335 26.902 1.00 93.81 191 THR A O 1
ATOM 1444 N N . ARG A 1 192 ? -3.693 13.730 24.895 1.00 95.69 192 ARG A N 1
ATOM 1445 C CA . ARG A 1 192 ? -4.096 15.134 24.811 1.00 95.69 192 ARG A CA 1
ATOM 1446 C C . ARG A 1 192 ? -5.605 15.284 24.623 1.00 95.69 192 ARG A C 1
ATOM 1448 O O . ARG A 1 192 ? -6.202 16.192 25.188 1.00 95.69 192 ARG A O 1
ATOM 1455 N N . ALA A 1 193 ? -6.240 14.391 23.870 1.00 96.31 193 ALA A N 1
ATOM 1456 C CA . ALA A 1 193 ? -7.686 14.412 23.668 1.00 96.31 193 ALA A CA 1
ATOM 1457 C C . ALA A 1 193 ? -8.469 14.214 24.983 1.00 96.31 193 ALA A C 1
ATOM 1459 O O . ALA A 1 193 ? -9.529 14.815 25.149 1.00 96.31 193 ALA A O 1
ATOM 1460 N N . VAL A 1 194 ? -7.937 13.440 25.938 1.00 97.62 194 VAL A N 1
ATOM 1461 C CA . VAL A 1 194 ? -8.497 13.334 27.299 1.00 97.62 194 VAL A CA 1
ATOM 1462 C C . VAL A 1 194 ? -8.378 14.663 28.050 1.00 97.62 194 VAL A C 1
ATOM 1464 O O . VAL A 1 194 ? -9.361 15.132 28.615 1.00 97.62 194 VAL A O 1
ATOM 1467 N N . GLU A 1 195 ? -7.213 15.317 28.011 1.00 96.12 195 GLU A N 1
ATOM 1468 C CA . GLU A 1 195 ? -7.005 16.630 28.652 1.00 96.12 195 GLU A CA 1
ATOM 1469 C C . GLU A 1 195 ? -7.924 17.722 28.082 1.00 96.12 195 GLU A C 1
ATOM 1471 O O . GLU A 1 195 ? -8.357 18.618 28.803 1.00 96.12 195 GLU A O 1
ATOM 1476 N N . LEU A 1 196 ? -8.227 17.641 26.783 1.00 94.81 196 LEU A N 1
ATOM 1477 C CA . LEU A 1 196 ? -9.140 18.547 26.083 1.00 94.81 196 LEU A CA 1
ATOM 1478 C C . LEU A 1 196 ? -10.623 18.190 26.281 1.00 94.81 196 LEU A C 1
ATOM 1480 O O . LEU A 1 196 ? -11.490 18.904 25.783 1.00 94.81 196 LEU A O 1
ATOM 1484 N N . GLY A 1 197 ? -10.928 17.090 26.976 1.00 96.25 197 GLY A N 1
ATOM 1485 C CA . GLY A 1 197 ? -12.295 16.621 27.206 1.00 96.25 197 GLY A CA 1
ATOM 1486 C C . GLY A 1 197 ? -12.954 15.958 25.993 1.00 96.25 197 GLY A C 1
ATOM 1487 O O . GLY A 1 197 ? -14.136 15.626 26.058 1.00 96.25 197 GLY A O 1
ATOM 1488 N N . LEU A 1 198 ? -12.216 15.719 24.906 1.00 96.69 198 LEU A N 1
ATOM 1489 C CA . LEU A 1 198 ? -12.695 15.045 23.692 1.00 96.69 198 LEU A CA 1
ATOM 1490 C C . LEU A 1 198 ? -12.858 13.524 23.892 1.00 96.69 198 LEU A C 1
ATOM 1492 O O . LEU A 1 198 ? -13.699 12.883 23.267 1.00 96.69 198 LEU A O 1
ATOM 1496 N N . VAL A 1 199 ? -12.087 12.937 24.806 1.00 98.06 199 VAL A N 1
ATOM 1497 C CA . VAL A 1 199 ? -12.150 11.514 25.180 1.00 98.06 199 VAL A CA 1
ATOM 1498 C C . VAL A 1 199 ? -12.385 11.407 26.686 1.00 98.06 199 VAL A C 1
ATOM 1500 O O . VAL A 1 199 ? -11.896 12.239 27.443 1.00 98.06 199 VAL A O 1
ATOM 1503 N N . ASP A 1 200 ? -13.138 10.400 27.139 1.00 98.38 200 ASP A N 1
ATOM 1504 C CA . ASP A 1 200 ? -13.410 10.208 28.570 1.00 98.38 200 ASP A CA 1
ATOM 1505 C C . ASP A 1 200 ? -12.243 9.554 29.309 1.00 98.38 200 ASP A C 1
ATOM 1507 O O . ASP A 1 200 ? -11.911 9.956 30.421 1.00 98.38 200 ASP A O 1
ATOM 1511 N N . GLU A 1 201 ? -11.643 8.520 28.720 1.00 97.69 201 GLU A N 1
ATOM 1512 C CA . GLU A 1 201 ? -10.508 7.813 29.311 1.00 97.69 201 GLU A CA 1
ATOM 1513 C C . GLU A 1 201 ? -9.674 7.080 28.253 1.00 97.69 201 GLU A C 1
ATOM 1515 O O . GLU A 1 201 ? -10.142 6.750 27.161 1.00 97.69 201 GLU A O 1
ATOM 1520 N N . LEU A 1 202 ? -8.419 6.800 28.601 1.00 98.19 202 LEU A N 1
ATOM 1521 C CA . LEU A 1 202 ? -7.551 5.954 27.791 1.00 98.19 202 LEU A CA 1
ATOM 1522 C C . LEU A 1 202 ? -7.895 4.479 27.998 1.00 98.19 202 LEU A C 1
ATOM 1524 O O . LEU A 1 202 ? -8.134 4.036 29.123 1.00 98.19 202 LEU A O 1
ATOM 1528 N N . GLY A 1 203 ? -7.868 3.707 26.918 1.00 94.62 203 GLY A N 1
ATOM 1529 C CA . GLY A 1 203 ? -8.122 2.273 26.961 1.00 94.62 203 GLY A CA 1
ATOM 1530 C C . GLY A 1 203 ? -8.321 1.673 25.577 1.00 94.62 203 GLY A C 1
ATOM 1531 O O . GLY A 1 203 ? -8.352 2.371 24.569 1.00 94.62 203 GLY A O 1
ATOM 1532 N N . ASP A 1 204 ? -8.454 0.359 25.529 1.00 92.06 204 ASP A N 1
ATOM 1533 C CA . ASP A 1 204 ? -8.661 -0.401 24.302 1.00 92.06 204 ASP A CA 1
ATOM 1534 C C . ASP A 1 204 ? -10.121 -0.877 24.171 1.00 92.06 204 ASP A C 1
ATOM 1536 O O . ASP A 1 204 ? -11.027 -0.452 24.901 1.00 92.06 204 ASP A O 1
ATOM 1540 N N . LEU A 1 205 ? -10.367 -1.768 23.208 1.00 94.88 205 LEU A N 1
ATOM 1541 C CA . LEU A 1 205 ? -11.685 -2.356 22.993 1.00 94.88 205 LEU A CA 1
ATOM 1542 C C . LEU A 1 205 ? -12.172 -3.143 24.219 1.00 94.88 205 LEU A C 1
ATOM 1544 O O . LEU A 1 205 ? -13.359 -3.092 24.541 1.00 94.88 205 LEU A O 1
ATOM 1548 N N . GLU A 1 206 ? -11.276 -3.837 24.926 1.00 96.50 206 GLU A N 1
ATOM 1549 C CA . GLU A 1 206 ? -11.629 -4.582 26.138 1.00 96.50 206 GLU A CA 1
ATOM 1550 C C . GLU A 1 206 ? -12.139 -3.642 27.225 1.00 96.50 206 GLU A C 1
ATOM 1552 O O . GLU A 1 206 ? -13.174 -3.909 27.843 1.00 96.50 206 GLU A O 1
ATOM 1557 N N . ARG A 1 207 ? -11.492 -2.484 27.385 1.00 97.44 207 ARG A N 1
ATOM 1558 C CA . ARG A 1 207 ? -11.965 -1.461 28.313 1.00 97.44 207 ARG A CA 1
ATOM 1559 C C . ARG A 1 207 ? -13.354 -0.937 27.940 1.00 97.44 207 ARG A C 1
ATOM 1561 O O . ARG A 1 207 ? -14.227 -0.841 28.807 1.00 97.44 207 ARG A O 1
ATOM 1568 N N . ALA A 1 208 ? -13.598 -0.651 26.662 1.00 98.06 208 ALA A N 1
ATOM 1569 C CA . ALA A 1 208 ? -14.915 -0.216 26.195 1.00 98.06 208 ALA A CA 1
ATOM 1570 C C . ALA A 1 208 ? -16.003 -1.285 26.422 1.00 98.06 208 ALA A C 1
ATOM 1572 O O . ALA A 1 208 ? -17.129 -0.964 26.816 1.00 98.06 208 ALA A O 1
ATOM 1573 N N . LEU A 1 209 ? -15.664 -2.563 26.231 1.00 97.75 209 LEU A N 1
ATOM 1574 C CA . LEU A 1 209 ? -16.548 -3.694 26.512 1.00 97.75 209 LEU A CA 1
ATOM 1575 C C . LEU A 1 209 ? -16.866 -3.827 28.003 1.00 97.75 209 LEU A C 1
ATOM 1577 O O . LEU A 1 209 ? -18.021 -4.083 28.349 1.00 97.75 209 LEU A O 1
ATOM 1581 N N . ASP A 1 210 ? -15.886 -3.624 28.884 1.00 97.94 210 ASP A N 1
ATOM 1582 C CA . ASP A 1 210 ? -16.091 -3.649 30.334 1.00 97.94 210 ASP A CA 1
ATOM 1583 C C . ASP A 1 210 ? -17.028 -2.519 30.785 1.00 97.94 210 ASP A C 1
ATOM 1585 O O . ASP A 1 210 ? -17.965 -2.756 31.556 1.00 97.94 210 ASP A O 1
ATOM 1589 N N . LEU A 1 211 ? -16.842 -1.302 30.257 1.00 98.31 211 LEU A N 1
ATOM 1590 C CA . LEU A 1 211 ? -17.745 -0.176 30.508 1.00 98.31 211 LEU A CA 1
ATOM 1591 C C . LEU A 1 211 ? -19.168 -0.469 30.021 1.00 98.31 211 LEU A C 1
ATOM 1593 O O . LEU A 1 211 ? -20.132 -0.232 30.752 1.00 98.31 211 LEU A O 1
ATOM 1597 N N . ALA A 1 212 ? -19.311 -1.008 28.808 1.00 98.00 212 ALA A N 1
ATOM 1598 C CA . ALA A 1 212 ? -20.606 -1.343 28.226 1.00 98.00 212 ALA A CA 1
ATOM 1599 C C . ALA A 1 212 ? -21.321 -2.456 29.015 1.00 98.00 212 ALA A C 1
ATOM 1601 O O . ALA A 1 212 ? -22.519 -2.351 29.291 1.00 98.00 212 ALA A O 1
ATOM 1602 N N . ALA A 1 213 ? -20.587 -3.496 29.426 1.00 97.44 213 ALA A N 1
ATOM 1603 C CA . ALA A 1 213 ? -21.090 -4.587 30.260 1.00 97.44 213 ALA A CA 1
ATOM 1604 C C . ALA A 1 213 ? -21.589 -4.069 31.614 1.00 97.44 213 ALA A C 1
ATOM 1606 O O . ALA A 1 213 ? -22.711 -4.380 32.027 1.00 97.44 213 ALA A O 1
ATOM 1607 N N . LYS A 1 214 ? -20.777 -3.228 32.269 1.00 97.88 214 LYS A N 1
ATOM 1608 C CA . LYS A 1 214 ? -21.099 -2.599 33.552 1.00 97.88 214 LYS A CA 1
ATOM 1609 C C . LYS A 1 214 ? -22.331 -1.704 33.440 1.00 97.88 214 LYS A C 1
ATOM 1611 O O . LYS A 1 214 ? -23.244 -1.840 34.248 1.00 97.88 214 LYS A O 1
ATOM 1616 N N . ALA A 1 215 ? -22.390 -0.842 32.425 1.00 97.38 215 ALA A N 1
ATOM 1617 C CA . ALA A 1 215 ? -23.508 0.076 32.215 1.00 97.38 215 ALA A CA 1
ATOM 1618 C C . ALA A 1 215 ? -24.834 -0.651 31.929 1.00 97.38 215 ALA A C 1
ATOM 1620 O O . ALA A 1 215 ? -25.897 -0.165 32.306 1.00 97.38 215 ALA A O 1
ATOM 1621 N N . ALA A 1 216 ? -24.788 -1.822 31.286 1.00 95.75 216 ALA A N 1
ATOM 1622 C CA . ALA A 1 216 ? -25.978 -2.626 31.010 1.00 95.75 216 ALA A CA 1
ATOM 1623 C C . ALA A 1 216 ? -26.299 -3.688 32.077 1.00 95.75 216 ALA A C 1
ATOM 1625 O O . ALA A 1 216 ? -27.346 -4.331 31.975 1.00 95.75 216 ALA A O 1
ATOM 1626 N N . GLY A 1 217 ? -25.430 -3.894 33.073 1.00 96.31 217 GLY A N 1
ATOM 1627 C CA . GLY A 1 217 ? -25.609 -4.913 34.111 1.00 96.31 217 GLY A CA 1
ATOM 1628 C C . GLY A 1 217 ? -25.613 -6.347 33.567 1.00 96.31 217 GLY A C 1
ATOM 1629 O O . GLY A 1 217 ? -26.395 -7.180 34.026 1.00 96.31 217 GLY A O 1
ATOM 1630 N N . ILE A 1 218 ? -24.791 -6.640 32.552 1.00 94.75 218 ILE A N 1
ATOM 1631 C CA . ILE A 1 218 ? -24.716 -7.961 31.904 1.00 94.75 218 ILE A CA 1
ATOM 1632 C C . ILE A 1 218 ? -23.285 -8.502 31.862 1.00 94.75 218 ILE A C 1
ATOM 1634 O O . ILE A 1 218 ? -22.317 -7.764 31.997 1.00 94.75 218 ILE A O 1
ATOM 1638 N N . SER A 1 219 ? -23.138 -9.808 31.623 1.00 89.81 219 SER A N 1
ATOM 1639 C CA . SER A 1 219 ? -21.831 -10.409 31.332 1.00 89.81 219 SER A CA 1
ATOM 1640 C C . SER A 1 219 ? -21.257 -9.884 30.013 1.00 89.81 219 SER A C 1
ATOM 1642 O O . SER A 1 219 ? -22.017 -9.707 29.056 1.00 89.81 219 SER A O 1
ATOM 1644 N N . LYS A 1 220 ? -19.926 -9.771 29.921 1.00 90.75 220 LYS A N 1
ATOM 1645 C CA . LYS A 1 220 ? -19.183 -9.435 28.694 1.00 90.75 220 LYS A CA 1
ATOM 1646 C C . LYS A 1 220 ? -19.264 -10.561 27.650 1.00 90.75 220 LYS A C 1
ATOM 1648 O O . LYS A 1 220 ? -18.331 -11.324 27.440 1.00 90.75 220 LYS A O 1
ATOM 1653 N N . ARG A 1 221 ? -20.431 -10.712 27.022 1.00 88.69 221 ARG A N 1
ATOM 1654 C CA . ARG A 1 221 ? -20.655 -11.595 25.869 1.00 88.69 221 ARG A CA 1
ATOM 1655 C C . ARG A 1 221 ? -20.950 -10.734 24.661 1.00 88.69 221 ARG A C 1
ATOM 1657 O O . ARG A 1 221 ? -21.895 -9.953 24.697 1.00 88.69 221 ARG A O 1
ATOM 1664 N N . THR A 1 222 ? -20.182 -10.894 23.596 1.00 89.62 222 THR A N 1
ATOM 1665 C CA . THR A 1 222 ? -20.258 -10.018 22.428 1.00 89.62 222 THR A CA 1
ATOM 1666 C C . THR A 1 222 ? -20.930 -10.698 21.241 1.00 89.62 222 THR A C 1
ATOM 1668 O O . THR A 1 222 ? -21.044 -11.925 21.150 1.00 89.62 222 THR A O 1
ATOM 1671 N N . VAL A 1 223 ? -21.427 -9.880 20.323 1.00 87.94 223 VAL A N 1
ATOM 1672 C CA . VAL A 1 223 ? -21.703 -10.266 18.944 1.00 87.94 223 VAL A CA 1
ATOM 1673 C C . VAL A 1 223 ? -21.205 -9.149 18.043 1.00 87.94 223 VAL A C 1
ATOM 1675 O O . VAL A 1 223 ? -21.561 -7.990 18.241 1.00 87.94 223 VAL A O 1
ATOM 1678 N N . TYR A 1 224 ? -20.383 -9.501 17.063 1.00 86.19 224 TYR A N 1
ATOM 1679 C CA . TYR A 1 224 ? -19.884 -8.544 16.086 1.00 86.19 224 TYR A CA 1
ATOM 1680 C C . TYR A 1 224 ? -20.941 -8.332 15.007 1.00 86.19 224 TYR A C 1
ATOM 1682 O O . TYR A 1 224 ? -21.448 -9.283 14.403 1.00 86.19 224 TYR A O 1
ATOM 1690 N N . LEU A 1 225 ? -21.305 -7.074 14.803 1.00 80.75 225 LEU A N 1
ATOM 1691 C CA . LEU A 1 225 ? -22.244 -6.619 13.799 1.00 80.75 225 LEU A CA 1
ATOM 1692 C C . LEU A 1 225 ? -21.477 -5.794 12.773 1.00 80.75 225 LEU A C 1
ATOM 1694 O O . LEU A 1 225 ? -21.088 -4.657 13.020 1.00 80.75 225 LEU A O 1
ATOM 1698 N N . ARG A 1 226 ? -21.279 -6.401 11.607 1.00 75.38 226 ARG A N 1
ATOM 1699 C CA . ARG A 1 226 ? -20.657 -5.761 10.449 1.00 75.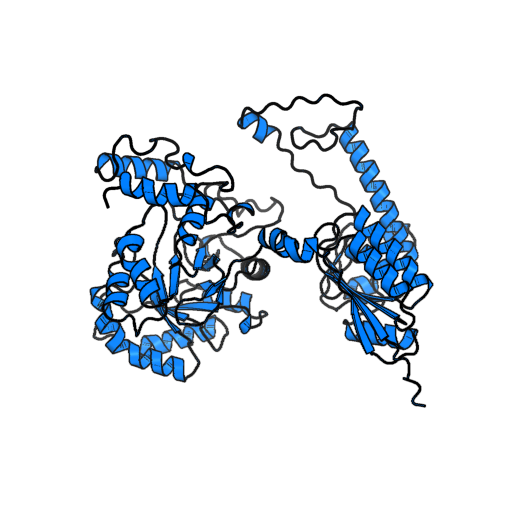38 226 ARG A CA 1
ATOM 1700 C C . ARG A 1 226 ? -21.735 -5.273 9.492 1.00 75.38 226 ARG A C 1
ATOM 1702 O O . ARG A 1 226 ? -22.739 -5.989 9.353 1.00 75.38 226 ARG A O 1
ATOM 1709 N N . PRO A 1 227 ? -21.557 -4.116 8.828 1.00 62.09 227 PRO A N 1
ATOM 1710 C CA . PRO A 1 227 ? -22.459 -3.679 7.770 1.00 62.09 227 PRO A CA 1
ATOM 1711 C C . PRO A 1 227 ? -22.643 -4.833 6.774 1.00 62.09 227 PRO A C 1
ATOM 1713 O O . PRO A 1 227 ? -21.674 -5.376 6.241 1.00 62.09 227 PRO A O 1
ATOM 1716 N N . GLN A 1 228 ? -23.878 -5.324 6.629 1.00 53.06 228 GLN A N 1
ATOM 1717 C CA . GLN A 1 228 ? -24.160 -6.454 5.745 1.00 53.06 228 GLN A CA 1
ATOM 1718 C C . GLN A 1 228 ? -24.018 -5.971 4.306 1.00 53.06 228 GLN A C 1
ATOM 1720 O O . GLN A 1 228 ? -24.872 -5.224 3.847 1.00 53.06 228 GLN A O 1
ATOM 1725 N N . ARG A 1 229 ? -23.008 -6.471 3.587 1.00 50.41 229 ARG A N 1
ATOM 1726 C CA . ARG A 1 229 ? -22.975 -6.368 2.125 1.00 50.41 229 ARG A CA 1
ATOM 1727 C C . ARG A 1 229 ? -24.265 -6.972 1.555 1.00 50.41 229 ARG A C 1
ATOM 1729 O O . ARG A 1 229 ? -24.624 -8.107 1.900 1.00 50.41 229 ARG A O 1
ATOM 1736 N N . ASN A 1 230 ? -24.962 -6.223 0.709 1.00 46.38 230 ASN A N 1
ATOM 1737 C CA . ASN A 1 230 ? -26.159 -6.658 -0.023 1.00 46.38 230 ASN A CA 1
ATOM 1738 C C . ASN A 1 230 ? -25.860 -7.933 -0.832 1.00 46.38 230 ASN A C 1
ATOM 1740 O O . ASN A 1 230 ? -24.704 -8.180 -1.140 1.00 46.38 230 ASN A O 1
ATOM 1744 N N . LEU A 1 231 ? -26.845 -8.749 -1.242 1.00 42.75 231 LEU A N 1
ATOM 1745 C CA . LEU A 1 231 ? -26.557 -9.920 -2.100 1.00 42.75 231 LEU A CA 1
ATOM 1746 C C . LEU A 1 231 ? -25.841 -9.490 -3.390 1.00 42.75 231 LEU A C 1
ATOM 1748 O O . LEU A 1 231 ? -24.869 -10.122 -3.783 1.00 42.75 231 LEU A O 1
ATOM 1752 N N . MET A 1 232 ? -26.244 -8.344 -3.951 1.00 40.84 232 MET A N 1
ATOM 1753 C CA . MET A 1 232 ? -25.541 -7.679 -5.044 1.00 40.84 232 MET A CA 1
ATOM 1754 C C . MET A 1 232 ? -24.133 -7.213 -4.643 1.00 40.84 232 MET A C 1
ATOM 1756 O O . MET A 1 232 ? -23.255 -7.348 -5.456 1.00 40.84 232 MET A O 1
ATOM 1760 N N . GLU A 1 233 ? -23.845 -6.762 -3.418 1.00 42.91 233 GLU A N 1
ATOM 1761 C CA . GLU A 1 233 ? -22.472 -6.445 -2.950 1.00 42.91 233 GLU A CA 1
ATOM 1762 C C . GLU A 1 233 ? -21.695 -7.675 -2.443 1.00 42.91 233 GLU A C 1
ATOM 1764 O O . GLU A 1 233 ? -20.492 -7.624 -2.237 1.00 42.91 233 GLU A O 1
ATOM 1769 N N . LYS A 1 234 ? -22.334 -8.821 -2.230 1.00 46.38 234 LYS A N 1
ATOM 1770 C CA . LYS A 1 234 ? -21.651 -10.107 -2.051 1.00 46.38 234 LYS A CA 1
ATOM 1771 C C . LYS A 1 234 ? -21.286 -10.707 -3.411 1.00 46.38 234 LYS A C 1
ATOM 1773 O O . LYS A 1 234 ? -20.288 -11.410 -3.493 1.00 46.38 234 LYS A O 1
ATOM 1778 N N . LEU A 1 235 ? -22.056 -10.381 -4.457 1.00 44.25 235 LEU A N 1
ATOM 1779 C CA . LEU A 1 235 ? -21.814 -10.755 -5.858 1.00 44.25 235 LEU A CA 1
ATOM 1780 C C . LEU A 1 235 ? -20.887 -9.767 -6.602 1.00 44.25 235 LEU A C 1
ATOM 1782 O O . LEU A 1 235 ? -20.033 -10.195 -7.365 1.00 44.25 235 LEU A O 1
ATOM 1786 N N . LEU A 1 236 ? -21.041 -8.459 -6.360 1.00 42.84 236 LEU A N 1
ATOM 1787 C CA . LEU A 1 236 ? -20.326 -7.323 -6.972 1.00 42.84 236 LEU A CA 1
ATOM 1788 C C . LEU A 1 236 ? -19.417 -6.562 -6.006 1.00 42.84 236 LEU A C 1
ATOM 1790 O O . LEU A 1 236 ? -18.601 -5.774 -6.459 1.00 42.84 236 LEU A O 1
ATOM 1794 N N . GLY A 1 237 ? -19.489 -6.768 -4.694 1.00 37.84 237 GLY A N 1
ATOM 1795 C CA . GLY A 1 237 ? -18.438 -6.266 -3.799 1.00 37.84 237 GLY A CA 1
ATOM 1796 C C . GLY A 1 237 ? -17.090 -6.921 -4.083 1.00 37.84 237 GLY A C 1
ATOM 1797 O O . GLY A 1 237 ? -16.105 -6.202 -4.028 1.00 37.84 237 GLY A O 1
ATOM 1798 N N . PRO A 1 238 ? -17.013 -8.197 -4.512 1.00 42.94 238 PRO A N 1
ATOM 1799 C CA . PRO A 1 238 ? -15.813 -8.722 -5.151 1.00 42.94 238 PRO A CA 1
ATOM 1800 C C . PRO A 1 238 ? -15.425 -7.964 -6.426 1.00 42.94 238 PRO A C 1
ATOM 1802 O O . PRO A 1 238 ? -14.242 -7.884 -6.689 1.00 42.94 238 PRO A O 1
ATOM 1805 N N . LEU A 1 239 ? -16.371 -7.377 -7.177 1.00 38.78 239 LEU A N 1
ATOM 1806 C CA . LEU A 1 239 ? -16.112 -6.597 -8.402 1.00 38.78 239 LEU A CA 1
ATOM 1807 C C . LEU A 1 239 ? -15.674 -5.139 -8.132 1.00 38.78 239 LEU A C 1
ATOM 1809 O O . LEU A 1 239 ? -14.938 -4.558 -8.923 1.00 38.78 239 LEU A O 1
ATOM 1813 N N . ALA A 1 240 ? -16.107 -4.536 -7.020 1.00 34.84 240 ALA A N 1
ATOM 1814 C CA . ALA A 1 240 ? -15.692 -3.196 -6.595 1.00 34.84 240 ALA A CA 1
ATOM 1815 C C . ALA A 1 240 ? -14.428 -3.224 -5.716 1.00 34.84 240 ALA A C 1
ATOM 1817 O O . ALA A 1 240 ? -13.550 -2.386 -5.901 1.00 34.84 240 ALA A O 1
ATOM 1818 N N . ASP A 1 241 ? -14.280 -4.223 -4.834 1.00 36.84 241 ASP A N 1
ATOM 1819 C CA . ASP A 1 241 ? -12.999 -4.524 -4.185 1.00 36.84 241 ASP A CA 1
ATOM 1820 C C . ASP A 1 241 ? -11.977 -5.009 -5.234 1.00 36.84 241 ASP A C 1
ATOM 1822 O O . ASP A 1 241 ? -10.804 -4.685 -5.101 1.00 36.84 241 ASP A O 1
ATOM 1826 N N . SER A 1 242 ? -12.383 -5.685 -6.326 1.00 37.00 242 SER A N 1
ATOM 1827 C CA . SER A 1 242 ? -11.465 -6.012 -7.437 1.00 37.00 242 SER A CA 1
ATOM 1828 C C . SER A 1 242 ? -11.022 -4.813 -8.265 1.00 37.00 242 SER A C 1
ATOM 1830 O O . SER A 1 242 ? -10.101 -4.967 -9.060 1.00 37.00 242 SER A O 1
ATOM 1832 N N . MET A 1 243 ? -11.631 -3.632 -8.108 1.00 40.72 243 MET A N 1
ATOM 1833 C CA . MET A 1 243 ? -11.091 -2.424 -8.742 1.00 40.72 243 MET A CA 1
ATOM 1834 C C . MET A 1 243 ? -9.847 -1.895 -8.008 1.00 40.72 243 MET A C 1
ATOM 1836 O O . MET A 1 243 ? -9.100 -1.118 -8.594 1.00 40.72 243 MET A O 1
ATOM 1840 N N . ILE A 1 244 ? -9.594 -2.336 -6.764 1.00 50.00 244 ILE A N 1
ATOM 1841 C CA . ILE A 1 244 ? -8.366 -2.071 -5.993 1.00 50.00 244 ILE A CA 1
ATOM 1842 C C . ILE A 1 244 ? -8.046 -3.297 -5.107 1.00 50.00 244 ILE A C 1
ATOM 1844 O O . ILE A 1 244 ? -7.988 -3.198 -3.881 1.00 50.00 244 ILE A O 1
ATOM 1848 N N . GLN A 1 245 ? -7.873 -4.484 -5.698 1.00 57.69 245 GLN A N 1
ATOM 1849 C CA . GLN A 1 245 ? -7.299 -5.628 -4.980 1.00 57.69 245 GLN A CA 1
ATOM 1850 C C . GLN A 1 245 ? -5.949 -5.988 -5.571 1.00 57.69 245 GLN A C 1
ATOM 1852 O O . GLN A 1 245 ? -5.822 -6.231 -6.770 1.00 57.69 245 GLN A O 1
ATOM 1857 N N . MET A 1 246 ? -4.949 -6.089 -4.696 1.00 76.88 246 MET A N 1
ATOM 1858 C CA . MET A 1 246 ? -3.686 -6.708 -5.053 1.00 76.88 246 MET A CA 1
ATOM 1859 C C . MET A 1 246 ? -3.947 -8.141 -5.514 1.00 76.88 246 MET A C 1
ATOM 1861 O O . MET A 1 246 ? -4.457 -8.974 -4.763 1.00 76.88 246 MET A O 1
ATOM 1865 N N . HIS A 1 247 ? -3.592 -8.434 -6.759 1.00 81.94 247 HIS A N 1
ATOM 1866 C CA . HIS A 1 247 ? -3.571 -9.801 -7.250 1.00 81.94 247 HIS A CA 1
ATOM 1867 C C . HIS A 1 247 ? -2.388 -10.530 -6.624 1.00 81.94 247 HIS A C 1
ATOM 1869 O O . HIS A 1 247 ? -1.297 -9.979 -6.551 1.00 81.94 247 HIS A O 1
ATOM 1875 N N . TYR A 1 248 ? -2.588 -11.776 -6.203 1.00 86.38 248 TYR A N 1
ATOM 1876 C CA . TYR A 1 248 ? -1.512 -12.617 -5.685 1.00 86.38 248 TYR A CA 1
ATOM 1877 C C . TYR A 1 248 ? -1.342 -13.839 -6.575 1.00 86.38 248 TYR A C 1
ATOM 1879 O O . TYR A 1 248 ? -2.333 -14.457 -6.971 1.00 86.38 248 TYR A O 1
ATOM 1887 N N . ARG A 1 249 ? -0.096 -14.224 -6.837 1.00 93.56 249 ARG A N 1
ATOM 1888 C CA . ARG A 1 249 ? 0.258 -15.464 -7.532 1.00 93.56 249 ARG A CA 1
ATOM 1889 C C . ARG A 1 249 ? 1.087 -16.344 -6.609 1.00 93.56 249 ARG A C 1
ATOM 1891 O O . ARG A 1 249 ? 1.750 -15.860 -5.695 1.00 93.56 249 ARG A O 1
ATOM 1898 N N . THR A 1 250 ? 1.039 -17.649 -6.835 1.00 96.94 250 THR A N 1
ATOM 1899 C CA . THR A 1 250 ? 1.980 -18.562 -6.183 1.00 96.94 250 THR A CA 1
ATOM 1900 C C . THR A 1 250 ? 3.344 -18.405 -6.853 1.00 96.94 250 THR A C 1
ATOM 1902 O O . THR A 1 250 ? 3.434 -18.401 -8.083 1.00 96.94 250 THR A O 1
ATOM 1905 N N . LEU A 1 251 ? 4.407 -18.269 -6.064 1.00 97.88 251 LEU A N 1
ATOM 1906 C CA . LEU A 1 251 ? 5.777 -18.187 -6.562 1.00 97.88 251 LEU A CA 1
ATOM 1907 C C . LEU A 1 251 ? 6.289 -19.588 -6.940 1.00 97.88 251 LEU A C 1
ATOM 1909 O O . LEU A 1 251 ? 7.045 -20.213 -6.202 1.00 97.88 251 LEU A O 1
ATOM 1913 N N . GLY A 1 252 ? 5.833 -20.113 -8.078 1.00 96.69 252 GLY A N 1
ATOM 1914 C CA . GLY A 1 252 ? 6.181 -21.456 -8.555 1.00 96.69 252 GLY A CA 1
ATOM 1915 C C . GLY A 1 252 ? 5.912 -22.554 -7.517 1.00 96.69 252 GLY A C 1
ATOM 1916 O O . GLY A 1 252 ? 4.897 -22.546 -6.819 1.00 96.69 252 GLY A O 1
ATOM 1917 N N . ARG A 1 253 ? 6.857 -23.488 -7.380 1.00 97.31 253 ARG A N 1
ATOM 1918 C CA . ARG A 1 253 ? 6.811 -24.625 -6.446 1.00 97.31 253 ARG A CA 1
ATOM 1919 C C . ARG A 1 253 ? 7.031 -24.264 -4.973 1.00 97.31 253 ARG A C 1
ATOM 1921 O O . ARG A 1 253 ? 6.888 -25.136 -4.125 1.00 97.31 253 ARG A O 1
ATOM 1928 N N . THR A 1 254 ? 7.349 -23.006 -4.655 1.00 97.44 254 THR A N 1
ATOM 1929 C CA . THR A 1 254 ? 7.627 -22.574 -3.270 1.00 97.44 254 THR A CA 1
ATOM 1930 C C . THR A 1 254 ? 6.396 -22.629 -2.363 1.00 97.44 254 THR A C 1
ATOM 1932 O O . THR A 1 254 ? 6.523 -22.786 -1.155 1.00 97.44 254 THR A O 1
ATOM 1935 N N . GLY A 1 255 ? 5.194 -22.478 -2.932 1.00 94.12 255 GLY A N 1
ATOM 1936 C CA . GLY A 1 255 ? 3.950 -22.326 -2.172 1.00 94.12 255 GLY A CA 1
ATOM 1937 C C . GLY A 1 255 ? 3.725 -20.923 -1.591 1.00 94.12 255 GLY A C 1
ATOM 1938 O O . GLY A 1 255 ? 2.628 -20.641 -1.109 1.00 94.12 255 GLY A O 1
ATOM 1939 N N . LEU A 1 256 ? 4.704 -20.016 -1.688 1.00 97.44 256 LEU A N 1
ATOM 1940 C CA . LEU A 1 256 ? 4.565 -18.631 -1.241 1.00 97.44 256 LEU A CA 1
ATOM 1941 C C . LEU A 1 256 ? 3.542 -17.891 -2.107 1.00 97.44 256 LEU A C 1
ATOM 1943 O O . LEU A 1 256 ? 3.645 -17.876 -3.337 1.00 97.44 256 LEU A O 1
ATOM 1947 N N . ARG A 1 257 ? 2.565 -17.238 -1.470 1.00 97.00 257 ARG A N 1
ATOM 1948 C CA . ARG A 1 257 ? 1.635 -16.329 -2.152 1.00 97.00 257 ARG A CA 1
ATOM 1949 C C . ARG A 1 257 ? 2.233 -14.931 -2.181 1.00 97.00 257 ARG A C 1
ATOM 1951 O O . ARG A 1 257 ? 2.288 -14.269 -1.150 1.00 97.00 257 ARG A O 1
ATOM 1958 N N . VAL A 1 258 ? 2.648 -14.481 -3.358 1.00 97.25 258 VAL A N 1
ATOM 1959 C CA . VAL A 1 258 ? 3.296 -13.180 -3.561 1.00 97.25 258 VAL A CA 1
ATOM 1960 C C . VAL A 1 258 ? 2.366 -12.231 -4.297 1.00 97.25 258 VAL A C 1
ATOM 1962 O O . VAL A 1 258 ? 1.605 -12.650 -5.170 1.00 97.25 258 VAL A O 1
ATOM 1965 N N . SER A 1 259 ? 2.394 -10.958 -3.926 1.00 93.69 259 SER A N 1
ATOM 1966 C CA . SER A 1 259 ? 1.704 -9.892 -4.641 1.00 93.69 259 SER A CA 1
ATOM 1967 C C . SER A 1 259 ? 2.239 -9.802 -6.074 1.00 93.69 259 SER A C 1
ATOM 1969 O O . SER A 1 259 ? 3.435 -9.946 -6.300 1.00 93.69 259 SER A O 1
ATOM 1971 N N . LEU A 1 260 ? 1.358 -9.579 -7.054 1.00 91.81 260 LEU A N 1
ATOM 1972 C CA . LEU A 1 260 ? 1.705 -9.487 -8.479 1.00 91.81 260 LEU A CA 1
ATOM 1973 C C . LEU A 1 260 ? 2.634 -8.301 -8.758 1.00 91.81 260 LEU A C 1
ATOM 1975 O O . LEU A 1 260 ? 3.395 -8.318 -9.722 1.00 91.81 260 LEU A O 1
ATOM 1979 N N . LEU A 1 261 ? 2.570 -7.283 -7.904 1.00 89.38 261 LEU A N 1
ATOM 1980 C CA . LEU A 1 261 ? 3.541 -6.207 -7.826 1.00 89.38 261 LEU A CA 1
ATOM 1981 C C . LEU A 1 261 ? 4.328 -6.328 -6.521 1.00 89.38 261 LEU A C 1
ATOM 1983 O O . LEU A 1 261 ? 3.751 -6.601 -5.469 1.00 89.38 261 LEU A O 1
ATOM 1987 N N . SER A 1 262 ? 5.625 -6.053 -6.571 1.00 93.38 262 SER A N 1
ATOM 1988 C CA . SER A 1 262 ? 6.512 -6.081 -5.407 1.00 93.38 262 SER A CA 1
ATOM 1989 C C . SER A 1 262 ? 7.437 -4.876 -5.338 1.00 93.38 262 SER A C 1
ATOM 1991 O O . SER A 1 262 ? 7.783 -4.304 -6.372 1.00 93.38 262 SER A O 1
ATOM 1993 N N . GLN A 1 263 ? 7.884 -4.528 -4.134 1.00 92.06 263 GLN A N 1
ATOM 1994 C CA . GLN A 1 263 ? 8.732 -3.362 -3.900 1.00 92.06 263 GLN A CA 1
ATOM 1995 C C . GLN A 1 263 ? 10.210 -3.760 -3.813 1.00 92.06 263 GLN A C 1
ATOM 1997 O O . GLN A 1 263 ? 10.612 -4.508 -2.928 1.00 92.06 263 GLN A O 1
ATOM 2002 N N . GLY A 1 264 ? 11.033 -3.229 -4.714 1.00 92.12 264 GLY A N 1
ATOM 2003 C CA . GLY A 1 264 ? 12.487 -3.356 -4.679 1.00 92.12 264 GLY A CA 1
ATOM 2004 C C . GLY A 1 264 ? 13.160 -2.158 -4.009 1.00 92.12 264 GLY A C 1
ATOM 2005 O O . GLY A 1 264 ? 12.726 -1.017 -4.175 1.00 92.12 264 GLY A O 1
ATOM 2006 N N . THR A 1 265 ? 14.256 -2.391 -3.294 1.00 92.56 265 THR A N 1
ATOM 2007 C CA . THR A 1 265 ? 15.072 -1.341 -2.650 1.00 92.56 265 THR A CA 1
ATOM 2008 C C . THR A 1 265 ? 16.267 -0.899 -3.508 1.00 92.56 265 THR A C 1
ATOM 2010 O O . THR A 1 265 ? 16.946 0.074 -3.195 1.00 92.56 265 THR A O 1
ATOM 2013 N N . GLY A 1 266 ? 16.525 -1.574 -4.631 1.00 84.62 266 GLY A N 1
ATOM 2014 C CA . GLY A 1 266 ? 17.622 -1.244 -5.543 1.00 84.62 266 GLY A CA 1
ATOM 2015 C C . GLY A 1 266 ? 17.328 -0.108 -6.531 1.00 84.62 266 GLY A C 1
ATOM 2016 O O . GLY A 1 266 ? 16.472 0.755 -6.338 1.00 84.62 266 GLY A O 1
ATOM 2017 N N . GLY A 1 267 ? 18.043 -0.133 -7.658 1.00 78.69 267 GLY A N 1
ATOM 2018 C CA . GLY A 1 267 ? 17.838 0.803 -8.765 1.00 78.69 267 GLY A CA 1
ATOM 2019 C C . GLY A 1 267 ? 18.431 2.201 -8.527 1.00 78.69 267 GLY A C 1
ATOM 2020 O O . GLY A 1 267 ? 19.155 2.419 -7.561 1.00 78.69 267 GLY A O 1
ATOM 2021 N N . PRO A 1 268 ? 18.160 3.174 -9.420 1.00 72.00 268 PRO A N 1
ATOM 2022 C CA . PRO A 1 268 ? 18.833 4.477 -9.391 1.00 72.00 268 PRO A CA 1
ATOM 2023 C C . PRO A 1 268 ? 18.574 5.312 -8.130 1.00 72.00 268 PRO A C 1
ATOM 2025 O O . PRO A 1 268 ? 19.363 6.197 -7.823 1.00 72.00 268 PRO A O 1
ATOM 2028 N N . SER A 1 269 ? 17.468 5.079 -7.418 1.00 72.88 269 SER A N 1
ATOM 2029 C CA . SER A 1 269 ? 17.172 5.739 -6.138 1.00 72.88 269 SER A CA 1
ATOM 2030 C C . SER A 1 269 ? 17.874 5.086 -4.946 1.00 72.88 269 SER A C 1
ATOM 2032 O O . SER A 1 269 ? 18.038 5.773 -3.942 1.00 72.88 269 SER A O 1
ATOM 2034 N N . MET A 1 270 ? 18.264 3.805 -5.031 1.00 82.94 270 MET A N 1
ATOM 2035 C CA . MET A 1 270 ? 18.773 3.001 -3.905 1.00 82.94 270 MET A CA 1
ATOM 2036 C C . MET A 1 270 ? 17.915 3.184 -2.647 1.00 82.94 270 MET A C 1
ATOM 2038 O O . MET A 1 270 ? 18.370 3.710 -1.636 1.00 82.94 270 MET A O 1
ATOM 2042 N N . PHE A 1 271 ? 16.623 2.875 -2.760 1.00 86.25 271 PHE A N 1
ATOM 2043 C CA . PHE A 1 271 ? 15.634 3.080 -1.696 1.00 86.25 271 PHE A CA 1
ATOM 2044 C C . PHE A 1 271 ? 15.547 4.532 -1.178 1.00 86.25 271 PHE A C 1
ATOM 2046 O O . PHE A 1 271 ? 15.154 4.773 -0.048 1.00 86.25 271 PHE A O 1
ATOM 2053 N N . GLY A 1 272 ? 15.915 5.524 -1.992 1.00 81.81 272 GLY A N 1
ATOM 2054 C CA . GLY A 1 272 ? 15.901 6.943 -1.616 1.00 81.81 272 GLY A CA 1
ATOM 2055 C C . GLY A 1 272 ? 17.227 7.459 -1.044 1.00 81.81 272 GLY A C 1
ATOM 2056 O O . GLY A 1 272 ? 17.377 8.664 -0.850 1.00 81.81 272 GLY A O 1
ATOM 2057 N N . GLN A 1 273 ? 18.230 6.597 -0.860 1.00 88.19 273 GLN A N 1
ATOM 2058 C CA . GLN A 1 273 ? 19.553 7.000 -0.370 1.00 88.19 273 GLN A CA 1
ATOM 2059 C C . GLN A 1 273 ? 20.244 8.011 -1.300 1.00 88.19 273 GLN A C 1
ATOM 2061 O O . GLN A 1 273 ? 20.903 8.934 -0.830 1.00 88.19 273 GLN A O 1
ATOM 2066 N N . ASN A 1 274 ? 20.068 7.882 -2.620 1.00 80.56 274 ASN A N 1
ATOM 2067 C CA . ASN A 1 274 ? 20.685 8.798 -3.589 1.00 80.56 274 ASN A CA 1
ATOM 2068 C C . ASN A 1 274 ? 20.013 10.181 -3.637 1.00 80.56 274 ASN A C 1
ATOM 2070 O O . ASN A 1 274 ? 20.563 11.100 -4.235 1.00 80.56 274 ASN A O 1
ATOM 2074 N N . SER A 1 275 ? 18.833 10.329 -3.028 1.00 75.94 275 SER A N 1
ATOM 2075 C CA . SER A 1 275 ? 18.088 11.588 -2.935 1.00 75.94 275 SER A CA 1
ATOM 2076 C C . SER A 1 275 ? 18.023 12.142 -1.507 1.00 75.94 275 SER A C 1
ATOM 2078 O O . SER A 1 275 ? 17.308 13.110 -1.275 1.00 75.94 275 SER A O 1
ATOM 2080 N N . GLY A 1 276 ? 18.743 11.541 -0.551 1.00 81.31 276 GLY A N 1
ATOM 2081 C CA . GLY A 1 276 ? 18.754 11.988 0.846 1.00 81.31 276 GLY A CA 1
ATOM 2082 C C . GLY A 1 276 ? 17.461 11.697 1.613 1.00 81.31 276 GLY A C 1
ATOM 2083 O O . GLY A 1 276 ? 17.097 12.478 2.488 1.00 81.31 276 GLY A O 1
ATOM 2084 N N . ALA A 1 277 ? 16.762 10.607 1.276 1.00 80.06 277 ALA A N 1
ATOM 2085 C CA . ALA A 1 277 ? 15.568 10.170 1.998 1.00 80.06 277 ALA A CA 1
ATOM 2086 C C . ALA A 1 277 ? 15.837 9.967 3.490 1.00 80.06 277 ALA A C 1
ATOM 2088 O O . ALA A 1 277 ? 16.862 9.404 3.874 1.00 80.06 277 ALA A O 1
ATOM 2089 N N . THR A 1 278 ? 14.882 10.374 4.319 1.00 85.75 278 THR A N 1
ATOM 2090 C CA . THR A 1 278 ? 14.876 10.063 5.749 1.00 85.75 278 THR A CA 1
ATOM 2091 C C . THR A 1 278 ? 14.309 8.665 6.004 1.00 85.75 278 THR A C 1
ATOM 2093 O O . THR A 1 278 ? 13.460 8.184 5.248 1.00 85.75 278 THR A O 1
ATOM 2096 N N . GLN A 1 279 ? 14.699 8.049 7.127 1.00 90.06 279 GLN A N 1
ATOM 2097 C CA . GLN A 1 279 ? 14.141 6.764 7.570 1.00 90.06 279 GLN A CA 1
ATOM 2098 C C . GLN A 1 279 ? 12.606 6.806 7.646 1.00 90.06 279 GLN A C 1
ATOM 2100 O O . GLN A 1 279 ? 11.938 5.905 7.157 1.00 90.06 279 GLN A O 1
ATOM 2105 N N . ALA A 1 280 ? 12.028 7.898 8.157 1.00 79.62 280 ALA A N 1
ATOM 2106 C CA . ALA A 1 280 ? 10.577 8.049 8.268 1.00 79.62 280 ALA A CA 1
ATOM 2107 C C . ALA A 1 280 ? 9.856 8.045 6.904 1.00 79.62 280 ALA A C 1
ATOM 2109 O O . ALA A 1 280 ? 8.728 7.567 6.800 1.00 79.62 280 ALA A O 1
ATOM 2110 N N . GLU A 1 281 ? 10.472 8.579 5.846 1.00 80.25 281 GLU A N 1
ATOM 2111 C CA . GLU A 1 281 ? 9.909 8.512 4.489 1.00 80.25 281 GLU A CA 1
ATOM 2112 C C . GLU A 1 281 ? 9.976 7.089 3.921 1.00 80.25 281 GLU A C 1
ATOM 2114 O O . GLU A 1 281 ? 9.045 6.650 3.244 1.00 80.25 281 GLU A O 1
ATOM 2119 N N . GLN A 1 282 ? 11.046 6.355 4.227 1.00 88.44 282 GLN A N 1
ATOM 2120 C CA . GLN A 1 282 ? 11.230 4.964 3.813 1.00 88.44 282 GLN A CA 1
ATOM 2121 C C . GLN A 1 282 ? 10.274 4.022 4.559 1.00 88.44 282 GLN A C 1
ATOM 2123 O O . GLN A 1 282 ? 9.637 3.183 3.921 1.00 88.44 282 GLN A O 1
ATOM 2128 N N . ASP A 1 283 ? 10.076 4.227 5.864 1.00 86.00 283 ASP A N 1
ATOM 2129 C CA . ASP A 1 283 ? 9.091 3.504 6.676 1.00 86.00 283 ASP A CA 1
ATOM 2130 C C . ASP A 1 283 ? 7.679 3.693 6.105 1.00 86.00 283 ASP A C 1
ATOM 2132 O O . ASP A 1 283 ? 6.959 2.725 5.845 1.00 86.00 283 ASP A O 1
ATOM 2136 N N . ARG A 1 284 ? 7.294 4.945 5.816 1.00 81.12 284 ARG A N 1
ATOM 2137 C CA . ARG A 1 284 ? 5.994 5.255 5.198 1.00 81.12 284 ARG A CA 1
ATOM 2138 C C . ARG A 1 284 ? 5.815 4.570 3.850 1.00 81.12 284 ARG A C 1
ATOM 2140 O O . ARG A 1 284 ? 4.709 4.112 3.568 1.00 81.12 284 ARG A O 1
ATOM 2147 N N . LEU A 1 285 ? 6.862 4.482 3.024 1.00 82.12 285 LEU A N 1
ATOM 2148 C CA . LEU A 1 285 ? 6.784 3.777 1.743 1.00 82.12 285 LEU A CA 1
ATOM 2149 C C . LEU A 1 285 ? 6.464 2.292 1.951 1.00 82.12 285 LEU A C 1
ATOM 2151 O O . LEU A 1 285 ? 5.567 1.770 1.291 1.00 82.12 285 LEU A O 1
ATOM 2155 N N . ILE A 1 286 ? 7.159 1.620 2.870 1.00 88.94 286 ILE A N 1
ATOM 2156 C CA . ILE A 1 286 ? 6.946 0.193 3.146 1.00 88.94 286 ILE A CA 1
ATOM 2157 C C . ILE A 1 286 ? 5.559 -0.058 3.741 1.00 88.94 286 ILE A C 1
ATOM 2159 O O . ILE A 1 286 ? 4.851 -0.950 3.271 1.00 88.94 286 ILE A O 1
ATOM 2163 N N . HIS A 1 287 ? 5.114 0.761 4.695 1.00 83.81 287 HIS A N 1
ATOM 2164 C CA . HIS A 1 287 ? 3.762 0.646 5.243 1.00 83.81 287 HIS A CA 1
ATOM 2165 C C . HIS A 1 287 ? 2.682 0.915 4.187 1.00 83.81 287 HIS A C 1
ATOM 2167 O O . HIS A 1 287 ? 1.726 0.151 4.096 1.00 83.81 287 HIS A O 1
ATOM 2173 N N . SER A 1 288 ? 2.886 1.893 3.299 1.00 75.94 288 SER A N 1
ATOM 2174 C CA . SER A 1 288 ? 1.973 2.140 2.172 1.00 75.94 288 SER A CA 1
ATOM 2175 C C . SER A 1 288 ? 1.919 0.953 1.206 1.00 75.94 288 SER A C 1
ATOM 2177 O O . SER A 1 288 ? 0.849 0.601 0.716 1.00 75.94 288 SER A O 1
ATOM 2179 N N . CYS A 1 289 ? 3.056 0.294 0.945 1.00 82.56 289 CYS A N 1
ATOM 2180 C CA . CYS A 1 289 ? 3.088 -0.939 0.155 1.00 82.56 289 CYS A CA 1
ATOM 2181 C C . CYS A 1 289 ? 2.221 -2.027 0.811 1.00 82.56 289 CYS A C 1
ATOM 2183 O O . CYS A 1 289 ? 1.370 -2.619 0.145 1.00 82.56 289 CYS A O 1
ATOM 2185 N N . LEU A 1 290 ? 2.391 -2.247 2.117 1.00 82.56 290 LEU A N 1
ATOM 2186 C CA . LEU A 1 290 ? 1.626 -3.235 2.886 1.00 82.56 290 LEU A CA 1
ATOM 2187 C C . LEU A 1 290 ? 0.123 -2.926 2.913 1.00 82.56 290 LEU A C 1
ATOM 2189 O O . LEU A 1 290 ? -0.688 -3.848 2.797 1.00 82.56 290 LEU A O 1
ATOM 2193 N N . ASP A 1 291 ? -0.254 -1.652 3.027 1.00 76.62 291 ASP A N 1
ATOM 2194 C CA . ASP A 1 291 ? -1.651 -1.199 3.010 1.00 76.62 291 ASP A CA 1
ATOM 2195 C C . ASP A 1 291 ? -2.318 -1.418 1.646 1.00 76.62 291 ASP A C 1
ATOM 2197 O O . ASP A 1 291 ? -3.513 -1.712 1.568 1.00 76.62 291 ASP A O 1
ATOM 2201 N N . LEU A 1 292 ? -1.533 -1.354 0.566 1.00 73.38 292 LEU A N 1
ATOM 2202 C CA . LEU A 1 292 ? -1.960 -1.691 -0.795 1.00 73.38 292 LEU A CA 1
ATOM 2203 C C . LEU A 1 292 ? -1.934 -3.200 -1.083 1.00 73.38 292 LEU A C 1
ATOM 2205 O O . LEU A 1 292 ? -2.261 -3.621 -2.191 1.00 73.38 292 LEU A O 1
ATOM 2209 N N . GLY A 1 293 ? -1.553 -4.024 -0.105 1.00 82.00 293 GLY A N 1
ATOM 2210 C CA . GLY A 1 293 ? -1.468 -5.476 -0.232 1.00 82.00 293 GLY A CA 1
ATOM 2211 C C . GLY A 1 293 ? -0.163 -5.988 -0.848 1.00 82.00 293 GLY A C 1
ATOM 2212 O O . GLY A 1 293 ? -0.022 -7.196 -1.034 1.00 82.00 293 GLY A O 1
ATOM 2213 N N . ILE A 1 294 ? 0.815 -5.131 -1.141 1.00 89.75 294 ILE A N 1
ATOM 2214 C CA . ILE A 1 294 ? 2.144 -5.596 -1.553 1.00 89.75 294 ILE A CA 1
ATOM 2215 C C . ILE A 1 294 ? 2.779 -6.321 -0.376 1.00 89.75 294 ILE A C 1
ATOM 2217 O O . ILE A 1 294 ? 2.915 -5.754 0.706 1.00 89.75 294 ILE A O 1
ATOM 2221 N N . ASN A 1 295 ? 3.171 -7.572 -0.597 1.00 95.81 295 ASN A N 1
ATOM 2222 C CA . ASN A 1 295 ? 3.783 -8.386 0.442 1.00 95.81 295 ASN A CA 1
ATOM 2223 C C . ASN A 1 295 ? 5.207 -8.825 0.108 1.00 95.81 295 ASN A C 1
ATOM 2225 O O . ASN A 1 295 ? 5.901 -9.247 1.018 1.00 95.81 295 ASN A O 1
ATOM 2229 N N . LEU A 1 296 ? 5.667 -8.727 -1.141 1.00 98.19 296 LEU A N 1
ATOM 2230 C CA . LEU A 1 296 ? 7.040 -9.088 -1.491 1.00 98.19 296 LEU A CA 1
ATOM 2231 C C . LEU A 1 296 ? 7.948 -7.855 -1.511 1.00 98.19 296 LEU A C 1
ATOM 2233 O O . LEU A 1 296 ? 7.676 -6.885 -2.228 1.00 98.19 296 LEU A O 1
ATOM 2237 N N . PHE A 1 297 ? 9.056 -7.942 -0.772 1.00 97.69 297 PHE A N 1
ATOM 2238 C CA . PHE A 1 297 ? 10.112 -6.935 -0.717 1.00 97.69 297 PHE A CA 1
ATOM 2239 C C . PHE A 1 297 ? 11.440 -7.527 -1.190 1.00 97.69 297 PHE A C 1
ATOM 2241 O O . PHE A 1 297 ? 11.910 -8.533 -0.660 1.00 97.69 297 PHE A O 1
ATOM 2248 N N . ASP A 1 298 ? 12.035 -6.895 -2.201 1.00 97.69 298 ASP A N 1
ATOM 2249 C CA . ASP A 1 298 ? 13.302 -7.302 -2.806 1.00 97.69 298 ASP A CA 1
ATOM 2250 C C . ASP A 1 298 ? 14.438 -6.355 -2.405 1.00 97.69 298 ASP A C 1
ATOM 2252 O O . ASP A 1 298 ? 14.352 -5.142 -2.602 1.00 97.69 298 ASP A O 1
ATOM 2256 N N . THR A 1 299 ? 15.531 -6.910 -1.890 1.00 97.44 299 THR A N 1
ATOM 2257 C CA . THR A 1 299 ? 16.729 -6.165 -1.482 1.00 97.44 299 THR A CA 1
ATOM 2258 C C . THR A 1 299 ? 18.009 -6.914 -1.858 1.00 97.44 299 THR A C 1
ATOM 2260 O O . THR A 1 299 ? 17.962 -7.898 -2.598 1.00 97.44 299 THR A O 1
ATOM 2263 N N . HIS A 1 300 ? 19.175 -6.404 -1.473 1.00 96.00 300 HIS A N 1
ATOM 2264 C CA . HIS A 1 300 ? 20.478 -7.009 -1.754 1.00 96.00 300 HIS A CA 1
ATOM 2265 C C . HIS A 1 300 ? 21.520 -6.463 -0.765 1.00 96.00 300 HIS A C 1
ATOM 2267 O O . HIS A 1 300 ? 21.548 -5.258 -0.517 1.00 96.00 300 HIS A O 1
ATOM 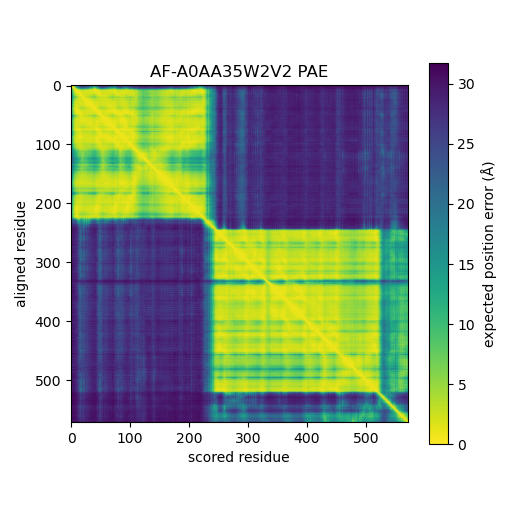2273 N N . GLU A 1 301 ? 22.440 -7.304 -0.287 1.00 94.06 301 GLU A N 1
ATOM 2274 C CA . GLU A 1 301 ? 23.470 -6.933 0.708 1.00 94.06 301 GLU A CA 1
ATOM 2275 C C . GLU A 1 301 ? 24.351 -5.738 0.285 1.00 94.06 301 GLU A C 1
ATOM 2277 O O . GLU A 1 301 ? 24.743 -4.897 1.080 1.00 94.06 301 GLU A O 1
ATOM 2282 N N . GLY A 1 302 ? 24.664 -5.658 -1.007 1.00 90.94 302 GLY A N 1
ATOM 2283 C CA . GLY A 1 302 ? 25.445 -4.596 -1.637 1.00 90.94 302 GLY A CA 1
ATOM 2284 C C . GLY A 1 302 ? 24.651 -3.341 -2.016 1.00 90.94 302 GLY A C 1
ATOM 2285 O O . GLY A 1 302 ? 25.218 -2.450 -2.645 1.00 90.94 302 GLY A O 1
ATOM 2286 N N . TYR A 1 303 ? 23.359 -3.231 -1.681 1.00 91.44 303 TYR A N 1
ATOM 2287 C CA . TYR A 1 303 ? 22.578 -2.000 -1.898 1.00 91.44 303 TYR A CA 1
ATOM 2288 C C . TYR A 1 303 ? 22.773 -0.995 -0.755 1.00 91.44 303 TYR A C 1
ATOM 2290 O O . TYR A 1 303 ? 21.808 -0.400 -0.264 1.00 91.44 303 TYR A O 1
ATOM 2298 N N . ARG A 1 304 ? 24.035 -0.783 -0.357 1.00 90.75 304 ARG A N 1
ATOM 2299 C CA . ARG A 1 304 ? 24.415 0.055 0.787 1.00 90.75 304 ARG A CA 1
ATOM 2300 C C . ARG A 1 304 ? 23.564 -0.292 2.022 1.00 90.75 304 ARG A C 1
ATOM 2302 O O . ARG A 1 304 ? 23.455 -1.459 2.372 1.00 90.75 304 ARG A O 1
ATOM 2309 N N . ASP A 1 305 ? 22.890 0.699 2.598 1.00 95.19 305 ASP A N 1
ATOM 2310 C CA . ASP A 1 305 ? 22.172 0.599 3.866 1.00 95.19 305 ASP A CA 1
ATOM 2311 C C . ASP A 1 305 ? 20.738 0.049 3.677 1.00 95.19 305 ASP A C 1
ATOM 2313 O O . ASP A 1 305 ? 19.940 0.025 4.607 1.00 95.19 305 ASP A O 1
ATOM 2317 N N . SER A 1 306 ? 20.373 -0.412 2.467 1.00 94.88 306 SER A N 1
ATOM 2318 C CA . SER A 1 306 ? 18.988 -0.794 2.132 1.00 94.88 306 SER A CA 1
ATOM 2319 C C . SER A 1 306 ? 18.428 -1.921 2.996 1.00 94.88 306 SER A C 1
ATOM 2321 O O . SER A 1 306 ? 17.233 -1.923 3.271 1.00 94.88 306 SER A O 1
ATOM 2323 N N . GLU A 1 307 ? 19.253 -2.894 3.392 1.00 98.00 307 GLU A N 1
ATOM 2324 C CA . GLU A 1 307 ? 18.811 -3.981 4.273 1.00 98.00 307 GLU A CA 1
ATOM 2325 C C . GLU A 1 307 ? 18.516 -3.491 5.691 1.00 98.00 307 GLU A C 1
ATOM 2327 O O . GLU A 1 307 ? 17.514 -3.905 6.263 1.00 98.00 307 GLU A O 1
ATOM 2332 N N . GLU A 1 308 ? 19.322 -2.570 6.222 1.00 98.19 308 GLU A N 1
ATOM 2333 C CA . GLU A 1 308 ? 19.102 -1.976 7.548 1.00 98.19 308 GLU A CA 1
ATOM 2334 C C . GLU A 1 308 ? 17.851 -1.097 7.556 1.00 98.19 308 GLU A C 1
ATOM 2336 O O . GLU A 1 308 ? 16.992 -1.229 8.427 1.00 98.19 308 GLU A O 1
ATOM 2341 N N . ILE A 1 309 ? 17.693 -0.268 6.523 1.00 97.00 309 ILE A N 1
ATOM 2342 C CA . ILE A 1 309 ? 16.515 0.586 6.344 1.00 97.00 309 ILE A CA 1
ATOM 2343 C C . ILE A 1 309 ? 15.243 -0.261 6.213 1.00 97.00 309 ILE A C 1
ATOM 2345 O O . ILE A 1 309 ? 14.225 0.052 6.831 1.00 97.00 309 ILE A O 1
ATOM 2349 N N . LEU A 1 310 ? 15.281 -1.327 5.403 1.00 97.31 310 LEU A N 1
ATOM 2350 C CA . LEU A 1 310 ? 14.132 -2.213 5.208 1.00 97.31 310 LEU A CA 1
ATOM 2351 C C . LEU A 1 310 ? 13.810 -3.001 6.484 1.00 97.31 310 LEU A C 1
ATOM 2353 O O . LEU A 1 310 ? 12.638 -3.126 6.833 1.00 97.31 310 LEU A O 1
ATOM 2357 N N . GLY A 1 311 ? 14.831 -3.495 7.189 1.00 97.88 311 GLY A N 1
ATOM 2358 C CA . GLY A 1 311 ? 14.674 -4.170 8.477 1.00 97.88 311 GLY A CA 1
ATOM 2359 C C . GLY A 1 311 ? 14.031 -3.269 9.529 1.00 97.88 311 GLY A C 1
ATOM 2360 O O . GLY A 1 311 ? 13.113 -3.693 10.230 1.00 97.88 311 GLY A O 1
ATOM 2361 N N . HIS A 1 312 ? 14.436 -1.996 9.586 1.00 97.38 312 HIS A N 1
ATOM 2362 C CA . HIS A 1 312 ? 13.798 -0.996 10.440 1.00 97.38 312 HIS A CA 1
ATOM 2363 C C . HIS A 1 312 ? 12.315 -0.814 10.087 1.00 97.38 312 HIS A C 1
ATOM 2365 O O . HIS A 1 312 ? 11.455 -0.947 10.960 1.00 97.38 312 HIS A O 1
ATOM 2371 N N . ALA A 1 313 ? 12.001 -0.592 8.808 1.00 93.62 313 ALA A N 1
ATOM 2372 C CA . ALA A 1 313 ? 10.634 -0.370 8.339 1.00 93.62 313 ALA A CA 1
ATOM 2373 C C . ALA A 1 313 ? 9.696 -1.572 8.579 1.00 93.62 313 ALA A C 1
ATOM 2375 O O . ALA A 1 313 ? 8.502 -1.403 8.820 1.00 93.62 313 ALA A O 1
ATOM 2376 N N . LEU A 1 314 ? 10.226 -2.797 8.532 1.00 96.19 314 LEU A N 1
ATOM 2377 C CA . LEU A 1 314 ? 9.461 -4.028 8.758 1.00 96.19 314 LEU A CA 1
ATOM 2378 C C . LEU A 1 314 ? 9.413 -4.466 10.228 1.00 96.19 314 LEU A C 1
ATOM 2380 O O . LEU A 1 314 ? 8.652 -5.372 10.554 1.00 96.19 314 LEU A O 1
ATOM 2384 N N . SER A 1 315 ? 10.160 -3.822 11.129 1.00 92.94 315 SER A N 1
ATOM 2385 C CA . SER A 1 315 ? 10.308 -4.250 12.532 1.00 92.94 315 SER A CA 1
ATOM 2386 C C . SER A 1 315 ? 8.992 -4.355 13.320 1.00 92.94 315 SER A C 1
ATOM 2388 O O . SER A 1 315 ? 8.890 -5.150 14.253 1.00 92.94 315 SER A O 1
ATOM 2390 N N . SER A 1 316 ? 7.973 -3.578 12.942 1.00 83.06 316 SER A N 1
ATOM 2391 C CA . SER A 1 316 ? 6.637 -3.588 13.557 1.00 83.06 316 SER A CA 1
ATOM 2392 C C . SER A 1 316 ? 5.614 -4.454 12.808 1.00 83.06 316 SER A C 1
ATOM 2394 O O . SER A 1 316 ? 4.456 -4.556 13.221 1.00 83.06 316 SER A O 1
ATOM 2396 N N . VAL A 1 317 ? 6.017 -5.077 11.700 1.00 86.19 317 VAL A N 1
ATOM 2397 C CA . VAL A 1 317 ? 5.141 -5.836 10.807 1.00 86.19 317 VAL A CA 1
ATOM 2398 C C . VAL A 1 317 ? 5.245 -7.326 11.147 1.00 86.19 317 VAL A C 1
ATOM 2400 O O . VAL A 1 317 ? 6.348 -7.870 11.150 1.00 86.19 317 VAL A O 1
ATOM 2403 N N . PRO A 1 318 ? 4.126 -8.032 11.401 1.00 89.62 318 PRO A N 1
ATOM 2404 C CA . PRO A 1 318 ? 4.161 -9.476 11.617 1.00 89.62 318 PRO A CA 1
ATOM 2405 C C . PRO A 1 318 ? 4.825 -10.213 10.444 1.00 89.62 318 PRO A C 1
ATOM 2407 O O . PRO A 1 318 ? 4.505 -9.954 9.282 1.00 89.62 318 PRO A O 1
ATOM 2410 N N . ARG A 1 319 ? 5.754 -11.130 10.748 1.00 93.12 319 ARG A N 1
ATOM 2411 C CA . ARG A 1 319 ? 6.628 -11.787 9.758 1.00 93.12 319 ARG A CA 1
ATOM 2412 C C . ARG A 1 319 ? 5.876 -12.571 8.680 1.00 93.12 319 ARG A C 1
ATOM 2414 O O . ARG A 1 319 ? 6.360 -12.679 7.556 1.00 93.12 319 ARG A O 1
ATOM 2421 N N . ASP A 1 320 ? 4.699 -13.091 9.013 1.00 89.19 320 ASP A N 1
ATOM 2422 C CA . ASP A 1 320 ? 3.811 -13.841 8.120 1.00 89.19 320 ASP A CA 1
ATOM 2423 C C . ASP A 1 320 ? 3.072 -12.953 7.103 1.00 89.19 320 ASP A C 1
ATOM 2425 O O . ASP A 1 320 ? 2.440 -13.461 6.176 1.00 89.19 320 ASP A O 1
ATOM 2429 N N . ARG A 1 321 ? 3.160 -11.622 7.238 1.00 89.75 321 ARG A N 1
ATOM 2430 C CA . ARG A 1 321 ? 2.540 -10.672 6.304 1.00 89.75 321 ARG A CA 1
ATOM 2431 C C . ARG A 1 321 ? 3.386 -10.342 5.085 1.00 89.75 321 ARG A C 1
ATOM 2433 O O . ARG A 1 321 ? 2.850 -9.716 4.171 1.00 89.75 321 ARG A O 1
ATOM 2440 N N . TYR A 1 322 ? 4.662 -10.715 5.056 1.00 97.44 322 TYR A N 1
ATOM 2441 C CA . TYR A 1 322 ? 5.556 -10.358 3.962 1.00 97.44 322 TYR A CA 1
ATOM 2442 C C . TYR A 1 322 ? 6.494 -11.493 3.554 1.00 97.44 322 TYR A C 1
ATOM 2444 O O . TYR A 1 322 ? 6.773 -12.412 4.316 1.00 97.44 322 TYR A O 1
ATOM 2452 N N . VAL A 1 323 ? 6.964 -11.400 2.314 1.00 98.69 323 VAL A N 1
ATOM 2453 C CA . VAL A 1 323 ? 7.945 -12.268 1.677 1.00 98.69 323 VAL A CA 1
ATOM 2454 C C . VAL A 1 323 ? 9.195 -11.436 1.422 1.00 98.69 323 VAL A C 1
ATOM 2456 O O . VAL A 1 323 ? 9.151 -10.416 0.733 1.00 98.69 323 VAL A O 1
ATOM 2459 N N . LEU A 1 324 ? 10.312 -11.872 1.981 1.00 98.62 324 LEU A N 1
ATOM 2460 C CA . LEU A 1 324 ? 11.592 -11.197 1.926 1.00 98.62 324 LEU A CA 1
ATOM 2461 C C . LEU A 1 324 ? 12.528 -11.917 0.960 1.00 98.62 324 LEU A C 1
ATOM 2463 O O . LEU A 1 324 ? 12.872 -13.086 1.149 1.00 98.62 324 LEU A O 1
ATOM 2467 N N . VAL A 1 325 ? 12.951 -11.191 -0.069 1.00 98.75 325 VAL A N 1
ATOM 2468 C CA . VAL A 1 325 ? 13.924 -11.658 -1.054 1.00 98.75 325 VAL A CA 1
ATOM 2469 C C . VAL A 1 325 ? 15.192 -10.829 -0.893 1.00 98.75 325 VAL A C 1
ATOM 2471 O O . VAL A 1 325 ? 15.160 -9.608 -1.036 1.00 98.75 325 VAL A O 1
ATOM 2474 N N . THR A 1 326 ? 16.319 -11.484 -0.624 1.00 98.50 326 THR A N 1
ATOM 2475 C CA . THR A 1 326 ? 17.641 -10.844 -0.701 1.00 98.50 326 THR A CA 1
ATOM 2476 C C . THR A 1 326 ? 18.596 -11.678 -1.543 1.00 98.50 326 THR A C 1
ATOM 2478 O O . THR A 1 326 ? 18.253 -12.756 -2.042 1.00 98.50 326 THR A O 1
ATOM 2481 N N . LYS A 1 327 ? 19.780 -11.132 -1.806 1.00 97.44 327 LYS A N 1
ATOM 2482 C CA . LYS A 1 327 ? 20.743 -11.713 -2.735 1.00 97.44 327 LYS A CA 1
ATOM 2483 C C . LYS A 1 327 ? 22.164 -11.494 -2.253 1.00 97.44 327 LYS A C 1
ATOM 2485 O O . LYS A 1 327 ? 22.498 -10.422 -1.750 1.00 97.44 327 LYS A O 1
ATOM 2490 N N . TRP A 1 328 ? 22.987 -12.495 -2.530 1.00 95.75 328 TRP A N 1
ATOM 2491 C CA . TRP A 1 328 ? 24.429 -12.454 -2.352 1.00 95.75 328 TRP A CA 1
ATOM 2492 C C . TRP A 1 328 ? 25.118 -12.242 -3.697 1.00 95.75 328 TRP A C 1
ATOM 2494 O O . TRP A 1 328 ? 24.794 -12.912 -4.687 1.00 95.75 328 TRP A O 1
ATOM 2504 N N . THR A 1 329 ? 26.085 -11.327 -3.752 1.00 89.25 329 THR A N 1
ATOM 2505 C CA . THR A 1 329 ? 26.957 -11.212 -4.926 1.00 89.25 329 THR A CA 1
ATOM 2506 C C . THR A 1 329 ? 27.976 -12.338 -4.906 1.00 89.25 329 THR A C 1
ATOM 2508 O O . THR A 1 329 ? 29.045 -12.213 -4.316 1.00 89.25 329 THR A O 1
ATOM 2511 N N . TYR A 1 330 ? 27.650 -13.429 -5.603 1.00 85.00 330 TYR A N 1
ATOM 2512 C CA . TYR A 1 330 ? 28.612 -14.503 -5.808 1.00 85.00 330 TYR A CA 1
ATOM 2513 C C . TYR A 1 330 ? 29.840 -13.989 -6.597 1.00 85.00 330 TYR A C 1
ATOM 2515 O O . TYR A 1 330 ? 29.716 -13.046 -7.398 1.00 85.00 330 TYR A O 1
ATOM 2523 N N . PRO A 1 331 ? 31.024 -14.586 -6.370 1.00 81.31 331 PRO A N 1
ATOM 2524 C CA . PRO A 1 331 ? 32.263 -14.245 -7.057 1.00 81.31 331 PRO A CA 1
ATOM 2525 C C . PRO A 1 331 ? 32.077 -14.165 -8.573 1.00 81.31 331 PRO A C 1
ATOM 2527 O O . PRO A 1 331 ? 31.535 -15.076 -9.204 1.00 81.31 331 PRO A O 1
ATOM 2530 N N . ARG A 1 332 ? 32.522 -13.050 -9.165 1.00 69.06 332 ARG A N 1
ATOM 2531 C CA . ARG A 1 332 ? 32.474 -12.867 -10.623 1.00 69.06 332 ARG A CA 1
ATOM 2532 C C . ARG A 1 332 ? 33.345 -13.929 -11.297 1.00 69.06 332 ARG A C 1
ATOM 2534 O O . ARG A 1 332 ? 34.334 -14.369 -10.724 1.00 69.06 332 ARG A O 1
ATOM 2541 N N . ASP A 1 333 ? 32.936 -14.334 -12.495 1.00 65.62 333 ASP A N 1
ATOM 2542 C CA . ASP A 1 333 ? 33.650 -15.298 -13.346 1.00 65.62 333 ASP A CA 1
ATOM 2543 C C . ASP A 1 333 ? 33.767 -16.715 -12.760 1.00 65.62 333 ASP A C 1
ATOM 2545 O O . ASP A 1 333 ? 34.587 -17.515 -13.198 1.00 65.62 333 ASP A O 1
ATOM 2549 N N . GLY A 1 334 ? 32.916 -17.034 -11.776 1.00 64.56 334 GLY A N 1
ATOM 2550 C CA . GLY A 1 334 ? 32.791 -18.390 -11.256 1.00 64.56 334 GLY A CA 1
ATOM 2551 C C . GLY A 1 334 ? 34.057 -18.884 -10.564 1.00 64.56 334 GLY A C 1
ATOM 2552 O O . GLY A 1 334 ? 34.344 -20.075 -10.650 1.00 64.56 334 GLY A O 1
ATOM 2553 N N . ASP A 1 335 ? 34.795 -17.976 -9.907 1.00 76.69 335 ASP A N 1
ATOM 2554 C CA . ASP A 1 335 ? 36.082 -18.267 -9.271 1.00 76.69 335 ASP A CA 1
ATOM 2555 C C . ASP A 1 335 ? 36.031 -19.601 -8.493 1.00 76.69 335 ASP A C 1
ATOM 2557 O O . ASP A 1 335 ? 35.366 -19.710 -7.447 1.00 76.69 335 ASP A O 1
ATOM 2561 N N . PRO A 1 336 ? 36.725 -20.644 -8.989 1.00 67.38 336 PRO A N 1
ATOM 2562 C CA . PRO A 1 336 ? 36.663 -21.964 -8.385 1.00 67.38 336 PRO A CA 1
ATOM 2563 C C . PRO A 1 336 ? 37.314 -21.974 -7.000 1.00 67.38 336 PRO A C 1
ATOM 2565 O O . PRO A 1 336 ? 36.958 -22.820 -6.181 1.00 67.38 336 PRO A O 1
ATOM 2568 N N . THR A 1 337 ? 38.184 -21.003 -6.701 1.00 74.06 337 THR A N 1
ATOM 2569 C CA . THR A 1 337 ? 38.879 -20.867 -5.415 1.00 74.06 337 THR A CA 1
ATOM 2570 C C . THR A 1 337 ? 38.051 -20.164 -4.345 1.00 74.06 337 THR A C 1
ATOM 2572 O O . THR A 1 337 ? 38.397 -20.234 -3.168 1.00 74.06 337 THR A O 1
ATOM 2575 N N . ALA A 1 338 ? 36.935 -19.535 -4.726 1.00 83.50 338 ALA A N 1
ATOM 2576 C CA . ALA A 1 338 ? 36.100 -18.819 -3.777 1.00 83.50 338 ALA A CA 1
ATOM 2577 C C . ALA A 1 338 ? 35.527 -19.739 -2.693 1.00 83.50 338 ALA A C 1
ATOM 2579 O O . ALA A 1 338 ? 35.131 -20.872 -2.971 1.00 83.50 338 ALA A O 1
ATOM 2580 N N . ASP A 1 339 ? 35.430 -19.234 -1.472 1.00 89.94 339 ASP A N 1
ATOM 2581 C CA . ASP A 1 339 ? 34.955 -20.005 -0.332 1.00 89.94 339 ASP A CA 1
ATOM 2582 C C . ASP A 1 339 ? 33.420 -20.152 -0.392 1.00 89.94 339 ASP A C 1
ATOM 2584 O O . ASP A 1 339 ? 32.709 -19.143 -0.365 1.00 89.94 339 ASP A O 1
ATOM 2588 N N . PRO A 1 340 ? 32.857 -21.375 -0.480 1.00 90.50 340 PRO A N 1
ATOM 2589 C CA . PRO A 1 340 ? 31.406 -21.557 -0.458 1.00 90.50 340 PRO A CA 1
ATOM 2590 C C . PRO A 1 340 ? 30.755 -21.033 0.833 1.00 90.50 340 PRO A C 1
ATOM 2592 O O . PRO A 1 340 ? 29.578 -20.670 0.813 1.00 90.50 340 PRO A O 1
ATOM 2595 N N . GLU A 1 341 ? 31.509 -20.912 1.932 1.00 94.69 341 GLU A N 1
ATOM 2596 C CA . GLU A 1 341 ? 31.019 -20.342 3.191 1.00 94.69 341 GLU A CA 1
ATOM 2597 C C . GLU A 1 341 ? 30.822 -18.818 3.151 1.00 94.69 341 GLU A C 1
ATOM 2599 O O . GLU A 1 341 ? 30.180 -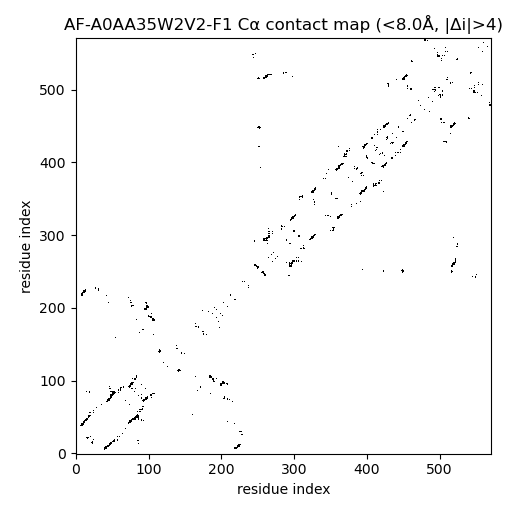18.261 4.047 1.00 94.69 341 GLU A O 1
ATOM 2604 N N . ASP A 1 342 ? 31.269 -18.124 2.098 1.00 94.50 342 ASP A N 1
ATOM 2605 C CA . ASP A 1 342 ? 30.901 -16.720 1.882 1.00 94.50 342 ASP A CA 1
ATOM 2606 C C . ASP A 1 342 ? 29.386 -16.528 1.762 1.00 94.50 342 ASP A C 1
ATOM 2608 O O . ASP A 1 342 ? 28.854 -15.523 2.241 1.00 94.50 342 ASP A O 1
ATOM 2612 N N . LEU A 1 343 ? 28.673 -17.517 1.215 1.00 95.69 343 LEU A N 1
ATOM 2613 C CA . LEU A 1 343 ? 27.213 -17.510 1.195 1.00 95.69 343 LEU A CA 1
ATOM 2614 C C . LEU A 1 343 ? 26.640 -17.561 2.622 1.00 95.69 343 LEU A C 1
ATOM 2616 O O . LEU A 1 343 ? 25.728 -16.798 2.940 1.00 95.69 343 LEU A O 1
ATOM 2620 N N . THR A 1 344 ? 27.201 -18.394 3.507 1.00 97.94 344 THR A N 1
ATOM 2621 C CA . THR A 1 344 ? 26.814 -18.431 4.930 1.00 97.94 344 THR A CA 1
ATOM 2622 C C . THR A 1 344 ? 27.048 -17.067 5.586 1.00 97.94 344 THR A C 1
ATOM 2624 O O . THR A 1 344 ? 26.141 -16.528 6.225 1.00 97.94 344 THR A O 1
ATOM 2627 N N . ARG A 1 345 ? 28.234 -16.468 5.389 1.00 97.62 345 ARG A N 1
ATOM 2628 C CA . ARG A 1 345 ? 28.576 -15.137 5.929 1.00 97.62 345 ARG A CA 1
ATOM 2629 C C . ARG A 1 345 ? 27.607 -14.056 5.448 1.00 97.62 345 ARG A C 1
ATOM 2631 O O . ARG A 1 345 ? 27.176 -13.221 6.246 1.00 97.62 345 ARG A O 1
ATOM 2638 N N . SER A 1 346 ? 27.255 -14.088 4.166 1.00 97.69 346 SER A N 1
ATOM 2639 C CA . SER A 1 346 ? 26.299 -13.165 3.556 1.00 97.69 346 SER A CA 1
ATOM 2640 C C . SER A 1 346 ? 24.898 -13.305 4.145 1.00 97.69 346 SER A C 1
ATOM 2642 O O . SER A 1 346 ? 24.307 -12.302 4.556 1.00 97.69 346 SER A O 1
ATOM 2644 N N . VAL A 1 347 ? 24.383 -14.536 4.262 1.00 98.56 347 VAL A N 1
ATOM 2645 C CA . VAL A 1 347 ? 23.064 -14.795 4.856 1.00 98.56 347 VAL A CA 1
ATOM 2646 C C . VAL A 1 347 ? 23.015 -14.288 6.291 1.00 98.56 347 VAL A C 1
ATOM 2648 O O . VAL A 1 347 ? 22.098 -13.551 6.639 1.00 98.56 347 VAL A O 1
ATOM 2651 N N . GLU A 1 348 ? 24.022 -14.580 7.114 1.00 98.50 348 GLU A N 1
ATOM 2652 C CA . GLU A 1 348 ? 24.036 -14.078 8.491 1.00 98.50 348 GLU A CA 1
ATOM 2653 C C . GLU A 1 348 ? 24.151 -12.554 8.584 1.00 98.50 348 GLU A C 1
ATOM 2655 O O . GLU A 1 348 ? 23.534 -11.937 9.453 1.00 98.50 348 GLU A O 1
ATOM 2660 N N . GLY A 1 349 ? 24.928 -11.931 7.696 1.00 98.50 349 GLY A N 1
ATOM 2661 C CA . GLY A 1 349 ? 24.988 -10.475 7.596 1.00 98.50 349 GLY A CA 1
ATOM 2662 C C . GLY A 1 349 ? 23.632 -9.869 7.240 1.00 98.50 349 GLY A C 1
ATOM 2663 O O . GLY A 1 349 ? 23.219 -8.891 7.861 1.00 98.50 349 GLY A O 1
ATOM 2664 N N . SER A 1 350 ? 22.933 -10.483 6.288 1.00 98.69 350 SER A N 1
ATOM 2665 C CA . SER A 1 350 ? 21.627 -10.026 5.816 1.00 98.69 350 SER A CA 1
ATOM 2666 C C . SER A 1 350 ? 20.562 -10.183 6.898 1.00 98.69 350 SER A C 1
ATOM 2668 O O . SER A 1 350 ? 19.840 -9.231 7.166 1.00 98.69 350 SER A O 1
ATOM 2670 N N . LEU A 1 351 ? 20.521 -11.321 7.601 1.00 98.69 351 LEU A N 1
ATOM 2671 C CA . LEU A 1 351 ? 19.623 -11.547 8.744 1.00 98.69 351 LEU A CA 1
ATOM 2672 C C . LEU A 1 351 ? 19.806 -10.489 9.843 1.00 98.69 351 LEU A C 1
ATOM 2674 O O . LEU A 1 351 ? 18.825 -9.935 10.339 1.00 98.69 351 LEU A O 1
ATOM 2678 N N . ARG A 1 352 ? 21.061 -10.144 10.173 1.00 98.56 352 ARG A N 1
ATOM 2679 C CA . ARG A 1 352 ? 21.361 -9.080 11.145 1.00 98.56 352 ARG A CA 1
ATOM 2680 C C . ARG A 1 352 ? 20.862 -7.713 10.683 1.00 98.56 352 ARG A C 1
ATOM 2682 O O . ARG A 1 352 ? 20.196 -7.035 11.456 1.00 98.56 352 ARG A O 1
ATOM 2689 N N . ARG A 1 353 ? 21.167 -7.309 9.445 1.00 98.56 353 ARG A N 1
ATOM 2690 C CA . ARG A 1 353 ? 20.752 -5.999 8.907 1.00 98.56 353 ARG A CA 1
ATOM 2691 C C . ARG A 1 353 ? 19.235 -5.895 8.762 1.00 98.56 353 ARG A C 1
ATOM 2693 O O . ARG A 1 353 ? 18.652 -4.893 9.150 1.00 98.56 353 ARG A O 1
ATOM 2700 N N . LEU A 1 354 ? 18.590 -6.955 8.280 1.00 98.31 354 LEU A N 1
ATOM 2701 C CA . LEU A 1 354 ? 17.134 -7.035 8.121 1.00 98.31 354 LEU A CA 1
ATOM 2702 C C . LEU A 1 354 ? 16.392 -7.234 9.449 1.00 98.31 354 LEU A C 1
ATOM 2704 O O . LEU A 1 354 ? 15.164 -7.221 9.452 1.00 98.31 354 LEU A O 1
ATOM 2708 N N . ASN A 1 355 ? 17.119 -7.416 10.557 1.00 97.31 355 ASN A N 1
ATOM 2709 C CA . ASN A 1 355 ? 16.577 -7.666 11.888 1.00 97.31 355 ASN A CA 1
ATOM 2710 C C . ASN A 1 355 ? 15.529 -8.798 11.896 1.00 97.31 355 ASN A C 1
ATOM 2712 O O . ASN A 1 355 ? 14.428 -8.659 12.428 1.00 97.31 355 ASN A O 1
ATOM 2716 N N . THR A 1 356 ? 15.864 -9.921 11.256 1.00 97.62 356 THR A N 1
ATOM 2717 C CA . THR A 1 356 ? 15.000 -11.102 11.143 1.00 97.62 356 THR A CA 1
ATOM 2718 C C . THR A 1 356 ? 15.824 -12.380 11.267 1.00 97.62 356 THR A C 1
ATOM 2720 O O . THR A 1 356 ? 17.033 -12.382 11.048 1.00 97.62 356 THR A O 1
ATOM 2723 N N . ASP A 1 357 ? 15.172 -13.478 11.624 1.00 97.25 357 ASP A N 1
ATOM 2724 C CA . ASP A 1 357 ? 15.746 -14.820 11.711 1.00 97.25 357 ASP A CA 1
ATOM 2725 C C . ASP A 1 357 ? 15.583 -15.632 10.415 1.00 97.25 357 ASP A C 1
ATOM 2727 O O . ASP A 1 357 ? 16.248 -16.658 10.257 1.00 97.25 357 ASP A O 1
ATOM 2731 N N . HIS A 1 358 ? 14.762 -15.156 9.468 1.00 97.94 358 HIS A N 1
ATOM 2732 C CA . HIS A 1 358 ? 14.422 -15.889 8.250 1.00 97.94 358 HIS A CA 1
ATOM 2733 C C . HIS A 1 358 ? 14.345 -15.019 6.986 1.00 97.94 358 HIS A C 1
ATOM 2735 O O . HIS A 1 358 ? 13.648 -14.001 6.947 1.00 97.94 358 HIS A O 1
ATOM 2741 N N . ILE A 1 359 ? 14.956 -15.495 5.897 1.00 98.75 359 ILE A N 1
ATOM 2742 C CA . ILE A 1 359 ? 14.811 -14.969 4.528 1.00 98.75 359 ILE A CA 1
ATOM 2743 C C . ILE A 1 359 ? 13.965 -15.947 3.701 1.00 98.75 359 ILE A C 1
ATOM 2745 O O . ILE A 1 359 ? 14.348 -17.101 3.536 1.00 98.75 359 ILE A O 1
ATOM 2749 N N . ASP A 1 360 ? 12.853 -15.507 3.106 1.00 98.81 360 ASP A N 1
ATOM 2750 C CA . ASP A 1 360 ? 11.992 -16.429 2.344 1.00 98.81 360 ASP A CA 1
ATOM 2751 C C . ASP A 1 360 ? 12.678 -16.936 1.072 1.00 98.81 360 ASP A C 1
ATOM 2753 O O . ASP A 1 360 ? 12.588 -18.117 0.740 1.00 98.81 360 ASP A O 1
ATOM 2757 N N . VAL A 1 361 ? 13.382 -16.054 0.356 1.00 98.81 361 VAL A N 1
ATOM 2758 C CA . VAL A 1 361 ? 14.086 -16.406 -0.883 1.00 98.81 361 VAL A CA 1
ATOM 2759 C C . VAL A 1 361 ? 15.485 -15.798 -0.896 1.00 98.81 361 VAL A C 1
ATOM 2761 O O . VAL A 1 361 ? 15.645 -14.577 -0.885 1.00 98.81 361 VAL A O 1
ATOM 2764 N N . MET A 1 362 ? 16.500 -16.657 -0.981 1.00 98.69 362 MET A N 1
ATOM 2765 C CA . MET A 1 362 ? 17.898 -16.255 -1.111 1.00 98.69 362 MET A CA 1
ATOM 2766 C C . MET A 1 362 ? 18.387 -16.468 -2.545 1.00 98.69 362 MET A C 1
ATOM 2768 O O . MET A 1 362 ? 18.324 -17.582 -3.073 1.00 98.69 362 MET A O 1
ATOM 2772 N N . LEU A 1 363 ? 18.884 -15.402 -3.180 1.00 98.38 363 LEU A N 1
ATOM 2773 C CA . LEU A 1 363 ? 19.319 -15.428 -4.577 1.00 98.38 363 LEU A CA 1
ATOM 2774 C C . LEU A 1 363 ? 20.845 -15.328 -4.735 1.00 98.38 363 LEU A C 1
ATOM 2776 O O . LEU A 1 363 ? 21.488 -14.481 -4.117 1.00 98.38 363 LEU A O 1
ATOM 2780 N N . LEU A 1 364 ? 21.416 -16.087 -5.674 1.00 95.88 364 LEU A N 1
ATOM 2781 C CA . LEU A 1 364 ? 22.722 -15.751 -6.254 1.00 95.88 364 LEU A CA 1
ATOM 2782 C C . LEU A 1 364 ? 22.576 -14.565 -7.218 1.00 95.88 364 LEU A C 1
ATOM 2784 O O . LEU A 1 364 ? 21.736 -14.579 -8.128 1.00 95.88 364 LEU A O 1
ATOM 2788 N N . HIS A 1 365 ? 23.375 -13.511 -7.041 1.00 94.44 365 HIS A N 1
ATOM 2789 C CA . HIS A 1 365 ? 23.226 -12.296 -7.837 1.00 94.44 365 HIS A CA 1
ATOM 2790 C C . HIS A 1 365 ? 23.996 -12.328 -9.163 1.00 94.44 365 HIS A C 1
ATOM 2792 O O . HIS A 1 365 ? 25.213 -12.144 -9.211 1.00 94.44 365 HIS A O 1
ATOM 2798 N N . GLY A 1 366 ? 23.266 -12.458 -10.272 1.00 90.50 366 GLY A N 1
ATOM 2799 C CA . GLY A 1 366 ? 23.820 -12.297 -11.612 1.00 90.50 366 GLY A CA 1
ATOM 2800 C C . GLY A 1 366 ? 24.488 -13.542 -12.192 1.00 90.50 366 GLY A C 1
ATOM 2801 O O . GLY A 1 366 ? 25.584 -13.435 -12.745 1.00 90.50 366 GLY A O 1
ATOM 2802 N N . LEU A 1 367 ? 23.871 -14.708 -12.012 1.00 91.06 367 LEU A N 1
ATOM 2803 C CA . LEU A 1 367 ? 24.387 -15.995 -12.473 1.00 91.06 367 LEU A CA 1
ATOM 2804 C C . LEU A 1 367 ? 24.445 -16.040 -14.009 1.00 91.06 367 LEU A C 1
ATOM 2806 O O . LEU A 1 367 ? 23.458 -15.721 -14.673 1.00 91.06 367 LEU A O 1
ATOM 2810 N N . LEU A 1 368 ? 25.603 -16.419 -14.558 1.00 89.69 368 LEU A N 1
ATOM 2811 C CA . LEU A 1 368 ? 25.803 -16.615 -15.998 1.00 89.69 368 LEU A CA 1
ATOM 2812 C C . LEU A 1 368 ? 25.506 -18.064 -16.398 1.00 89.69 368 LEU A C 1
ATOM 2814 O O . LEU A 1 368 ? 25.481 -18.963 -15.554 1.00 89.69 368 LEU A O 1
ATOM 2818 N N . ALA A 1 369 ? 25.277 -18.291 -17.692 1.00 91.00 369 ALA A N 1
ATOM 2819 C CA . ALA A 1 369 ? 24.888 -19.595 -18.217 1.00 91.00 369 ALA A CA 1
ATOM 2820 C C . ALA A 1 369 ? 25.946 -20.667 -17.938 1.00 91.00 369 ALA A C 1
ATOM 2822 O O . ALA A 1 369 ? 25.606 -21.755 -17.486 1.00 91.00 369 ALA A O 1
ATOM 2823 N N . GLU A 1 370 ? 27.216 -20.361 -18.162 1.00 89.50 370 GLU A N 1
ATOM 2824 C CA . GLU A 1 370 ? 28.366 -21.244 -17.967 1.00 89.50 370 GLU A CA 1
ATOM 2825 C C . GLU A 1 370 ? 28.619 -21.608 -16.496 1.00 89.50 370 GLU A C 1
ATOM 2827 O O . GLU A 1 370 ? 29.195 -22.654 -16.213 1.00 89.50 370 GLU A O 1
ATOM 2832 N N . HIS A 1 371 ? 28.135 -20.802 -15.547 1.00 90.38 371 HIS A N 1
ATOM 2833 C CA . HIS A 1 371 ? 28.363 -21.019 -14.115 1.00 90.38 371 HIS A CA 1
ATOM 2834 C C . HIS A 1 371 ? 27.265 -21.831 -13.428 1.00 90.38 371 HIS A C 1
ATOM 2836 O O . HIS A 1 371 ? 27.370 -22.068 -12.227 1.00 90.38 371 HIS A O 1
ATOM 2842 N N . ASN A 1 372 ? 26.200 -22.235 -14.132 1.00 91.44 372 ASN A N 1
ATOM 2843 C CA . ASN A 1 372 ? 25.054 -22.868 -13.475 1.00 91.44 372 ASN A CA 1
ATOM 2844 C C . ASN A 1 372 ? 25.440 -24.171 -12.761 1.00 91.44 372 ASN A C 1
ATOM 2846 O O . ASN A 1 372 ? 25.141 -24.330 -11.582 1.00 91.44 372 ASN A O 1
ATOM 2850 N N . ASP A 1 373 ? 26.154 -25.053 -13.457 1.00 91.75 373 ASP A N 1
ATOM 2851 C CA . ASP A 1 373 ? 26.478 -26.394 -12.966 1.00 91.75 373 ASP A CA 1
ATOM 2852 C C . ASP A 1 373 ? 27.431 -26.295 -11.763 1.00 91.75 373 ASP A C 1
ATOM 2854 O O . ASP A 1 373 ? 27.169 -26.874 -10.710 1.00 91.75 373 ASP A O 1
ATOM 2858 N N . MET A 1 374 ? 28.454 -25.437 -11.873 1.00 90.94 374 MET A N 1
ATOM 2859 C CA . MET A 1 374 ? 29.350 -25.099 -10.764 1.00 90.94 374 MET A CA 1
ATOM 2860 C C . MET A 1 374 ? 28.581 -24.522 -9.573 1.00 90.94 374 MET A C 1
ATOM 2862 O O . MET A 1 374 ? 28.829 -24.919 -8.439 1.00 90.94 374 MET A O 1
ATOM 2866 N N . ALA A 1 375 ? 27.635 -23.607 -9.799 1.00 91.75 375 ALA A N 1
ATOM 2867 C CA . ALA A 1 375 ? 26.890 -22.989 -8.710 1.00 91.75 375 ALA A CA 1
ATOM 2868 C C . ALA A 1 375 ? 26.020 -24.004 -7.952 1.00 91.75 375 ALA A C 1
ATOM 2870 O O . ALA A 1 375 ? 25.933 -23.933 -6.725 1.00 91.75 375 ALA A O 1
ATOM 2871 N N . VAL A 1 376 ? 25.407 -24.953 -8.665 1.00 93.81 376 VAL A N 1
ATOM 2872 C CA . VAL A 1 376 ? 24.634 -26.048 -8.063 1.00 93.81 376 VAL A CA 1
ATOM 2873 C C . VAL A 1 376 ? 25.545 -26.961 -7.247 1.00 93.81 376 VAL A C 1
ATOM 2875 O O . VAL A 1 376 ? 25.246 -27.234 -6.088 1.00 93.81 376 VAL A O 1
ATOM 2878 N N . GLU A 1 377 ? 26.670 -27.393 -7.818 1.00 93.50 377 GLU A N 1
ATOM 2879 C CA . GLU A 1 377 ? 27.616 -28.292 -7.151 1.00 93.50 377 GLU A CA 1
ATOM 2880 C C . GLU A 1 377 ? 28.244 -27.646 -5.908 1.00 93.50 377 GLU A C 1
ATOM 2882 O O . GLU A 1 377 ? 28.274 -28.237 -4.830 1.00 93.50 377 GLU A O 1
ATOM 2887 N N . LYS A 1 378 ? 28.706 -26.402 -6.044 1.00 92.56 378 LYS A N 1
ATOM 2888 C CA . LYS A 1 378 ? 29.487 -25.704 -5.022 1.00 92.56 378 LYS A CA 1
ATOM 2889 C C . LYS A 1 378 ? 28.628 -25.108 -3.912 1.00 92.56 378 LYS A C 1
ATOM 2891 O O . LYS A 1 378 ? 28.985 -25.216 -2.741 1.00 92.56 378 LYS A O 1
ATOM 2896 N N . TYR A 1 379 ? 27.509 -24.468 -4.256 1.00 94.56 379 TYR A N 1
ATOM 2897 C CA . TYR A 1 379 ? 26.663 -23.769 -3.280 1.00 94.56 379 TYR A CA 1
ATOM 2898 C C . TYR A 1 379 ? 25.427 -24.572 -2.869 1.00 94.56 379 TYR A C 1
ATOM 2900 O O . TYR A 1 379 ? 24.801 -24.228 -1.868 1.00 94.56 379 TYR A O 1
ATOM 2908 N N . GLY A 1 380 ? 25.080 -25.651 -3.579 1.00 95.50 380 GLY A N 1
ATOM 2909 C CA . GLY A 1 380 ? 23.956 -26.529 -3.239 1.00 95.50 380 GLY A CA 1
ATOM 2910 C C . GLY A 1 380 ? 23.975 -27.040 -1.801 1.00 95.50 380 GLY A C 1
ATOM 2911 O O . GLY A 1 380 ? 23.019 -26.756 -1.075 1.00 95.50 380 GLY A O 1
ATOM 2912 N N . PRO A 1 381 ? 25.071 -27.671 -1.339 1.00 97.44 381 PRO A N 1
ATOM 2913 C CA . PRO A 1 381 ? 25.180 -28.135 0.043 1.00 97.44 381 PRO A CA 1
ATOM 2914 C C . PRO A 1 381 ? 25.044 -27.008 1.080 1.00 97.44 381 PRO A C 1
ATOM 2916 O O . PRO A 1 381 ? 24.499 -27.214 2.163 1.00 97.44 381 PRO A O 1
ATOM 2919 N N . VAL A 1 382 ? 25.506 -25.795 0.749 1.00 98.00 382 VAL A N 1
ATOM 2920 C CA . VAL A 1 382 ? 25.385 -24.619 1.627 1.00 98.00 382 VAL A CA 1
ATOM 2921 C C . VAL A 1 382 ? 23.937 -24.134 1.695 1.00 98.00 382 VAL A C 1
ATOM 2923 O O . VAL A 1 382 ? 23.437 -23.873 2.789 1.00 98.00 382 VAL A O 1
ATOM 2926 N N . PHE A 1 383 ? 23.240 -24.059 0.555 1.00 98.12 383 PHE A N 1
ATOM 2927 C CA . PHE A 1 383 ? 21.809 -23.755 0.511 1.00 98.12 383 PHE A CA 1
ATOM 2928 C C . PHE A 1 383 ? 20.997 -24.764 1.327 1.00 98.12 383 PHE A C 1
ATOM 2930 O O . PHE A 1 383 ? 20.168 -24.347 2.132 1.00 98.12 383 PHE A O 1
ATOM 2937 N N . ASP A 1 384 ? 21.237 -26.066 1.154 1.00 98.00 384 ASP A N 1
ATOM 2938 C CA . ASP A 1 384 ? 20.511 -27.116 1.880 1.00 98.00 384 ASP A CA 1
ATOM 2939 C C . ASP A 1 384 ? 20.707 -26.980 3.393 1.00 98.00 384 ASP A C 1
ATOM 2941 O O . ASP A 1 384 ? 19.733 -26.897 4.141 1.00 98.00 384 ASP A O 1
ATOM 2945 N N . ARG A 1 385 ? 21.953 -26.800 3.842 1.00 98.56 385 ARG A N 1
ATOM 2946 C CA . ARG A 1 385 ? 22.264 -26.587 5.259 1.00 98.56 385 ARG A CA 1
ATOM 2947 C C . ARG A 1 385 ? 21.602 -25.329 5.833 1.00 98.56 385 ARG A C 1
ATOM 2949 O O . ARG A 1 385 ? 21.106 -25.352 6.955 1.00 98.56 385 ARG A O 1
ATOM 2956 N N . LEU A 1 386 ? 21.584 -24.215 5.097 1.00 98.62 386 LEU A N 1
ATOM 2957 C CA . LEU A 1 386 ? 20.932 -22.975 5.547 1.00 98.62 386 LEU A CA 1
ATOM 2958 C C . LEU A 1 386 ? 19.402 -23.111 5.620 1.00 98.62 386 LEU A C 1
ATOM 2960 O O . LEU A 1 386 ? 18.777 -22.491 6.484 1.00 98.62 386 LEU A O 1
ATOM 2964 N N . ARG A 1 387 ? 18.804 -23.937 4.752 1.00 98.19 387 ARG A N 1
ATOM 2965 C CA . ARG A 1 387 ? 17.374 -24.282 4.800 1.00 98.19 387 ARG A CA 1
ATOM 2966 C C . ARG A 1 387 ? 17.047 -25.170 5.991 1.00 98.19 387 ARG A C 1
ATOM 2968 O O . ARG A 1 387 ? 16.091 -24.890 6.704 1.00 98.19 387 ARG A O 1
ATOM 2975 N N . GLU A 1 388 ? 17.861 -26.191 6.250 1.00 98.25 388 GLU A N 1
ATOM 2976 C CA . GLU A 1 388 ? 17.728 -27.057 7.431 1.00 98.25 388 GLU A CA 1
ATOM 2977 C C . GLU A 1 388 ? 17.848 -26.265 8.741 1.00 98.25 388 GLU A C 1
ATOM 2979 O O . GLU A 1 388 ? 17.140 -26.544 9.705 1.00 98.25 388 GLU A O 1
ATOM 2984 N N . GLN A 1 389 ? 18.694 -25.230 8.762 1.00 98.31 389 GLN A N 1
ATOM 2985 C CA . GLN A 1 389 ? 18.812 -24.288 9.882 1.00 98.31 389 GLN A CA 1
ATOM 2986 C C . GLN A 1 389 ? 17.627 -23.316 10.005 1.00 98.31 389 GLN A C 1
ATOM 2988 O O . GLN A 1 389 ? 17.589 -22.535 10.952 1.00 98.31 389 GLN A O 1
ATOM 2993 N N . GLY A 1 390 ? 16.695 -23.305 9.048 1.00 98.06 390 GLY A N 1
ATOM 2994 C CA . GLY A 1 390 ? 15.573 -22.370 9.016 1.00 98.06 390 GLY A CA 1
ATOM 2995 C C . GLY A 1 390 ? 15.971 -20.922 8.725 1.00 98.06 390 GLY A C 1
ATOM 2996 O O . GLY A 1 390 ? 15.143 -20.036 8.890 1.00 98.06 390 GLY A O 1
ATOM 2997 N N . LYS A 1 391 ? 17.204 -20.653 8.276 1.00 98.62 391 LYS A N 1
ATOM 2998 C CA . LYS A 1 391 ? 17.675 -19.290 7.960 1.00 98.62 391 LYS A CA 1
ATOM 2999 C C . LYS A 1 391 ? 17.151 -18.787 6.619 1.00 98.62 391 LYS A C 1
ATOM 3001 O O . LYS A 1 391 ? 16.962 -17.584 6.443 1.00 98.62 391 LYS A O 1
ATOM 3006 N N . ILE A 1 392 ? 16.930 -19.703 5.675 1.00 98.69 392 ILE A N 1
ATOM 3007 C CA . ILE A 1 392 ? 16.367 -19.397 4.356 1.00 98.69 392 ILE A CA 1
ATOM 3008 C C . ILE A 1 392 ? 15.258 -20.392 3.983 1.00 98.69 392 ILE A C 1
ATOM 3010 O O . ILE A 1 392 ? 15.327 -21.557 4.370 1.00 98.69 392 ILE A O 1
ATOM 3014 N N . GLY A 1 393 ? 14.253 -19.962 3.218 1.00 98.25 393 GLY A N 1
ATOM 3015 C CA . GLY A 1 393 ? 13.172 -20.833 2.735 1.00 98.25 393 GLY A CA 1
ATOM 3016 C C . GLY A 1 393 ? 13.494 -21.501 1.396 1.00 98.25 393 GLY A C 1
ATOM 3017 O O . GLY A 1 393 ? 13.510 -22.733 1.276 1.00 98.25 393 GLY A O 1
ATOM 3018 N N . HIS A 1 394 ? 13.787 -20.673 0.393 1.00 98.62 394 HIS A N 1
ATOM 3019 C CA . HIS A 1 394 ? 13.952 -21.073 -1.003 1.00 98.62 394 HIS A CA 1
ATOM 3020 C C . HIS A 1 394 ? 15.228 -20.513 -1.622 1.00 98.62 394 HIS A C 1
ATOM 3022 O O . HIS A 1 394 ? 15.739 -19.465 -1.218 1.00 98.62 394 HIS A O 1
ATOM 3028 N N . ARG A 1 395 ? 15.724 -21.213 -2.643 1.00 97.62 395 ARG A N 1
ATOM 3029 C CA . ARG A 1 395 ? 16.951 -20.855 -3.359 1.00 97.62 395 ARG A CA 1
ATOM 3030 C C . ARG A 1 395 ? 16.651 -20.401 -4.775 1.00 97.62 395 ARG A C 1
ATOM 3032 O O . ARG A 1 395 ? 15.820 -20.975 -5.479 1.00 97.62 395 ARG A O 1
ATOM 3039 N N . GLY A 1 396 ? 17.378 -19.393 -5.222 1.00 98.12 396 GLY A N 1
ATOM 3040 C CA . GLY A 1 396 ? 17.228 -18.889 -6.572 1.00 98.12 396 GLY A CA 1
ATOM 3041 C C . GLY A 1 396 ? 18.455 -18.165 -7.082 1.00 98.12 396 GLY A C 1
ATOM 3042 O O . GLY A 1 396 ? 19.505 -18.118 -6.441 1.00 98.12 396 GLY A O 1
ATOM 3043 N N . PHE A 1 397 ? 18.307 -17.555 -8.248 1.00 97.44 397 PHE A N 1
ATOM 3044 C CA . PHE A 1 397 ? 19.316 -16.663 -8.797 1.00 97.44 397 PHE A CA 1
ATOM 3045 C C . PHE A 1 397 ? 18.677 -15.529 -9.591 1.00 97.44 397 PHE A C 1
ATOM 3047 O O . PHE A 1 397 ? 17.516 -15.583 -9.990 1.00 97.44 397 PHE A O 1
ATOM 3054 N N . SER A 1 398 ? 19.456 -14.481 -9.818 1.00 95.75 398 SER A N 1
ATOM 3055 C CA . SER A 1 398 ? 19.101 -13.361 -10.691 1.00 95.75 398 SER A CA 1
ATOM 3056 C C . SER A 1 398 ? 20.094 -13.238 -11.841 1.00 95.75 398 SER A C 1
ATOM 3058 O O . SER A 1 398 ? 21.172 -13.826 -11.788 1.00 95.75 398 SER A O 1
ATOM 3060 N N . LEU A 1 399 ? 19.753 -12.456 -12.866 1.00 92.25 399 LEU A N 1
ATOM 3061 C CA . LEU A 1 399 ? 20.548 -12.330 -14.091 1.00 92.25 399 LEU A CA 1
ATOM 3062 C C . LEU A 1 399 ? 21.230 -10.971 -14.274 1.00 92.25 399 LEU A C 1
ATOM 3064 O O . LEU A 1 399 ? 20.788 -9.942 -13.755 1.00 92.25 399 LEU A O 1
ATOM 3068 N N . ARG A 1 400 ? 22.280 -10.947 -15.107 1.00 85.38 400 ARG A N 1
ATOM 3069 C CA . ARG A 1 400 ? 22.970 -9.719 -15.537 1.00 85.38 400 ARG A CA 1
ATOM 3070 C C . ARG A 1 400 ? 22.620 -9.355 -16.963 1.00 85.38 400 ARG A C 1
ATOM 3072 O O . ARG A 1 400 ? 23.324 -9.682 -17.900 1.00 85.38 400 ARG A O 1
ATOM 3079 N N . TYR A 1 401 ? 21.589 -8.540 -17.104 1.00 81.94 401 TYR A N 1
ATOM 3080 C CA . TYR A 1 401 ? 21.114 -8.105 -18.415 1.00 81.94 401 TYR A CA 1
ATOM 3081 C C . TYR A 1 401 ? 22.156 -7.439 -19.328 1.00 81.94 401 TYR A C 1
ATOM 3083 O O . TYR A 1 401 ? 22.061 -7.545 -20.540 1.00 81.94 401 TYR A O 1
ATOM 3091 N N . ILE A 1 402 ? 23.105 -6.684 -18.762 1.00 81.12 402 ILE A N 1
ATOM 3092 C CA . ILE A 1 402 ? 24.085 -5.945 -19.576 1.00 81.12 402 ILE A CA 1
ATOM 3093 C C . ILE A 1 402 ? 25.027 -6.916 -20.299 1.00 81.12 402 ILE A C 1
ATOM 3095 O O . ILE A 1 402 ? 25.408 -6.655 -21.433 1.00 81.12 402 ILE A O 1
ATOM 3099 N N . THR A 1 403 ? 25.386 -8.021 -19.647 1.00 85.06 403 THR A N 1
ATOM 3100 C CA . THR A 1 403 ? 26.320 -9.027 -20.172 1.00 85.06 403 THR A CA 1
ATOM 3101 C C . THR A 1 403 ? 25.610 -10.252 -20.748 1.00 85.06 403 THR A C 1
ATOM 3103 O O . THR A 1 403 ? 26.199 -10.969 -21.541 1.00 85.06 403 THR A O 1
ATOM 3106 N N . ASP A 1 404 ? 24.351 -10.478 -20.372 1.00 86.56 404 ASP A N 1
ATOM 3107 C CA . ASP A 1 404 ? 23.484 -11.559 -20.846 1.00 86.56 404 ASP A CA 1
ATOM 3108 C C . ASP A 1 404 ? 22.097 -10.988 -21.233 1.00 86.56 404 ASP A C 1
ATOM 3110 O O . ASP A 1 404 ? 21.124 -11.124 -20.481 1.00 86.56 404 ASP A O 1
ATOM 3114 N N . PRO A 1 405 ? 21.998 -10.260 -22.365 1.00 84.69 405 PRO A N 1
ATOM 3115 C CA . PRO A 1 405 ? 20.760 -9.596 -22.795 1.00 84.69 405 PRO A CA 1
ATOM 3116 C C . PRO A 1 405 ? 19.666 -10.577 -23.245 1.00 84.69 405 PRO A C 1
ATOM 3118 O O . PRO A 1 405 ? 18.476 -10.270 -23.130 1.00 84.69 405 PRO A O 1
ATOM 3121 N N . GLU A 1 406 ? 20.072 -11.753 -23.724 1.00 88.62 406 GLU A N 1
ATOM 3122 C CA . GLU A 1 406 ? 19.205 -12.884 -24.077 1.00 88.62 406 GLU A CA 1
ATOM 3123 C C . GLU A 1 406 ? 18.790 -13.706 -22.854 1.00 88.62 406 GLU A C 1
ATOM 3125 O O . GLU A 1 406 ? 17.825 -14.463 -22.907 1.00 88.62 406 GLU A O 1
ATOM 3130 N N . GLN A 1 407 ? 19.467 -13.525 -21.719 1.00 91.88 407 GLN A N 1
ATOM 3131 C CA . GLN A 1 407 ? 19.139 -14.195 -20.464 1.00 91.88 407 GLN A CA 1
ATOM 3132 C C . GLN A 1 407 ? 19.325 -15.717 -20.545 1.00 91.88 407 GLN A C 1
ATOM 3134 O O . GLN A 1 407 ? 18.564 -16.498 -19.960 1.00 91.88 407 GLN A O 1
ATOM 3139 N N . ASN A 1 408 ? 20.391 -16.125 -21.238 1.00 93.44 408 ASN A N 1
ATOM 3140 C CA . ASN A 1 408 ? 20.834 -17.507 -21.390 1.00 93.44 408 ASN A CA 1
ATOM 3141 C C . ASN A 1 408 ? 21.121 -18.174 -20.035 1.00 93.44 408 ASN A C 1
ATOM 3143 O O . ASN A 1 408 ? 20.959 -19.389 -19.911 1.00 93.44 408 ASN A O 1
ATOM 3147 N N . GLY A 1 409 ? 21.448 -17.401 -18.993 1.00 93.06 409 GLY A N 1
ATOM 3148 C CA . GLY A 1 409 ? 21.548 -17.895 -17.619 1.00 93.06 409 GLY A CA 1
ATOM 3149 C C . GLY A 1 409 ? 20.253 -18.533 -17.099 1.00 93.06 409 GLY A C 1
ATOM 3150 O O . GLY A 1 409 ? 20.296 -19.597 -16.480 1.00 93.06 409 GLY A O 1
ATOM 3151 N N . ALA A 1 410 ? 19.084 -17.947 -17.394 1.00 95.69 410 ALA A N 1
ATOM 3152 C CA . ALA A 1 410 ? 17.802 -18.542 -17.004 1.00 95.69 410 ALA A CA 1
ATOM 3153 C C . ALA A 1 410 ? 17.495 -19.799 -17.820 1.00 95.69 410 ALA A C 1
ATOM 3155 O O . ALA A 1 410 ? 17.018 -20.789 -17.267 1.00 95.69 410 ALA A O 1
ATOM 3156 N N . LEU A 1 411 ? 17.803 -19.781 -19.121 1.00 95.12 411 LEU A N 1
ATOM 3157 C CA . LEU A 1 411 ? 17.608 -20.941 -19.988 1.00 95.12 411 LEU A CA 1
ATOM 3158 C C . LEU A 1 411 ? 18.457 -22.132 -19.530 1.00 95.12 411 LEU A C 1
ATOM 3160 O O . LEU A 1 411 ? 17.956 -23.251 -19.441 1.00 95.12 411 LEU A O 1
ATOM 3164 N N . ALA A 1 412 ? 19.722 -21.876 -19.200 1.00 95.12 412 ALA A N 1
ATOM 3165 C CA . ALA A 1 412 ? 20.644 -22.843 -18.625 1.00 95.12 412 ALA A CA 1
ATOM 3166 C C . ALA A 1 412 ? 20.107 -23.435 -17.315 1.00 95.12 412 ALA A C 1
ATOM 3168 O O . ALA A 1 412 ? 19.998 -24.656 -17.204 1.00 95.12 412 ALA A O 1
ATOM 3169 N N . GLY A 1 413 ? 19.704 -22.584 -16.365 1.00 95.62 413 GLY A N 1
ATOM 3170 C CA . GLY A 1 413 ? 19.157 -23.033 -15.083 1.00 95.62 413 GLY A CA 1
ATOM 3171 C C . GLY A 1 413 ? 17.909 -23.897 -15.234 1.00 95.62 413 GLY A C 1
ATOM 3172 O O . GLY A 1 413 ? 17.800 -24.926 -14.578 1.00 95.62 413 GLY A O 1
ATOM 3173 N N . LEU A 1 414 ? 17.003 -23.545 -16.149 1.00 96.81 414 LEU A N 1
ATOM 3174 C CA . LEU A 1 414 ? 15.792 -24.328 -16.403 1.00 96.81 414 LEU A CA 1
ATOM 3175 C C . LEU A 1 414 ? 16.055 -25.628 -17.171 1.00 96.81 414 LEU A C 1
ATOM 3177 O O . LEU A 1 414 ? 15.366 -26.610 -16.933 1.00 96.81 414 LEU A O 1
ATOM 3181 N N . LYS A 1 415 ? 17.024 -25.669 -18.093 1.00 95.75 415 LYS A N 1
ATOM 3182 C CA . LYS A 1 415 ? 17.326 -26.895 -18.855 1.00 95.75 415 LYS A CA 1
ATOM 3183 C C . LYS A 1 415 ? 18.179 -27.890 -18.070 1.00 95.75 415 LYS A C 1
ATOM 3185 O O . LYS A 1 415 ? 18.064 -29.087 -18.312 1.00 95.75 415 LYS A O 1
ATOM 3190 N N . ARG A 1 416 ? 19.050 -27.410 -17.178 1.00 93.19 416 ARG A N 1
ATOM 3191 C CA . ARG A 1 416 ? 20.066 -28.245 -16.515 1.00 93.19 416 ARG A CA 1
ATOM 3192 C C . ARG A 1 416 ? 19.831 -28.447 -15.021 1.00 93.19 416 ARG A C 1
ATOM 3194 O O . ARG A 1 416 ? 20.290 -29.444 -14.479 1.00 93.19 416 ARG A O 1
ATOM 3201 N N . ALA A 1 417 ? 19.100 -27.545 -14.367 1.00 93.19 417 ALA A N 1
ATOM 3202 C CA . ALA A 1 417 ? 18.963 -27.520 -12.912 1.00 93.19 417 ALA A CA 1
ATOM 3203 C C . ALA A 1 417 ? 17.560 -27.083 -12.438 1.00 93.19 417 ALA A C 1
ATOM 3205 O O . ALA A 1 417 ? 17.423 -26.473 -11.375 1.00 93.19 417 ALA A O 1
ATOM 3206 N N . SER A 1 418 ? 16.502 -27.393 -13.201 1.00 91.88 418 SER A N 1
ATOM 3207 C CA . SER A 1 418 ? 15.122 -26.993 -12.869 1.00 91.88 418 SER A CA 1
ATOM 3208 C C . SER A 1 418 ? 14.636 -27.519 -11.523 1.00 91.88 418 SER A C 1
ATOM 3210 O O . SER A 1 418 ? 13.823 -26.878 -10.871 1.00 91.88 418 SER A O 1
ATOM 3212 N N . GLU A 1 419 ? 15.120 -28.692 -11.116 1.00 93.25 419 GLU A N 1
ATOM 3213 C CA . GLU A 1 419 ? 14.753 -29.309 -9.839 1.00 93.25 419 GLU A CA 1
ATOM 3214 C C . GLU A 1 419 ? 15.497 -28.705 -8.650 1.00 93.25 419 GLU A C 1
ATOM 3216 O O . GLU A 1 419 ? 15.081 -28.861 -7.502 1.00 93.25 419 GLU A O 1
ATOM 3221 N N . PHE A 1 420 ? 16.588 -27.992 -8.925 1.00 96.75 420 PHE A N 1
ATOM 3222 C CA . PHE A 1 420 ? 17.352 -27.299 -7.909 1.00 96.75 420 PHE A CA 1
ATOM 3223 C C . PHE A 1 420 ? 16.823 -25.877 -7.695 1.00 96.75 420 PHE A C 1
ATOM 3225 O O . PHE A 1 420 ? 16.566 -25.498 -6.557 1.00 96.75 420 PHE A O 1
ATOM 3232 N N . TRP A 1 421 ? 16.636 -25.085 -8.750 1.00 97.75 421 TRP A N 1
ATOM 3233 C CA . TRP A 1 421 ? 16.262 -23.675 -8.612 1.00 97.75 421 TRP A CA 1
ATOM 3234 C C . TRP A 1 421 ? 14.759 -23.475 -8.385 1.00 97.75 421 TRP A C 1
ATOM 3236 O O . TRP A 1 421 ? 13.951 -23.777 -9.259 1.00 97.75 421 TRP A O 1
ATOM 3246 N N . ASP A 1 422 ? 14.383 -22.886 -7.245 1.00 98.50 422 ASP A N 1
ATOM 3247 C CA . ASP A 1 422 ? 12.979 -22.599 -6.926 1.00 98.50 422 ASP A CA 1
ATOM 3248 C C . ASP A 1 422 ? 12.492 -21.295 -7.576 1.00 98.50 422 ASP A C 1
ATOM 3250 O O . ASP A 1 422 ? 11.331 -21.189 -7.984 1.00 98.50 422 ASP A O 1
ATOM 3254 N N . VAL A 1 423 ? 13.376 -20.290 -7.645 1.00 98.75 423 VAL A N 1
ATOM 3255 C CA . VAL A 1 423 ? 13.053 -18.923 -8.078 1.00 98.75 423 VAL A CA 1
ATOM 3256 C C . VAL A 1 423 ? 14.116 -18.373 -9.030 1.00 98.75 423 VAL A C 1
ATOM 3258 O O . VAL A 1 423 ? 15.314 -18.456 -8.761 1.00 98.75 423 VAL A O 1
ATOM 3261 N N . ILE A 1 424 ? 13.685 -17.742 -10.122 1.00 98.50 424 ILE A N 1
ATOM 3262 C CA . ILE A 1 424 ? 14.561 -17.020 -11.051 1.00 98.50 424 ILE A CA 1
ATOM 3263 C C . ILE A 1 424 ? 14.099 -15.569 -11.154 1.00 98.50 424 ILE A C 1
ATOM 3265 O O . ILE A 1 424 ? 12.940 -15.284 -11.458 1.00 98.50 424 ILE A O 1
ATOM 3269 N N . MET A 1 425 ? 15.026 -14.638 -10.941 1.00 98.25 425 MET A N 1
ATOM 3270 C CA . MET A 1 425 ? 14.802 -13.217 -11.172 1.00 98.25 425 MET A CA 1
ATOM 3271 C C . MET A 1 425 ? 15.398 -12.779 -12.515 1.00 98.25 425 MET A C 1
ATOM 3273 O O . MET A 1 425 ? 16.617 -12.766 -12.708 1.00 98.25 425 MET A O 1
ATOM 3277 N N . LEU A 1 426 ? 14.531 -12.370 -13.435 1.00 95.94 426 LEU A N 1
ATOM 3278 C CA . LEU A 1 426 ? 14.871 -12.036 -14.820 1.00 95.94 426 LEU A CA 1
ATOM 3279 C C . LEU A 1 426 ? 14.255 -10.697 -15.237 1.00 95.94 426 LEU A C 1
ATOM 3281 O O . LEU A 1 426 ? 13.534 -10.072 -14.465 1.00 95.94 426 LEU A O 1
ATOM 3285 N N . LYS A 1 427 ? 14.548 -10.240 -16.452 1.00 92.19 427 LYS A N 1
ATOM 3286 C CA . LYS A 1 427 ? 13.948 -9.055 -17.069 1.00 92.19 427 LYS A CA 1
ATOM 3287 C C . LYS A 1 427 ? 12.995 -9.446 -18.180 1.00 92.19 427 LYS A C 1
ATOM 3289 O O . LYS A 1 427 ? 13.365 -10.181 -19.089 1.00 92.19 427 LYS A O 1
ATOM 3294 N N . PHE A 1 428 ? 11.798 -8.896 -18.147 1.00 91.81 428 PHE A N 1
ATOM 3295 C CA . PHE A 1 428 ? 10.801 -9.074 -19.186 1.00 91.81 428 PHE A CA 1
ATOM 3296 C C . PHE A 1 428 ? 9.958 -7.806 -19.308 1.00 91.81 428 PHE A C 1
ATOM 3298 O O . PHE A 1 428 ? 9.492 -7.257 -18.309 1.00 91.81 428 PHE A O 1
ATOM 3305 N N . GLY A 1 429 ? 9.770 -7.316 -20.528 1.00 89.75 429 GLY A N 1
ATOM 3306 C CA . GLY A 1 429 ? 8.975 -6.119 -20.777 1.00 89.75 429 GLY A CA 1
ATOM 3307 C C . GLY A 1 429 ? 8.843 -5.816 -22.262 1.00 89.75 429 GLY A C 1
ATOM 3308 O O . GLY A 1 429 ? 9.409 -6.514 -23.098 1.00 89.75 429 GLY A O 1
ATOM 3309 N N . ILE A 1 430 ? 8.131 -4.738 -22.593 1.00 87.38 430 ILE A N 1
ATOM 3310 C CA . ILE A 1 430 ? 7.814 -4.368 -23.985 1.00 87.38 430 ILE A CA 1
ATOM 3311 C C . ILE A 1 430 ? 9.082 -4.294 -24.851 1.00 87.38 430 ILE A C 1
ATOM 3313 O O . ILE A 1 430 ? 9.109 -4.822 -25.959 1.00 87.38 430 ILE A O 1
ATOM 3317 N N . LEU A 1 431 ? 10.161 -3.715 -24.312 1.00 85.12 431 LEU A N 1
ATOM 3318 C CA . LEU A 1 431 ? 11.432 -3.530 -25.023 1.00 85.12 431 LEU A CA 1
ATOM 3319 C C . LEU A 1 431 ? 12.352 -4.767 -25.021 1.00 85.12 431 LEU A C 1
ATOM 3321 O O . LEU A 1 431 ? 13.346 -4.770 -25.741 1.00 85.12 431 LEU A O 1
ATOM 3325 N N . ASN A 1 432 ? 12.069 -5.802 -24.223 1.00 84.94 432 ASN A N 1
ATOM 3326 C CA . ASN A 1 432 ? 12.800 -7.070 -24.276 1.00 84.94 432 ASN A CA 1
ATOM 3327 C C . ASN A 1 432 ? 11.886 -8.240 -23.899 1.00 84.94 432 ASN A C 1
ATOM 3329 O O . ASN A 1 432 ? 11.541 -8.440 -22.731 1.00 84.94 432 ASN A O 1
ATOM 3333 N N . GLN A 1 433 ? 11.561 -9.038 -24.913 1.00 88.00 433 GLN A N 1
ATOM 3334 C CA . GLN A 1 433 ? 10.645 -10.167 -24.805 1.00 88.00 433 GLN A CA 1
ATOM 3335 C C . GLN A 1 433 ? 11.348 -11.519 -24.985 1.00 88.00 433 GLN A C 1
ATOM 3337 O O . GLN A 1 433 ? 10.675 -12.539 -25.092 1.00 88.00 433 GLN A O 1
ATOM 3342 N N . TRP A 1 434 ? 12.687 -11.557 -25.012 1.00 87.25 434 TRP A N 1
ATOM 3343 C CA . TRP A 1 434 ? 13.450 -12.751 -25.400 1.00 87.25 434 TRP A CA 1
ATOM 3344 C C . TRP A 1 434 ? 13.077 -13.989 -24.578 1.00 87.25 434 TRP A C 1
ATOM 3346 O O . TRP A 1 434 ? 12.847 -15.074 -25.114 1.00 87.25 434 TRP A O 1
ATOM 3356 N N . VAL A 1 435 ? 12.912 -13.799 -23.268 1.00 91.69 435 VAL A N 1
ATOM 3357 C CA . VAL A 1 435 ? 12.552 -14.865 -22.325 1.00 91.69 435 VAL A CA 1
ATOM 3358 C C . VAL A 1 435 ? 11.176 -15.485 -22.594 1.00 91.69 435 VAL A C 1
ATOM 3360 O O . VAL A 1 435 ? 10.951 -16.623 -22.190 1.00 91.69 435 VAL A O 1
ATOM 3363 N N . ALA A 1 436 ? 10.267 -14.807 -23.303 1.00 90.44 436 ALA A N 1
ATOM 3364 C CA . ALA A 1 436 ? 8.954 -15.361 -23.640 1.00 90.44 436 ALA A CA 1
ATOM 3365 C C . ALA A 1 436 ? 9.030 -16.536 -24.630 1.00 90.44 436 ALA A C 1
ATOM 3367 O O . ALA A 1 436 ? 8.126 -17.367 -24.646 1.00 90.44 436 ALA A O 1
ATOM 3368 N N . ARG A 1 437 ? 10.111 -16.643 -25.421 1.00 88.38 437 ARG A N 1
ATOM 3369 C CA . ARG A 1 437 ? 10.288 -17.712 -26.421 1.00 88.38 437 ARG A CA 1
ATOM 3370 C C . ARG A 1 437 ? 10.446 -19.092 -25.783 1.00 88.38 437 ARG A C 1
ATOM 3372 O O . ARG A 1 437 ? 9.739 -20.027 -26.143 1.00 88.38 437 ARG A O 1
ATOM 3379 N N . GLU A 1 438 ? 11.377 -19.218 -24.838 1.00 92.56 438 GLU A N 1
ATOM 3380 C CA . GLU A 1 438 ? 11.727 -20.514 -24.233 1.00 92.56 438 GLU A CA 1
ATOM 3381 C C . GLU A 1 438 ? 11.722 -20.498 -22.703 1.00 92.56 438 GLU A C 1
ATOM 3383 O O . GLU A 1 438 ? 11.220 -21.440 -22.089 1.00 92.56 438 GLU A O 1
ATOM 3388 N N . VAL A 1 439 ? 12.249 -19.441 -22.078 1.00 96.19 439 VAL A N 1
ATOM 3389 C CA . VAL A 1 439 ? 12.464 -19.377 -20.623 1.00 96.19 439 VAL A CA 1
ATOM 3390 C C . VAL A 1 439 ? 11.143 -19.393 -19.855 1.00 96.19 439 VAL A C 1
ATOM 3392 O O . VAL A 1 439 ? 10.966 -20.228 -18.973 1.00 96.19 439 VAL A O 1
ATOM 3395 N N . LEU A 1 440 ? 10.191 -18.519 -20.187 1.00 96.25 440 LEU A N 1
ATOM 3396 C CA . LEU A 1 440 ? 8.913 -18.451 -19.474 1.00 96.25 440 LEU A CA 1
ATOM 3397 C C . LEU A 1 440 ? 8.046 -19.717 -19.673 1.00 96.25 440 LEU A C 1
ATOM 3399 O O . LEU A 1 440 ? 7.502 -20.211 -18.680 1.00 96.25 440 LEU A O 1
ATOM 3403 N N . PRO A 1 441 ? 7.949 -20.313 -20.883 1.00 95.94 441 PRO A N 1
ATOM 3404 C CA . PRO A 1 441 ? 7.316 -21.623 -21.058 1.00 95.94 441 PRO A CA 1
ATOM 3405 C C . PRO A 1 441 ? 7.982 -22.743 -20.249 1.00 95.94 441 PRO A C 1
ATOM 3407 O O . PRO A 1 441 ? 7.289 -23.576 -19.665 1.00 95.94 441 PRO A O 1
ATOM 3410 N N . LEU A 1 442 ? 9.319 -22.776 -20.192 1.00 97.44 442 LEU A N 1
ATOM 3411 C CA . LEU A 1 442 ? 10.051 -23.745 -19.373 1.00 97.44 442 LEU A CA 1
ATOM 3412 C C . LEU A 1 442 ? 9.783 -23.539 -17.880 1.00 97.44 442 LEU A C 1
ATOM 3414 O O . LEU A 1 442 ? 9.527 -24.515 -17.182 1.00 97.44 442 LEU A O 1
ATOM 3418 N N . ALA A 1 443 ? 9.780 -22.296 -17.400 1.00 97.81 443 ALA A N 1
ATOM 3419 C CA . ALA A 1 443 ? 9.491 -21.981 -16.005 1.00 97.81 443 ALA A CA 1
ATOM 3420 C C . ALA A 1 443 ? 8.103 -22.478 -15.580 1.00 97.81 443 ALA A C 1
ATOM 3422 O O . ALA A 1 443 ? 7.975 -23.079 -14.518 1.00 97.81 443 ALA A O 1
ATOM 3423 N N . LEU A 1 444 ? 7.086 -22.322 -16.437 1.00 96.50 444 LEU A N 1
ATOM 3424 C CA . LEU A 1 444 ? 5.753 -22.889 -16.202 1.00 96.50 444 LEU A CA 1
ATOM 3425 C C . LEU A 1 444 ? 5.777 -24.416 -16.145 1.00 96.50 444 LEU A C 1
ATOM 3427 O O . LEU A 1 444 ? 5.235 -24.995 -15.207 1.00 96.50 444 LEU A O 1
ATOM 3431 N N . ARG A 1 445 ? 6.421 -25.073 -17.122 1.00 97.25 445 ARG A N 1
ATOM 3432 C CA . ARG A 1 445 ? 6.518 -26.543 -17.161 1.00 97.25 445 ARG A CA 1
ATOM 3433 C C . ARG A 1 445 ? 7.203 -27.112 -15.923 1.00 97.25 445 ARG A C 1
ATOM 3435 O O . ARG A 1 445 ? 6.766 -28.133 -15.407 1.00 97.25 445 ARG A O 1
ATOM 3442 N N . HIS A 1 446 ? 8.251 -26.447 -15.453 1.00 97.88 446 HIS A N 1
ATOM 3443 C CA . HIS A 1 446 ? 8.998 -26.850 -14.267 1.00 97.88 446 HIS A CA 1
ATOM 3444 C C . HIS A 1 446 ? 8.448 -26.239 -12.973 1.00 97.88 446 HIS A C 1
ATOM 3446 O O . HIS A 1 446 ? 9.025 -26.462 -11.917 1.00 97.88 446 HIS A O 1
ATOM 3452 N N . ASN A 1 447 ? 7.357 -25.472 -13.009 1.00 97.75 447 ASN A N 1
ATOM 3453 C CA . ASN A 1 447 ? 6.816 -24.775 -11.841 1.00 97.75 447 ASN A CA 1
ATOM 3454 C C . ASN A 1 447 ? 7.891 -23.985 -11.053 1.00 97.75 447 ASN A C 1
ATOM 3456 O O . ASN A 1 447 ? 7.985 -24.078 -9.831 1.00 97.75 447 ASN A O 1
ATOM 3460 N N . VAL A 1 448 ? 8.755 -23.250 -11.755 1.00 98.56 448 VAL A N 1
ATOM 3461 C CA . VAL A 1 448 ? 9.783 -22.375 -11.165 1.00 98.56 448 VAL A CA 1
ATOM 3462 C C . VAL A 1 448 ? 9.214 -20.962 -11.053 1.00 98.56 448 VAL A C 1
ATOM 3464 O O . VAL A 1 448 ? 8.635 -20.448 -12.010 1.00 98.56 448 VAL A O 1
ATOM 3467 N N . GLY A 1 449 ? 9.351 -20.334 -9.884 1.00 98.44 449 GLY A N 1
ATOM 3468 C CA . GLY A 1 449 ? 8.813 -18.999 -9.626 1.00 98.44 449 GLY A CA 1
ATOM 3469 C C . GLY A 1 449 ? 9.607 -17.918 -10.356 1.00 98.44 449 GLY A C 1
ATOM 3470 O O . GLY A 1 449 ? 10.837 -17.938 -10.329 1.00 98.44 449 GLY A O 1
ATOM 3471 N N . ILE A 1 450 ? 8.928 -16.953 -10.981 1.00 98.50 450 ILE A N 1
ATOM 3472 C CA . ILE A 1 450 ? 9.596 -15.875 -11.724 1.00 98.50 450 ILE A CA 1
ATOM 3473 C C . ILE A 1 450 ? 9.347 -14.518 -11.075 1.00 98.50 450 ILE A C 1
ATOM 3475 O O . ILE A 1 450 ? 8.207 -14.059 -10.971 1.00 98.50 450 ILE A O 1
ATOM 3479 N N . LEU A 1 451 ? 10.435 -13.843 -10.707 1.00 98.38 451 LEU A N 1
ATOM 3480 C CA . LEU A 1 451 ? 10.428 -12.442 -10.297 1.00 98.38 451 LEU A CA 1
ATOM 3481 C C . LEU A 1 451 ? 10.915 -11.581 -11.465 1.00 98.38 451 LEU A C 1
ATOM 3483 O O . LEU A 1 451 ? 12.053 -11.706 -11.915 1.00 98.38 451 LEU A O 1
ATOM 3487 N N . ASN A 1 452 ? 10.060 -10.704 -11.977 1.00 96.25 452 ASN A N 1
ATOM 3488 C CA . ASN A 1 452 ? 10.404 -9.843 -13.098 1.00 96.25 452 ASN A CA 1
ATOM 3489 C C . ASN A 1 452 ? 10.921 -8.490 -12.610 1.00 96.25 452 ASN A C 1
ATOM 3491 O O . ASN A 1 452 ? 10.178 -7.726 -12.004 1.00 96.25 452 ASN A O 1
ATOM 3495 N N . MET A 1 453 ? 12.168 -8.154 -12.913 1.00 91.19 453 MET A N 1
ATOM 3496 C CA . MET A 1 453 ? 12.737 -6.842 -12.625 1.00 91.19 453 MET A CA 1
ATOM 3497 C C . MET A 1 453 ? 12.795 -5.967 -13.879 1.00 91.19 453 MET A C 1
ATOM 3499 O O . MET A 1 453 ? 12.978 -6.442 -14.997 1.00 91.19 453 MET A O 1
ATOM 3503 N N . ALA A 1 454 ? 12.763 -4.650 -13.673 1.00 83.25 454 ALA A N 1
ATOM 3504 C CA . ALA A 1 454 ? 13.005 -3.658 -14.722 1.00 83.25 454 ALA A CA 1
ATOM 3505 C C . ALA A 1 454 ? 12.031 -3.728 -15.919 1.00 83.25 454 ALA A C 1
ATOM 3507 O O . ALA A 1 454 ? 12.428 -3.394 -17.036 1.00 83.25 454 ALA A O 1
ATOM 3508 N N . ALA A 1 455 ? 10.763 -4.079 -15.664 1.00 83.12 455 ALA A N 1
ATOM 3509 C CA . ALA A 1 455 ? 9.669 -3.944 -16.633 1.00 83.12 455 ALA A CA 1
ATOM 3510 C C . ALA A 1 455 ? 9.568 -2.506 -17.181 1.00 83.12 455 ALA A C 1
ATOM 3512 O O . ALA A 1 455 ? 9.364 -2.295 -18.374 1.00 83.12 455 ALA A O 1
ATOM 3513 N N . VAL A 1 456 ? 9.808 -1.519 -16.308 1.00 76.56 456 VAL A N 1
ATOM 3514 C CA . VAL A 1 456 ? 9.923 -0.098 -16.645 1.00 76.56 456 VAL A CA 1
ATOM 3515 C C . VAL A 1 456 ? 11.334 0.375 -16.304 1.00 76.56 456 VAL A C 1
ATOM 3517 O O . VAL A 1 456 ? 11.745 0.363 -15.142 1.00 76.56 456 VAL A O 1
ATOM 3520 N N . ARG A 1 457 ? 12.119 0.780 -17.311 1.00 72.69 457 ARG A N 1
ATOM 3521 C CA . ARG A 1 457 ? 13.492 1.271 -17.103 1.00 72.69 457 ARG A CA 1
ATOM 3522 C C . ARG A 1 457 ? 13.864 2.359 -18.104 1.00 72.69 457 ARG A C 1
ATOM 3524 O O . ARG A 1 457 ? 13.575 2.192 -19.281 1.00 72.69 457 ARG A O 1
ATOM 3531 N N . ILE A 1 458 ? 14.581 3.383 -17.619 1.00 72.25 458 ILE A N 1
ATOM 3532 C CA . ILE A 1 458 ? 15.350 4.456 -18.305 1.00 72.25 458 ILE A CA 1
ATOM 3533 C C . ILE A 1 458 ? 14.694 5.092 -19.541 1.00 72.25 458 ILE A C 1
ATOM 3535 O O . ILE A 1 458 ? 14.468 6.294 -19.535 1.00 72.25 458 ILE A O 1
ATOM 3539 N N . ARG A 1 459 ? 14.449 4.304 -20.592 1.00 79.94 459 ARG A N 1
ATOM 3540 C CA . ARG A 1 459 ? 13.932 4.725 -21.894 1.00 79.94 459 ARG A CA 1
ATOM 3541 C C . ARG A 1 459 ? 12.411 4.894 -21.886 1.00 79.94 459 ARG A C 1
ATOM 3543 O O . ARG A 1 459 ? 11.938 5.926 -22.322 1.00 79.94 459 ARG A O 1
ATOM 3550 N N . LEU A 1 460 ? 11.646 3.954 -21.318 1.00 81.19 460 LEU A N 1
ATOM 3551 C CA . LEU A 1 460 ? 10.170 4.050 -21.312 1.00 81.19 460 LEU A CA 1
ATOM 3552 C C . LEU A 1 460 ? 9.623 5.319 -20.623 1.00 81.19 460 LEU A C 1
ATOM 3554 O O . LEU A 1 460 ? 8.672 5.894 -21.137 1.00 81.19 460 LEU A O 1
ATOM 3558 N N . PRO A 1 461 ? 10.209 5.802 -19.508 1.00 76.31 461 PRO A N 1
ATOM 3559 C CA . PRO A 1 461 ? 9.785 7.059 -18.887 1.00 76.31 461 PRO A CA 1
ATOM 3560 C C . PRO A 1 461 ? 10.221 8.339 -19.615 1.00 76.31 461 PRO A C 1
ATOM 3562 O O . PRO A 1 461 ? 9.805 9.418 -19.207 1.00 76.31 461 PRO A O 1
ATOM 3565 N N . LYS A 1 462 ? 11.111 8.244 -20.612 1.00 82.88 462 LYS A N 1
ATOM 3566 C CA . LYS A 1 462 ? 11.778 9.384 -21.256 1.00 82.88 462 LYS A CA 1
ATOM 3567 C C . LYS A 1 462 ? 11.516 9.344 -22.767 1.00 82.88 462 LYS A C 1
ATOM 3569 O O . LYS A 1 462 ? 12.267 8.660 -23.462 1.00 82.88 462 LYS A O 1
ATOM 3574 N N . PRO A 1 463 ? 10.487 10.057 -23.267 1.00 85.88 463 PRO A N 1
ATOM 3575 C CA . PRO A 1 463 ? 10.068 10.004 -24.669 1.00 85.88 463 PRO A CA 1
ATOM 3576 C C . PRO A 1 463 ? 11.221 10.170 -25.662 1.00 85.88 463 PRO A C 1
ATOM 3578 O O . PRO A 1 463 ? 11.382 9.318 -26.527 1.00 85.88 463 PRO A O 1
ATOM 3581 N N . ASP A 1 464 ? 12.100 11.154 -25.455 1.00 88.38 464 ASP A N 1
ATOM 3582 C CA . ASP A 1 464 ? 13.252 11.388 -26.339 1.00 88.38 464 ASP A CA 1
ATOM 3583 C C . ASP A 1 464 ? 14.175 10.161 -26.430 1.00 88.38 464 ASP A C 1
ATOM 3585 O O . ASP A 1 464 ? 14.530 9.710 -27.516 1.00 88.38 464 ASP A O 1
ATOM 3589 N N . LEU A 1 465 ? 14.499 9.540 -25.288 1.00 87.19 465 LEU A N 1
ATOM 3590 C CA . LEU A 1 465 ? 15.336 8.338 -25.266 1.00 87.19 465 LEU A CA 1
ATOM 3591 C C . LEU A 1 465 ? 14.630 7.128 -25.879 1.00 87.19 465 LEU A C 1
ATOM 3593 O O . LEU A 1 465 ? 15.302 6.226 -26.385 1.00 87.19 465 LEU A O 1
ATOM 3597 N N . LEU A 1 466 ? 13.302 7.047 -25.771 1.00 88.88 466 LEU A N 1
ATOM 3598 C CA . LEU A 1 466 ? 12.516 5.998 -26.409 1.00 88.88 466 LEU A CA 1
ATOM 3599 C C . LEU A 1 466 ? 12.550 6.165 -27.932 1.00 88.88 466 LEU A C 1
ATOM 3601 O O . LEU A 1 466 ? 12.884 5.205 -28.623 1.00 88.88 466 LEU A O 1
ATOM 3605 N N . GLU A 1 467 ? 12.295 7.370 -28.437 1.00 92.56 467 GLU A N 1
ATOM 3606 C CA . GLU A 1 467 ? 12.358 7.705 -29.865 1.00 92.56 467 GLU A CA 1
ATOM 3607 C C . GLU A 1 467 ? 13.753 7.441 -30.449 1.00 92.56 467 GLU A C 1
ATOM 3609 O O . GLU A 1 467 ? 13.873 6.747 -31.460 1.00 92.56 467 GLU A O 1
ATOM 3614 N N . GLU A 1 468 ? 14.819 7.870 -29.764 1.00 93.00 468 GLU A N 1
ATOM 3615 C CA . GLU A 1 468 ? 16.206 7.566 -30.145 1.00 93.00 468 GLU A CA 1
ATOM 3616 C C . GLU A 1 468 ? 16.462 6.056 -30.253 1.00 93.00 468 GLU A C 1
ATOM 3618 O O . GLU A 1 468 ? 17.120 5.592 -31.184 1.00 93.00 468 GLU A O 1
ATOM 3623 N N . THR A 1 469 ? 15.915 5.268 -29.323 1.00 90.12 469 THR A N 1
ATOM 3624 C CA . THR A 1 469 ? 16.068 3.802 -29.333 1.00 90.12 469 THR A CA 1
ATOM 3625 C C . THR A 1 469 ? 15.374 3.181 -30.532 1.00 90.12 469 THR A C 1
ATOM 3627 O O . THR A 1 469 ? 15.936 2.305 -31.187 1.00 90.12 469 THR A O 1
ATOM 3630 N N . ILE A 1 470 ? 14.150 3.624 -30.825 1.00 91.06 470 ILE A N 1
ATOM 3631 C CA . ILE A 1 470 ? 13.386 3.130 -31.969 1.00 91.06 470 ILE A CA 1
ATOM 3632 C C . ILE A 1 470 ? 14.085 3.505 -33.280 1.00 91.06 470 ILE A C 1
ATOM 3634 O O . ILE A 1 470 ? 14.225 2.651 -34.157 1.00 91.06 470 ILE A O 1
ATOM 3638 N N . ALA A 1 471 ? 14.599 4.731 -33.395 1.00 91.19 471 ALA A N 1
ATOM 3639 C CA . ALA A 1 471 ? 15.383 5.166 -34.546 1.00 91.19 471 ALA A CA 1
ATOM 3640 C C . ALA A 1 471 ? 16.667 4.332 -34.719 1.00 91.19 471 ALA A C 1
ATOM 3642 O O . ALA A 1 471 ? 16.984 3.893 -35.831 1.00 91.19 471 ALA A O 1
ATOM 3643 N N . GLU A 1 472 ? 17.381 4.039 -33.625 1.00 92.38 472 GLU A N 1
ATOM 3644 C CA . GLU A 1 472 ? 18.550 3.155 -33.641 1.00 92.38 472 GLU A CA 1
ATOM 3645 C C . GLU A 1 472 ? 18.170 1.754 -34.146 1.00 92.38 472 GLU A C 1
ATOM 3647 O O . GLU A 1 472 ? 18.811 1.219 -35.051 1.00 92.38 472 GLU A O 1
ATOM 3652 N N . TRP A 1 473 ? 17.092 1.165 -33.629 1.00 90.38 473 TRP A N 1
ATOM 3653 C CA . TRP A 1 473 ? 16.644 -0.170 -34.032 1.00 90.38 473 TRP A CA 1
ATOM 3654 C C . TRP A 1 473 ? 16.185 -0.236 -35.489 1.00 90.38 473 TRP A C 1
ATOM 3656 O O . TRP A 1 473 ? 16.507 -1.206 -36.180 1.00 90.38 473 TRP A O 1
ATOM 3666 N N . LYS A 1 474 ? 15.503 0.799 -35.990 1.00 90.19 474 LYS A N 1
ATOM 3667 C CA . LYS A 1 474 ? 15.152 0.916 -37.414 1.00 90.19 474 LYS A CA 1
ATOM 3668 C C . LYS A 1 474 ? 16.392 1.044 -38.296 1.00 90.19 474 LYS A C 1
ATOM 3670 O O . LYS A 1 474 ? 16.470 0.390 -39.334 1.00 90.19 474 LYS A O 1
ATOM 3675 N N . SER A 1 475 ? 17.381 1.846 -37.891 1.00 91.88 475 SER A N 1
ATOM 3676 C CA . SER A 1 475 ? 18.616 2.018 -38.674 1.00 91.88 475 SER A CA 1
ATOM 3677 C C . SER A 1 475 ? 19.453 0.736 -38.733 1.00 91.88 475 SER A C 1
ATOM 3679 O O . SER A 1 475 ? 20.044 0.431 -39.767 1.00 91.88 475 SER A O 1
ATOM 3681 N N . ARG A 1 476 ? 19.420 -0.065 -37.662 1.00 90.56 476 ARG A N 1
ATOM 3682 C CA . ARG A 1 476 ? 20.061 -1.385 -37.575 1.00 90.56 476 ARG A CA 1
ATOM 3683 C C . ARG A 1 476 ? 19.255 -2.515 -38.227 1.00 90.56 476 ARG A C 1
ATOM 3685 O O . ARG A 1 476 ? 19.724 -3.649 -38.244 1.00 90.56 476 ARG A O 1
ATOM 3692 N N . GLY A 1 477 ? 18.054 -2.236 -38.739 1.00 86.12 477 GLY A N 1
ATOM 3693 C CA . GLY A 1 477 ? 17.176 -3.235 -39.356 1.00 86.12 477 GLY A CA 1
ATOM 3694 C C . GLY A 1 477 ? 16.562 -4.241 -38.375 1.00 86.12 477 GLY A C 1
ATOM 3695 O O . GLY A 1 477 ? 16.039 -5.268 -38.810 1.00 86.12 477 GLY A O 1
ATOM 3696 N N . LEU A 1 478 ? 16.615 -3.951 -37.069 1.00 83.44 478 LEU A N 1
ATOM 3697 C CA . LEU A 1 478 ? 15.939 -4.729 -36.026 1.00 83.44 478 LEU A CA 1
ATOM 3698 C C . LEU A 1 478 ? 14.427 -4.479 -36.048 1.00 83.44 478 LEU A C 1
ATOM 3700 O O . LEU A 1 478 ? 13.658 -5.375 -35.724 1.00 83.44 478 LEU A O 1
ATOM 3704 N N . LEU A 1 479 ? 14.016 -3.282 -36.476 1.00 82.81 479 LEU A N 1
ATOM 3705 C CA . LEU A 1 479 ? 12.634 -2.892 -36.752 1.00 82.81 479 LEU A CA 1
ATOM 3706 C C . LEU A 1 479 ? 12.470 -2.536 -38.233 1.00 82.81 479 LEU A C 1
ATOM 3708 O O . LEU A 1 479 ? 13.353 -1.906 -38.822 1.00 82.81 479 LEU A O 1
ATOM 3712 N N . SER A 1 480 ? 11.330 -2.878 -38.841 1.00 83.50 480 SER A N 1
ATOM 3713 C CA . SER A 1 480 ? 10.998 -2.338 -40.169 1.00 83.50 480 SER A CA 1
ATOM 3714 C C . SER A 1 480 ? 10.750 -0.827 -40.080 1.00 83.50 480 SER A C 1
ATOM 3716 O O . SER A 1 480 ? 10.259 -0.329 -39.065 1.00 83.50 480 SER A O 1
ATOM 3718 N N . ARG A 1 481 ? 11.081 -0.073 -41.137 1.00 81.69 481 ARG A N 1
ATOM 3719 C CA . ARG A 1 481 ? 10.951 1.398 -41.124 1.00 81.69 481 ARG A CA 1
ATOM 3720 C C . ARG A 1 481 ? 9.524 1.871 -40.831 1.00 81.69 481 ARG A C 1
ATOM 3722 O O . ARG A 1 481 ? 9.364 2.841 -40.096 1.00 81.69 481 ARG A O 1
ATOM 3729 N N . ASP A 1 482 ? 8.532 1.121 -41.300 1.00 83.12 482 ASP A N 1
ATOM 3730 C CA . ASP A 1 482 ? 7.110 1.463 -41.191 1.00 83.12 482 ASP A CA 1
ATOM 3731 C C . ASP A 1 482 ? 6.393 0.737 -40.033 1.00 83.12 482 ASP A C 1
ATOM 3733 O O . ASP A 1 482 ? 5.170 0.781 -39.943 1.00 83.12 482 ASP A O 1
ATOM 3737 N N . SER A 1 483 ? 7.129 0.033 -39.159 1.00 79.75 483 SER A N 1
ATOM 3738 C CA . SER A 1 483 ? 6.542 -0.788 -38.080 1.00 79.75 483 SER A CA 1
ATOM 3739 C C . SER A 1 483 ? 5.791 0.011 -37.015 1.00 79.75 483 SER A C 1
ATOM 3741 O O . SER A 1 483 ? 4.691 -0.359 -36.620 1.00 79.75 483 SER A O 1
ATOM 3743 N N . ILE A 1 484 ? 6.409 1.082 -36.523 1.00 87.12 484 ILE A N 1
ATOM 3744 C CA . ILE A 1 484 ? 5.883 1.961 -35.474 1.00 87.12 484 ILE A CA 1
ATOM 3745 C C . ILE A 1 484 ? 6.248 3.414 -35.799 1.00 87.12 484 ILE A C 1
ATOM 3747 O O . ILE A 1 484 ? 7.251 3.630 -36.483 1.00 87.12 484 ILE A O 1
ATOM 3751 N N . PRO A 1 485 ? 5.478 4.413 -35.338 1.00 87.50 485 PRO A N 1
ATOM 3752 C CA . PRO A 1 485 ? 5.796 5.824 -35.558 1.00 87.50 485 PRO A CA 1
ATOM 3753 C C . PRO A 1 485 ? 7.185 6.218 -35.029 1.00 87.50 485 PRO A C 1
ATOM 3755 O O . PRO A 1 485 ? 7.657 5.652 -34.047 1.00 87.50 485 PRO A O 1
ATOM 3758 N N . ASP A 1 486 ? 7.844 7.190 -35.668 1.00 87.56 486 ASP A N 1
ATOM 3759 C CA . ASP A 1 486 ? 9.118 7.745 -35.167 1.00 87.56 486 ASP A CA 1
ATOM 3760 C C . ASP A 1 486 ? 8.913 8.650 -33.946 1.00 87.56 486 ASP A C 1
ATOM 3762 O O . ASP A 1 486 ? 9.768 8.707 -33.066 1.00 87.56 486 ASP A O 1
ATOM 3766 N N . ARG A 1 487 ? 7.772 9.347 -33.903 1.00 90.38 487 ARG A N 1
ATOM 3767 C CA . ARG A 1 487 ? 7.327 10.172 -32.778 1.00 90.38 487 ARG A CA 1
ATOM 3768 C C . ARG A 1 487 ? 6.249 9.440 -32.007 1.00 90.38 487 ARG A C 1
ATOM 3770 O O . ARG A 1 487 ? 5.351 8.883 -32.632 1.00 90.38 487 ARG A O 1
ATOM 3777 N N . ASP A 1 488 ? 6.340 9.466 -30.683 1.00 87.44 488 ASP A N 1
ATOM 3778 C CA . ASP A 1 488 ? 5.427 8.735 -29.796 1.00 87.44 488 ASP A CA 1
ATOM 3779 C C . ASP A 1 488 ? 5.217 7.250 -30.208 1.00 87.44 488 ASP A C 1
ATOM 3781 O O . ASP A 1 488 ? 4.095 6.790 -30.447 1.00 87.44 488 ASP A O 1
ATOM 3785 N N . PRO A 1 489 ? 6.304 6.456 -30.321 1.00 86.94 489 PRO A N 1
ATOM 3786 C CA . PRO A 1 489 ? 6.278 5.109 -30.911 1.00 86.94 489 PRO A CA 1
ATOM 3787 C C . PRO A 1 489 ? 5.358 4.107 -30.197 1.00 86.94 489 PRO A C 1
ATOM 3789 O O . PRO A 1 489 ? 4.987 3.084 -30.777 1.00 86.94 489 PRO A O 1
ATOM 3792 N N . LEU A 1 490 ? 5.026 4.368 -28.930 1.00 88.00 490 LEU A N 1
ATOM 3793 C CA . LEU A 1 490 ? 4.201 3.510 -28.077 1.00 88.00 490 LEU A CA 1
ATOM 3794 C C . LEU A 1 490 ? 2.903 4.193 -27.620 1.00 88.00 490 LEU A C 1
ATOM 3796 O O . LEU A 1 490 ? 2.174 3.608 -26.821 1.00 88.00 490 LEU A O 1
ATOM 3800 N N . GLY A 1 491 ? 2.585 5.391 -28.120 1.00 84.25 491 GLY A N 1
ATOM 3801 C CA . GLY A 1 491 ? 1.375 6.127 -27.738 1.00 84.25 491 GLY A CA 1
ATOM 3802 C C . GLY A 1 491 ? 0.085 5.386 -28.062 1.00 84.25 491 GLY A C 1
ATOM 3803 O O . GLY A 1 491 ? -0.894 5.479 -27.329 1.00 84.25 491 GLY A O 1
ATOM 3804 N N . TRP A 1 492 ? 0.113 4.540 -29.095 1.00 82.62 492 TRP A N 1
ATOM 3805 C CA . TRP A 1 492 ? -0.999 3.661 -29.460 1.00 82.62 492 TRP A CA 1
ATOM 3806 C C . TRP A 1 492 ? -1.369 2.641 -28.373 1.00 82.62 492 TRP A C 1
ATOM 3808 O O . TRP A 1 492 ? -2.433 2.042 -28.468 1.00 82.62 492 TRP A O 1
ATOM 3818 N N . LEU A 1 493 ? -0.528 2.440 -27.350 1.00 79.19 493 LEU A N 1
ATOM 3819 C CA . LEU A 1 493 ? -0.845 1.616 -26.178 1.00 79.19 493 LEU A CA 1
ATOM 3820 C C . LEU A 1 493 ? -1.737 2.328 -25.162 1.00 79.19 493 LEU A C 1
ATOM 3822 O O . LEU A 1 493 ? -2.277 1.671 -24.277 1.00 79.19 493 LEU A O 1
ATOM 3826 N N . VAL A 1 494 ? -1.853 3.654 -25.244 1.00 80.62 494 VAL A N 1
ATOM 3827 C CA . VAL A 1 494 ? -2.575 4.482 -24.276 1.00 80.62 494 VAL A CA 1
ATOM 3828 C C . VAL A 1 494 ? -4.024 4.631 -24.728 1.00 80.62 494 VAL A C 1
ATOM 3830 O O . VAL A 1 494 ? -4.388 5.565 -25.439 1.00 80.62 494 VAL A O 1
ATOM 3833 N N . HIS A 1 495 ? -4.851 3.670 -24.338 1.00 73.06 495 HIS A N 1
ATOM 3834 C CA . HIS A 1 495 ? -6.291 3.684 -24.561 1.00 73.06 495 HIS A CA 1
ATOM 3835 C C . HIS A 1 495 ? -6.998 2.792 -23.532 1.00 73.06 495 HIS A C 1
ATOM 3837 O O . HIS A 1 495 ? -6.362 1.999 -22.834 1.00 73.06 495 HIS A O 1
ATOM 3843 N N . ASP A 1 496 ? -8.324 2.913 -23.452 1.00 76.44 496 ASP A N 1
ATOM 3844 C CA . ASP A 1 496 ? -9.176 2.168 -22.521 1.00 76.44 496 ASP A CA 1
ATOM 3845 C C . ASP A 1 496 ? -8.691 2.276 -21.062 1.00 76.44 496 ASP A C 1
ATOM 3847 O O . ASP A 1 496 ? -8.747 3.343 -20.453 1.00 76.44 496 ASP A O 1
ATOM 3851 N N . ASP A 1 497 ? -8.223 1.172 -20.483 1.00 62.97 497 ASP A N 1
ATOM 3852 C CA . ASP A 1 497 ? -7.750 1.070 -19.106 1.00 62.97 497 ASP A CA 1
ATOM 3853 C C . ASP A 1 497 ? -6.239 1.344 -18.951 1.00 62.97 497 ASP A C 1
ATOM 3855 O O . ASP A 1 497 ? -5.700 1.271 -17.842 1.00 62.97 497 ASP A O 1
ATOM 3859 N N . VAL A 1 498 ? -5.526 1.639 -20.039 1.00 68.50 498 VAL A N 1
ATOM 3860 C CA . VAL A 1 498 ? -4.091 1.941 -20.048 1.00 68.50 498 VAL A CA 1
ATOM 3861 C C . VAL A 1 498 ? -3.884 3.452 -20.147 1.00 68.50 498 VAL A C 1
ATOM 3863 O O . VAL A 1 498 ? -3.995 4.049 -21.209 1.00 68.50 498 VAL A O 1
ATOM 3866 N N . ASP A 1 499 ? -3.555 4.074 -19.017 1.00 69.56 499 ASP A N 1
ATOM 3867 C CA . ASP A 1 499 ? -3.397 5.533 -18.883 1.00 69.56 499 ASP A CA 1
ATOM 3868 C C . ASP A 1 499 ? -2.035 6.088 -19.337 1.00 69.56 499 ASP A C 1
ATOM 3870 O O . ASP A 1 499 ? -1.857 7.301 -19.445 1.00 69.56 499 ASP A O 1
ATOM 3874 N N . SER A 1 500 ? -1.047 5.220 -19.562 1.00 79.69 500 SER A N 1
ATOM 3875 C CA . SER A 1 500 ? 0.328 5.616 -19.860 1.00 79.69 500 SER A CA 1
ATOM 3876 C C . SER A 1 500 ? 1.144 4.449 -20.415 1.00 79.69 500 SER A C 1
ATOM 3878 O O . SER A 1 500 ? 0.876 3.284 -20.122 1.00 79.69 500 SER A O 1
ATOM 3880 N N . VAL A 1 501 ? 2.228 4.755 -21.136 1.00 81.44 501 VAL A N 1
ATOM 3881 C CA . VAL A 1 501 ? 3.215 3.755 -21.600 1.00 81.44 501 VAL A CA 1
ATOM 3882 C C . VAL A 1 501 ? 3.848 2.990 -20.425 1.00 81.44 501 VAL A C 1
ATOM 3884 O O . VAL A 1 501 ? 4.232 1.828 -20.551 1.00 81.44 501 VAL A O 1
ATOM 3887 N N . ILE A 1 502 ? 3.926 3.613 -19.247 1.00 81.31 502 ILE A N 1
ATOM 3888 C CA . ILE A 1 502 ? 4.439 2.985 -18.022 1.00 81.31 502 ILE A CA 1
ATOM 3889 C C . ILE A 1 502 ? 3.447 1.966 -17.470 1.00 81.31 502 ILE A C 1
ATOM 3891 O O . ILE A 1 502 ? 3.843 0.843 -17.156 1.00 81.31 502 ILE A O 1
ATOM 3895 N N . SER A 1 503 ? 2.169 2.335 -17.391 1.00 76.62 503 SER A N 1
ATOM 3896 C CA . SER A 1 503 ? 1.085 1.412 -17.051 1.00 76.62 503 SER A CA 1
ATOM 3897 C C . SER A 1 503 ? 1.027 0.247 -18.040 1.00 76.62 503 SER A C 1
ATOM 3899 O O . SER A 1 503 ? 1.006 -0.911 -17.619 1.00 76.62 503 SER A O 1
ATOM 3901 N N . ALA A 1 504 ? 1.155 0.529 -19.343 1.00 82.50 504 ALA A N 1
ATOM 3902 C CA . ALA A 1 504 ? 1.231 -0.490 -20.388 1.00 82.50 504 ALA A CA 1
ATOM 3903 C C . ALA A 1 504 ? 2.374 -1.484 -20.140 1.00 82.50 504 ALA A C 1
ATOM 3905 O O . ALA A 1 504 ? 2.183 -2.693 -20.223 1.00 82.50 504 ALA A O 1
ATOM 3906 N N . ALA A 1 505 ? 3.562 -0.989 -19.791 1.00 84.56 505 ALA A N 1
ATOM 3907 C CA . ALA A 1 505 ? 4.736 -1.823 -19.562 1.00 84.56 505 ALA A CA 1
ATOM 3908 C C . ALA A 1 505 ? 4.611 -2.728 -18.328 1.00 84.56 505 ALA A C 1
ATOM 3910 O O . ALA A 1 505 ? 5.013 -3.891 -18.392 1.00 84.56 505 ALA A O 1
ATOM 3911 N N . TYR A 1 506 ? 4.029 -2.235 -17.229 1.00 85.38 506 TYR A N 1
ATOM 3912 C CA . TYR A 1 506 ? 3.734 -3.075 -16.065 1.00 85.38 506 TYR A CA 1
ATOM 3913 C C . TYR A 1 506 ? 2.660 -4.120 -16.374 1.00 85.38 506 TYR A C 1
ATOM 3915 O O . TYR A 1 506 ? 2.846 -5.287 -16.029 1.00 85.38 506 TYR A O 1
ATOM 3923 N N . LYS A 1 507 ? 1.578 -3.736 -17.064 1.00 84.00 507 LYS A N 1
ATOM 3924 C CA . LYS A 1 507 ? 0.504 -4.656 -17.469 1.00 84.00 507 LYS A CA 1
ATOM 3925 C C . LYS A 1 507 ? 1.015 -5.743 -18.413 1.00 84.00 507 LYS A C 1
ATOM 3927 O O . LYS A 1 507 ? 0.780 -6.916 -18.150 1.00 84.00 507 LYS A O 1
ATOM 3932 N N . PHE A 1 508 ? 1.806 -5.378 -19.421 1.00 86.81 508 PHE A N 1
ATOM 3933 C CA . PHE A 1 508 ? 2.450 -6.319 -20.341 1.00 86.81 508 PHE A CA 1
ATOM 3934 C C . PHE A 1 508 ? 3.333 -7.332 -19.601 1.00 86.81 508 PHE A C 1
ATOM 3936 O O . PHE A 1 508 ? 3.244 -8.539 -19.815 1.00 86.81 508 PHE A O 1
ATOM 3943 N N . ALA A 1 509 ? 4.180 -6.843 -18.693 1.00 88.62 509 ALA A N 1
ATOM 3944 C CA . ALA A 1 509 ? 5.033 -7.690 -17.871 1.00 88.62 509 ALA A CA 1
ATOM 3945 C C . ALA A 1 509 ? 4.226 -8.635 -16.968 1.00 88.62 509 ALA A C 1
ATOM 3947 O O . ALA A 1 509 ? 4.619 -9.784 -16.781 1.00 88.62 509 ALA A O 1
ATOM 3948 N N . ALA A 1 510 ? 3.126 -8.152 -16.392 1.00 88.25 510 ALA A N 1
ATOM 3949 C CA . ALA A 1 510 ? 2.291 -8.910 -15.472 1.00 88.25 510 ALA A CA 1
ATOM 3950 C C . ALA A 1 510 ? 1.361 -9.913 -16.178 1.00 88.25 510 ALA A C 1
ATOM 3952 O O . ALA A 1 510 ? 0.974 -10.907 -15.561 1.00 88.25 510 ALA A O 1
ATOM 3953 N N . ASP A 1 511 ? 1.001 -9.690 -17.443 1.00 87.44 511 ASP A N 1
ATOM 3954 C CA . ASP A 1 511 ? 0.050 -10.539 -18.171 1.00 87.44 511 ASP A CA 1
ATOM 3955 C C . ASP A 1 511 ? 0.569 -11.972 -18.358 1.00 87.44 511 ASP A C 1
ATOM 3957 O O . ASP A 1 511 ? -0.171 -12.941 -18.181 1.00 87.44 511 ASP A O 1
ATOM 3961 N N . HIS A 1 512 ? 1.872 -12.140 -18.607 1.00 90.00 512 HIS A N 1
ATOM 3962 C CA . HIS A 1 512 ? 2.422 -13.466 -18.868 1.00 90.00 512 HIS A CA 1
ATOM 3963 C C . HIS A 1 512 ? 2.272 -14.397 -17.637 1.00 90.00 512 HIS A C 1
ATOM 3965 O O . HIS A 1 512 ? 2.797 -14.087 -16.562 1.00 90.00 512 HIS A O 1
ATOM 3971 N N . PRO A 1 513 ? 1.640 -15.584 -17.767 1.00 89.94 513 PRO A N 1
ATOM 3972 C CA . PRO A 1 513 ? 1.261 -16.428 -16.625 1.00 89.94 513 PRO A CA 1
ATOM 3973 C C . PRO A 1 513 ? 2.449 -17.002 -15.841 1.00 89.94 513 PRO A C 1
ATOM 3975 O O . PRO A 1 513 ? 2.317 -17.311 -14.662 1.00 89.94 513 PRO A O 1
ATOM 3978 N N . ALA A 1 514 ? 3.616 -17.126 -16.479 1.00 94.31 514 ALA A N 1
ATOM 3979 C CA . ALA A 1 514 ? 4.858 -17.529 -15.811 1.00 94.31 514 ALA A CA 1
ATOM 3980 C C . ALA A 1 514 ? 5.365 -16.511 -14.775 1.00 94.31 514 ALA A C 1
ATOM 3982 O O . ALA A 1 514 ? 6.134 -16.880 -13.894 1.00 94.31 514 ALA A O 1
ATOM 3983 N N . ILE A 1 515 ? 4.993 -15.232 -14.896 1.00 96.31 515 ILE A N 1
ATOM 3984 C CA . ILE A 1 515 ? 5.492 -14.166 -14.025 1.00 96.31 515 ILE A CA 1
ATOM 3985 C C . ILE A 1 515 ? 4.754 -14.237 -12.690 1.00 96.31 515 ILE A C 1
ATOM 3987 O O . ILE A 1 515 ? 3.537 -14.096 -12.645 1.00 96.31 515 ILE A O 1
ATOM 3991 N N . SER A 1 516 ? 5.466 -14.447 -11.588 1.00 97.06 516 SER A N 1
ATOM 3992 C CA . SER A 1 516 ? 4.856 -14.506 -10.256 1.00 97.06 516 SER A CA 1
ATOM 3993 C C . SER A 1 516 ? 4.694 -13.111 -9.650 1.00 97.06 516 SER A C 1
ATOM 3995 O O . SER A 1 516 ? 3.643 -12.814 -9.092 1.00 97.06 516 SER A O 1
ATOM 3997 N N . SER A 1 517 ? 5.702 -12.248 -9.802 1.00 96.56 517 SER A N 1
ATOM 3998 C CA . SER A 1 517 ? 5.653 -10.844 -9.376 1.00 96.56 517 SER A CA 1
ATOM 3999 C C . SER A 1 517 ? 6.479 -9.948 -10.301 1.00 96.56 517 SER A C 1
ATOM 4001 O O . SER A 1 517 ? 7.496 -10.382 -10.846 1.00 96.56 517 SER A O 1
ATOM 4003 N N . VAL A 1 518 ? 6.070 -8.688 -10.448 1.00 94.75 518 VAL A N 1
ATOM 4004 C CA . VAL A 1 518 ? 6.814 -7.620 -11.119 1.00 94.75 518 VAL A CA 1
ATOM 4005 C C . VAL A 1 518 ? 7.370 -6.653 -10.072 1.00 94.75 518 VAL A C 1
ATOM 4007 O O . VAL A 1 518 ? 6.637 -6.063 -9.285 1.00 94.75 518 VAL A O 1
ATOM 4010 N N . ILE A 1 519 ? 8.687 -6.471 -10.058 1.00 91.62 519 ILE A N 1
ATOM 4011 C CA . ILE A 1 519 ? 9.397 -5.610 -9.113 1.00 91.62 519 ILE A CA 1
ATOM 4012 C C . ILE A 1 519 ? 9.400 -4.170 -9.630 1.00 91.62 519 ILE A C 1
ATOM 4014 O O . ILE A 1 519 ? 9.959 -3.879 -10.693 1.00 91.62 519 ILE A O 1
ATOM 4018 N N . THR A 1 520 ? 8.838 -3.257 -8.837 1.00 85.69 520 THR A N 1
ATOM 4019 C CA . THR A 1 520 ? 9.008 -1.809 -8.998 1.00 85.69 520 THR A CA 1
ATOM 4020 C C . THR A 1 520 ? 10.128 -1.300 -8.090 1.00 85.69 520 THR A C 1
ATOM 4022 O O . THR A 1 520 ? 10.300 -1.773 -6.972 1.00 85.69 520 THR A O 1
ATOM 4025 N N . ALA A 1 521 ? 10.911 -0.331 -8.568 1.00 63.31 521 ALA A N 1
ATOM 4026 C CA . ALA A 1 521 ? 12.033 0.255 -7.826 1.00 63.31 521 ALA A CA 1
ATOM 4027 C C . ALA A 1 521 ? 11.822 1.743 -7.463 1.00 63.31 521 ALA A C 1
ATOM 4029 O O . ALA A 1 521 ? 12.755 2.389 -6.984 1.00 63.31 521 ALA A O 1
ATOM 4030 N N . ARG A 1 522 ? 10.627 2.320 -7.695 1.00 58.56 522 ARG A N 1
ATOM 4031 C CA . ARG A 1 522 ? 10.298 3.721 -7.344 1.00 58.56 522 ARG A CA 1
ATOM 4032 C C . ARG A 1 522 ? 8.808 3.925 -7.018 1.00 58.56 522 ARG A C 1
ATOM 4034 O O . ARG A 1 522 ? 7.973 3.242 -7.594 1.00 58.56 522 ARG A O 1
ATOM 4041 N N . ARG A 1 523 ? 8.566 4.899 -6.118 1.00 51.44 523 ARG A N 1
ATOM 4042 C CA . ARG A 1 523 ? 7.315 5.560 -5.666 1.00 51.44 523 ARG A CA 1
ATOM 4043 C C . ARG A 1 523 ? 5.990 4.839 -5.957 1.00 51.44 523 ARG A C 1
ATOM 4045 O O . ARG A 1 523 ? 5.588 4.706 -7.106 1.00 51.44 523 ARG A O 1
ATOM 4052 N N . ILE A 1 524 ? 5.244 4.561 -4.891 1.00 38.78 524 ILE A N 1
ATOM 4053 C CA . ILE A 1 524 ? 3.793 4.368 -4.932 1.00 38.78 524 ILE A CA 1
ATOM 4054 C C . ILE A 1 524 ? 3.202 5.495 -4.079 1.00 38.78 524 ILE A C 1
ATOM 4056 O O . ILE A 1 524 ? 3.394 5.490 -2.868 1.00 38.78 524 ILE A O 1
ATOM 4060 N N . TRP A 1 525 ? 2.557 6.496 -4.686 1.00 38.84 525 TRP A N 1
ATOM 4061 C CA . TRP A 1 525 ? 1.836 7.531 -3.935 1.00 38.84 525 TRP A CA 1
ATOM 4062 C C . TRP A 1 525 ? 0.345 7.455 -4.241 1.00 38.84 525 TRP A C 1
ATOM 4064 O O . TRP A 1 525 ? -0.077 7.676 -5.373 1.00 38.84 525 TRP A O 1
ATOM 4074 N N . HIS A 1 526 ? -0.443 7.246 -3.191 1.00 30.72 526 HIS A N 1
ATOM 4075 C CA . HIS A 1 526 ? -1.771 7.825 -3.066 1.00 30.72 526 HIS A CA 1
ATOM 4076 C C . HIS A 1 526 ? -1.679 8.862 -1.930 1.00 30.72 526 HIS A C 1
ATOM 4078 O O . HIS A 1 526 ? -1.240 8.534 -0.835 1.00 30.72 526 HIS A O 1
ATOM 4084 N N . THR A 1 527 ? -2.036 10.118 -2.231 1.00 29.33 527 THR A N 1
ATOM 4085 C CA . THR A 1 527 ? -2.306 11.241 -1.300 1.00 29.33 527 THR A CA 1
ATOM 4086 C C . THR A 1 527 ? -1.141 11.870 -0.493 1.00 29.33 527 THR A C 1
ATOM 4088 O O . THR A 1 527 ? -0.897 11.450 0.630 1.00 29.33 527 THR A O 1
ATOM 4091 N N . TRP A 1 528 ? -0.509 12.955 -0.998 1.00 26.55 528 TRP A N 1
ATOM 4092 C CA . TRP A 1 528 ? -0.102 14.155 -0.212 1.00 26.55 528 TRP A CA 1
ATOM 4093 C C . TRP A 1 528 ? 0.270 15.383 -1.094 1.00 26.55 528 TRP A C 1
ATOM 4095 O O . TRP A 1 528 ? 0.554 15.239 -2.281 1.00 26.55 528 TRP A O 1
ATOM 4105 N N . SER A 1 529 ? 0.219 16.567 -0.464 1.00 25.94 529 SER A N 1
ATOM 4106 C CA . SER A 1 529 ? 0.311 17.974 -0.923 1.00 25.94 529 SER A CA 1
ATOM 4107 C C . SER A 1 529 ? 1.710 18.442 -1.414 1.00 25.94 529 SER A C 1
ATOM 4109 O O . SER A 1 529 ? 2.723 17.889 -0.992 1.00 25.94 529 SER A O 1
ATOM 4111 N N . PRO A 1 530 ? 1.817 19.458 -2.300 1.00 28.36 530 PRO A N 1
ATOM 4112 C CA . PRO A 1 530 ? 3.046 19.796 -3.031 1.00 28.36 530 PRO A CA 1
ATOM 4113 C C . PRO A 1 530 ? 3.956 20.823 -2.319 1.00 28.36 530 PRO A C 1
ATOM 4115 O O . PRO A 1 530 ? 4.230 21.880 -2.879 1.00 28.36 530 PRO A O 1
ATOM 4118 N N . THR A 1 531 ? 4.456 20.557 -1.105 1.00 26.89 531 THR A N 1
ATOM 4119 C CA . THR A 1 531 ? 5.286 21.556 -0.378 1.00 26.89 531 THR A CA 1
ATOM 4120 C C . THR A 1 531 ? 6.752 21.193 -0.125 1.00 26.89 531 THR A C 1
ATOM 4122 O O . THR A 1 531 ? 7.445 21.945 0.554 1.00 26.89 531 THR A O 1
ATOM 4125 N N . SER A 1 532 ? 7.304 20.122 -0.710 1.00 31.56 532 SER A N 1
ATOM 4126 C CA . SER A 1 532 ? 8.762 19.896 -0.680 1.00 31.56 532 SER A CA 1
ATOM 4127 C C . SER A 1 532 ? 9.377 19.799 -2.083 1.00 31.56 532 SER A C 1
ATOM 4129 O O . SER A 1 532 ? 9.528 18.735 -2.677 1.00 31.56 532 SER A O 1
ATOM 4131 N N . GLU A 1 533 ? 9.816 20.948 -2.605 1.00 30.66 533 GLU A N 1
ATOM 4132 C CA . GLU A 1 533 ? 10.535 21.086 -3.886 1.00 30.66 533 GLU A CA 1
ATOM 4133 C C . GLU A 1 533 ? 11.820 20.238 -3.982 1.00 30.66 533 GLU A C 1
ATOM 4135 O O . GLU A 1 533 ? 12.307 19.974 -5.077 1.00 30.66 533 GLU A O 1
ATOM 4140 N N . ARG A 1 534 ? 12.347 19.722 -2.860 1.00 33.00 534 ARG A N 1
ATOM 4141 C CA . ARG A 1 534 ? 13.550 18.861 -2.821 1.00 33.00 534 ARG A CA 1
ATOM 4142 C C . ARG A 1 534 ? 13.381 17.495 -3.500 1.00 33.00 534 ARG A C 1
ATOM 4144 O O . ARG A 1 534 ? 14.352 16.760 -3.644 1.00 33.00 534 ARG A O 1
ATOM 4151 N N . TRP A 1 535 ? 12.160 17.161 -3.908 1.00 37.84 535 TRP A N 1
ATOM 4152 C CA . TRP A 1 535 ? 11.751 15.832 -4.355 1.00 37.84 535 TRP A CA 1
ATOM 4153 C C . TRP A 1 535 ? 11.070 15.811 -5.735 1.00 37.84 535 TRP A C 1
ATOM 4155 O O . TRP A 1 535 ? 10.564 14.756 -6.143 1.00 37.84 535 TRP A O 1
ATOM 4165 N N . ASN A 1 536 ? 11.062 16.945 -6.445 1.00 31.95 536 ASN A N 1
ATOM 4166 C CA . ASN A 1 536 ? 10.520 17.086 -7.796 1.00 31.95 536 ASN A CA 1
ATOM 4167 C C . ASN A 1 536 ? 11.636 16.986 -8.845 1.00 31.95 536 ASN A C 1
ATOM 4169 O O . ASN A 1 536 ? 12.235 17.982 -9.235 1.00 31.95 536 ASN A O 1
ATOM 4173 N N . ASP A 1 537 ? 11.884 15.770 -9.333 1.00 34.91 537 ASP A N 1
ATOM 4174 C CA . ASP A 1 537 ? 12.502 15.565 -10.646 1.00 34.91 537 ASP A CA 1
ATOM 4175 C C . ASP A 1 537 ? 11.367 15.310 -11.663 1.00 34.91 537 ASP A C 1
ATOM 4177 O O . ASP A 1 537 ? 10.693 14.277 -11.564 1.00 34.91 537 ASP A O 1
ATOM 4181 N N . PRO A 1 538 ? 11.127 16.216 -12.629 1.00 33.28 538 PRO A N 1
ATOM 4182 C CA . PRO A 1 538 ? 10.051 16.105 -13.617 1.00 33.28 538 PRO A CA 1
ATOM 4183 C C . PRO A 1 538 ? 10.223 14.950 -14.626 1.00 33.28 538 PRO A C 1
ATOM 4185 O O . PRO A 1 538 ? 9.375 14.770 -15.495 1.00 33.28 538 PRO A O 1
ATOM 4188 N N . THR A 1 539 ? 11.282 14.135 -14.531 1.00 34.19 539 THR A N 1
ATOM 4189 C CA . THR A 1 539 ? 11.604 13.079 -15.513 1.00 34.19 539 THR A CA 1
ATOM 4190 C C . THR A 1 539 ? 11.156 11.653 -15.137 1.00 34.19 539 THR A C 1
ATOM 4192 O O . THR A 1 539 ? 11.615 10.684 -15.747 1.00 34.19 539 THR A O 1
ATOM 4195 N N . SER A 1 540 ? 10.306 11.469 -14.114 1.00 35.81 540 SER A N 1
ATOM 4196 C CA . SER A 1 540 ? 9.996 10.139 -13.543 1.00 35.81 540 SER A CA 1
ATOM 4197 C C . SER A 1 540 ? 8.506 9.936 -13.201 1.00 35.81 540 SER A C 1
ATOM 4199 O O . SER A 1 540 ? 8.076 10.368 -12.132 1.00 35.81 540 SER A O 1
ATOM 4201 N N . PRO A 1 541 ? 7.704 9.240 -14.031 1.00 40.88 541 PRO A N 1
ATOM 4202 C CA . PRO A 1 541 ? 6.276 9.069 -13.764 1.00 40.88 541 PRO A CA 1
ATOM 4203 C C . PRO A 1 541 ? 5.984 7.952 -12.747 1.00 40.88 541 PRO A C 1
ATOM 4205 O O . PRO A 1 541 ? 6.661 6.923 -12.702 1.00 40.88 541 PRO A O 1
ATOM 4208 N N . THR A 1 542 ? 4.952 8.186 -11.933 1.00 42.31 542 THR A N 1
ATOM 4209 C CA . THR A 1 542 ? 4.386 7.273 -10.922 1.00 42.31 542 THR A CA 1
ATOM 4210 C C . THR A 1 542 ? 3.163 6.576 -11.534 1.00 42.31 542 THR A C 1
ATOM 4212 O O . THR A 1 542 ? 2.418 7.256 -12.238 1.00 42.31 542 THR A O 1
ATOM 4215 N N . PRO A 1 543 ? 2.905 5.275 -11.307 1.00 37.56 543 PRO A N 1
ATOM 4216 C CA . PRO A 1 543 ? 1.701 4.649 -11.848 1.00 37.56 543 PRO A CA 1
ATOM 4217 C C . PRO A 1 543 ? 0.452 5.106 -11.076 1.00 37.56 543 PRO A C 1
ATOM 4219 O O . PRO A 1 543 ? 0.440 5.132 -9.845 1.00 37.56 543 PRO A O 1
ATOM 4222 N N . THR A 1 544 ? -0.602 5.453 -11.805 1.00 39.00 544 THR A N 1
ATOM 4223 C CA . THR A 1 544 ? -1.928 5.849 -11.303 1.00 39.00 544 THR A CA 1
ATOM 4224 C C . THR A 1 544 ? -2.762 4.642 -10.860 1.00 39.00 544 THR A C 1
ATOM 4226 O O . THR A 1 544 ? -2.495 3.517 -11.273 1.00 39.00 544 THR A O 1
ATOM 4229 N N . ALA A 1 545 ? -3.804 4.861 -10.040 1.00 36.25 545 ALA A N 1
ATOM 4230 C CA . ALA A 1 545 ? -4.727 3.817 -9.550 1.00 36.25 545 ALA A CA 1
ATOM 4231 C C . ALA A 1 545 ? -5.224 2.861 -10.661 1.00 36.25 545 ALA A C 1
ATOM 4233 O O . ALA A 1 545 ? -5.371 1.661 -10.451 1.00 36.25 545 ALA A O 1
ATOM 4234 N N . SER A 1 546 ? -5.448 3.404 -11.860 1.00 38.47 546 SER A N 1
ATOM 4235 C CA . SER A 1 546 ? -5.915 2.718 -13.072 1.00 38.47 546 SER A CA 1
ATOM 4236 C C . SER A 1 546 ? -4.900 1.748 -13.688 1.00 38.47 546 SER A C 1
ATOM 4238 O O . SER A 1 546 ? -5.300 0.758 -14.307 1.00 38.47 546 SER A O 1
ATOM 4240 N N . ALA A 1 547 ? -3.598 1.947 -13.458 1.00 37.22 547 ALA A N 1
ATOM 4241 C CA . ALA A 1 547 ? -2.564 0.990 -13.848 1.00 37.22 547 ALA A CA 1
ATOM 4242 C C . ALA A 1 547 ? -2.675 -0.342 -13.087 1.00 37.22 547 ALA A C 1
ATOM 4244 O O . ALA A 1 547 ? -2.218 -1.377 -13.571 1.00 37.22 547 ALA A O 1
ATOM 4245 N N . TRP A 1 548 ? -3.315 -0.321 -11.916 1.00 50.50 548 TRP A N 1
ATOM 4246 C CA . TRP A 1 548 ? -3.372 -1.433 -10.967 1.00 50.50 548 TRP A CA 1
ATOM 4247 C C . TRP A 1 548 ? -4.654 -2.256 -11.042 1.00 50.50 548 TRP A C 1
ATOM 4249 O O . TRP A 1 548 ? -4.783 -3.255 -10.334 1.00 50.50 548 TRP A O 1
ATOM 4259 N N . ASN A 1 549 ? -5.585 -1.878 -11.920 1.00 42.22 549 ASN A N 1
ATOM 4260 C CA . ASN A 1 549 ? -6.788 -2.654 -12.173 1.00 42.22 549 ASN A CA 1
ATOM 4261 C C . ASN A 1 549 ? -6.427 -3.864 -13.053 1.00 42.22 549 ASN A C 1
ATOM 4263 O O . ASN A 1 549 ? -6.672 -3.889 -14.251 1.00 42.22 549 ASN A O 1
ATOM 4267 N N . ALA A 1 550 ? -5.772 -4.870 -12.472 1.00 38.97 550 ALA A N 1
ATOM 4268 C CA . ALA A 1 550 ? -5.296 -6.055 -13.187 1.00 38.97 550 ALA A CA 1
ATOM 4269 C C . ALA A 1 550 ? -6.431 -7.006 -13.627 1.00 38.97 550 ALA A C 1
ATOM 4271 O O . ALA A 1 550 ? -6.162 -8.042 -14.237 1.00 38.97 550 ALA A O 1
ATOM 4272 N N . SER A 1 551 ? -7.699 -6.658 -13.363 1.00 36.47 551 SER A N 1
ATOM 4273 C CA . SER A 1 551 ? -8.868 -7.319 -13.960 1.00 36.47 551 SER A CA 1
ATOM 4274 C C . SER A 1 551 ? -8.915 -7.177 -15.491 1.00 36.47 551 SER A C 1
ATOM 4276 O O . SER A 1 551 ? -9.598 -7.953 -16.155 1.00 36.47 551 SER A O 1
ATOM 4278 N N . SER A 1 552 ? -8.134 -6.250 -16.057 1.00 40.38 552 SER A N 1
ATOM 4279 C CA . SER A 1 552 ? -7.994 -6.012 -17.494 1.00 40.38 552 SER A CA 1
ATOM 4280 C C . SER A 1 552 ? -6.654 -6.464 -18.086 1.00 40.38 552 SER A C 1
ATOM 4282 O O . SER A 1 552 ? -6.376 -6.129 -19.231 1.00 40.38 552 SER A O 1
ATOM 4284 N N . ALA A 1 553 ? -5.825 -7.251 -17.380 1.00 36.97 553 ALA A N 1
ATOM 4285 C CA . ALA A 1 553 ? -4.596 -7.805 -17.977 1.00 36.97 553 ALA A CA 1
ATOM 4286 C C . ALA A 1 553 ? -4.881 -8.584 -19.284 1.00 36.97 553 ALA A C 1
ATOM 4288 O O . ALA A 1 553 ? -4.054 -8.619 -20.185 1.00 36.97 553 ALA A O 1
ATOM 4289 N N . THR A 1 554 ? -6.113 -9.076 -19.454 1.00 40.16 554 THR A N 1
ATOM 4290 C CA . THR A 1 554 ? -6.638 -9.624 -20.710 1.00 40.16 554 THR A CA 1
ATOM 4291 C C . THR A 1 554 ? -7.185 -8.566 -21.681 1.00 40.16 554 THR A C 1
ATOM 4293 O O . THR A 1 554 ? -8.144 -8.847 -22.407 1.00 40.16 554 THR A O 1
ATOM 4296 N N . SER A 1 555 ? -6.652 -7.345 -21.700 1.00 44.47 555 SER A N 1
ATOM 4297 C CA . SER A 1 555 ? -7.036 -6.356 -22.703 1.00 44.47 555 SER A CA 1
ATOM 4298 C C . SER A 1 555 ? -6.578 -6.854 -24.076 1.00 44.47 555 SER A C 1
ATOM 4300 O O . SER A 1 555 ? -5.513 -7.458 -24.240 1.00 44.47 555 SER A O 1
ATOM 4302 N N . ARG A 1 556 ? -7.402 -6.610 -25.098 1.00 45.03 556 ARG A N 1
ATOM 4303 C CA . ARG A 1 556 ? -7.069 -6.910 -26.499 1.00 45.03 556 ARG A CA 1
ATOM 4304 C C . ARG A 1 556 ? -5.701 -6.314 -26.878 1.00 45.03 556 ARG A C 1
ATOM 4306 O O . ARG A 1 556 ? -4.914 -6.984 -27.537 1.00 45.03 556 ARG A O 1
ATOM 4313 N N . SER A 1 557 ? -5.377 -5.148 -26.310 1.00 44.50 557 SER A N 1
ATOM 4314 C CA . SER A 1 557 ? -4.126 -4.419 -26.523 1.00 44.50 557 SER A CA 1
ATOM 4315 C C . SER A 1 557 ? -2.857 -5.149 -26.081 1.00 44.50 557 SER A C 1
ATOM 4317 O O . SER A 1 557 ? -1.847 -5.031 -26.765 1.00 44.50 557 SER A O 1
ATOM 4319 N N . MET A 1 558 ? -2.866 -5.948 -25.006 1.00 54.09 558 MET A N 1
ATOM 4320 C CA . MET A 1 558 ? -1.653 -6.675 -24.581 1.00 54.09 558 MET A CA 1
ATOM 4321 C C . MET A 1 558 ? -1.349 -7.872 -25.491 1.00 54.09 558 MET A C 1
ATOM 4323 O O . MET A 1 558 ? -0.184 -8.131 -25.809 1.00 54.09 558 MET A O 1
ATOM 4327 N N . ARG A 1 559 ? -2.395 -8.549 -25.991 1.00 54.66 559 ARG A N 1
ATOM 4328 C CA . ARG A 1 559 ? -2.250 -9.562 -27.051 1.00 54.66 559 ARG A CA 1
ATOM 4329 C C . ARG A 1 559 ? -1.787 -8.924 -28.354 1.00 54.66 559 ARG A C 1
ATOM 4331 O O . ARG A 1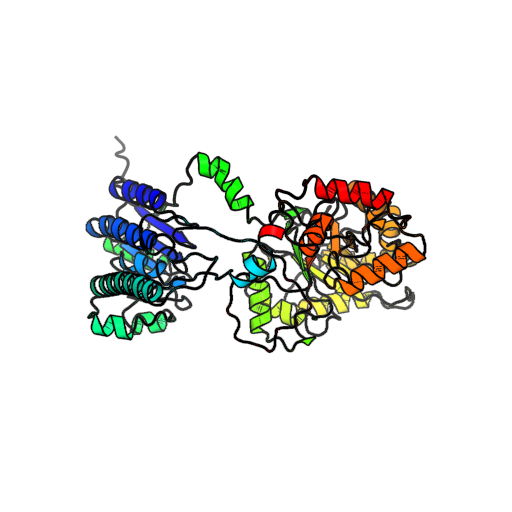 559 ? -0.876 -9.454 -28.981 1.00 54.66 559 ARG A O 1
ATOM 4338 N N . ASP A 1 560 ? -2.322 -7.752 -28.694 1.00 52.19 560 ASP A N 1
ATOM 4339 C CA . ASP A 1 560 ? -1.882 -6.981 -29.856 1.00 52.19 560 ASP A CA 1
ATOM 4340 C C . ASP A 1 560 ? -0.404 -6.566 -29.735 1.00 52.19 560 ASP A C 1
ATOM 4342 O O . ASP A 1 560 ? 0.311 -6.609 -30.731 1.00 52.19 560 ASP A O 1
ATOM 4346 N N . VAL A 1 561 ? 0.116 -6.242 -28.541 1.00 55.59 561 VAL A N 1
ATOM 4347 C CA . VAL A 1 561 ? 1.564 -6.025 -28.338 1.00 55.59 561 VAL A CA 1
ATOM 4348 C C . VAL A 1 561 ? 2.354 -7.296 -28.609 1.00 55.59 561 VAL A C 1
ATOM 4350 O O . VAL A 1 561 ? 3.287 -7.257 -29.400 1.00 55.59 561 VAL A O 1
ATOM 4353 N N . ALA A 1 562 ? 2.012 -8.427 -27.990 1.00 55.44 562 ALA A N 1
ATOM 4354 C CA . ALA A 1 562 ? 2.770 -9.665 -28.184 1.00 55.44 562 ALA A CA 1
ATOM 4355 C C . ALA A 1 562 ? 2.741 -10.143 -29.652 1.00 55.44 562 ALA A C 1
ATOM 4357 O O . ALA A 1 562 ? 3.773 -10.537 -30.204 1.00 55.44 562 ALA A O 1
ATOM 4358 N N . GLU A 1 563 ? 1.581 -10.055 -30.308 1.00 54.34 563 GLU A N 1
ATOM 4359 C CA . GLU A 1 563 ? 1.377 -10.477 -31.696 1.00 54.34 563 GLU A CA 1
ATOM 4360 C C . GLU A 1 563 ? 1.933 -9.486 -32.723 1.00 54.34 563 GLU A C 1
ATOM 4362 O O . GLU A 1 563 ? 2.407 -9.911 -33.774 1.00 54.34 563 GLU A O 1
ATOM 4367 N N . ASN A 1 564 ? 1.888 -8.175 -32.469 1.00 51.00 564 ASN A N 1
ATOM 4368 C CA . ASN A 1 564 ? 2.397 -7.181 -33.416 1.00 51.00 564 ASN A CA 1
ATOM 4369 C C . ASN A 1 564 ? 3.884 -6.891 -33.199 1.00 51.00 564 ASN A C 1
ATOM 4371 O O . ASN A 1 564 ? 4.624 -6.756 -34.168 1.00 51.00 564 ASN A O 1
ATOM 4375 N N . TRP A 1 565 ? 4.382 -6.895 -31.963 1.00 59.16 565 TRP A N 1
ATOM 4376 C CA . TRP A 1 565 ? 5.803 -6.663 -31.690 1.00 59.16 565 TRP A CA 1
ATOM 4377 C C . TRP A 1 565 ? 6.698 -7.771 -32.249 1.00 59.16 565 TRP A C 1
ATOM 4379 O O . TRP A 1 565 ? 7.767 -7.483 -32.780 1.00 59.16 565 TRP A O 1
ATOM 4389 N N . THR A 1 566 ? 6.239 -9.027 -32.228 1.00 50.94 566 THR A N 1
ATOM 4390 C CA . THR A 1 566 ? 6.924 -10.148 -32.899 1.00 50.94 566 THR A CA 1
ATOM 4391 C C . THR A 1 566 ? 6.894 -10.051 -34.429 1.00 50.94 566 THR A C 1
ATOM 4393 O O . THR A 1 566 ? 7.796 -10.577 -35.078 1.00 50.94 566 THR A O 1
ATOM 4396 N N . LYS A 1 567 ? 5.916 -9.347 -35.021 1.00 48.25 567 LYS A N 1
ATOM 4397 C CA . LYS A 1 567 ? 5.904 -9.017 -36.462 1.00 48.25 567 LYS A CA 1
ATOM 4398 C C . LYS A 1 567 ? 6.871 -7.882 -36.806 1.00 48.25 567 LYS A C 1
ATOM 4400 O O . LYS A 1 567 ? 7.358 -7.822 -37.933 1.00 48.25 567 LYS A O 1
ATOM 4405 N N . PHE A 1 568 ? 7.124 -6.978 -35.861 1.00 42.00 568 PHE A N 1
ATOM 4406 C CA . PHE A 1 568 ? 7.906 -5.765 -36.091 1.00 42.00 568 PHE A CA 1
ATOM 4407 C C . PHE A 1 568 ? 9.388 -5.911 -35.750 1.00 42.00 568 PHE A C 1
ATOM 4409 O O . PHE A 1 568 ? 10.219 -5.402 -36.503 1.00 42.00 568 PHE A O 1
ATOM 4416 N N . VAL A 1 569 ? 9.721 -6.602 -34.655 1.00 46.06 569 VAL A N 1
ATOM 4417 C CA . VAL A 1 569 ? 11.096 -6.771 -34.174 1.00 46.06 569 VAL A CA 1
ATOM 4418 C C . VAL A 1 569 ? 11.662 -8.113 -34.623 1.00 46.06 569 VAL A C 1
ATOM 4420 O O . VAL A 1 569 ? 11.211 -9.175 -34.191 1.00 46.06 569 VAL A O 1
ATOM 4423 N N . LYS A 1 570 ? 12.714 -8.067 -35.445 1.00 48.38 570 LYS A N 1
ATOM 4424 C CA . LYS A 1 570 ? 13.578 -9.223 -35.704 1.00 48.38 570 LYS A CA 1
ATOM 4425 C C . LYS A 1 570 ? 14.491 -9.421 -34.497 1.00 48.38 570 LYS A C 1
ATOM 4427 O O . LYS A 1 570 ? 15.536 -8.785 -34.397 1.00 48.38 570 LYS A O 1
ATOM 4432 N N . PHE A 1 571 ? 14.041 -10.258 -33.572 1.00 44.44 571 PHE A N 1
ATOM 4433 C CA . PHE A 1 571 ? 14.847 -10.775 -32.468 1.00 44.44 571 PHE A CA 1
ATOM 4434 C C . PHE A 1 571 ? 15.710 -11.939 -32.939 1.00 44.44 571 PHE A C 1
ATOM 4436 O O . PHE A 1 571 ? 15.106 -12.978 -33.320 1.00 44.44 571 PHE A O 1
#

Secondary structure (DSSP, 8-state):
--------EEEEEEEES-BTTTB-HHHHHHHHHHHHH-TTEEEEEEEEEE--B-HHHHHHHHHHHHHHHTTS-EEEEEEEEEETHHHHHHTTSSEEEE-TT-EEE-----------HHHHHHTT-------SSGGGGTT-TTSPPPHHHHHHHHHHHHHHHHHHHHHHHHHHT--HHHHHHH-SS-EEEHHHHHHTTSSSEE--HHHHHHHHHHHHTS---EEEE-----HHHHHSHHHHHGGG---EEE-GGG--EEESEEEES-TTTGGGGGGT--HHHHHHHHHHHHHTT--EEE--TTSTTHHHHHHHHHTTS-GGG-EEEEEE-PPGGG-TTS-THHHHHHHHHHHHHTT-S-EEEEEETT--GGGHHHHHHHHHHHHHHHHHTTSEEEEEEE--TTT-SS-HHHHHHHHH-TTT-SEEEEE-BTTB-GGGTTHHHHHHHTT-EEEEE-SS-TTTT-HHHHHHHHHHHHHTTSB-TTSS-SSSTTGGG-STT--SHHHHHHHHHHHSTTEEEEEE-S----S--S--GGG--TT-PPPPGGGG-GGGTT-HHHHHHHHHHHHHB--